Protein AF-0000000074539776 (afdb_homodimer)

Radius of gyration: 24.46 Å; Cα contacts (8 Å, |Δi|>4): 1359; chains: 2; bounding box: 48×70×54 Å

Foldseek 3Di:
DDLFDKAKEKFFAAAADQDLVVLVVRVVVSVVVCLVVVGQEYEEAWQSRHFPHPVSLVPAEADCVNCVVVLVVQQPGNHKYWYWHWHDDPQAIFTKIFIHHNSDTQDIDTAADFDDPDCRVVHHDHDDDWDWGQDPVFIETEHEAVCLVPLVRLLVSVVVPGQEYEYHYAHAPVVVVVVLVSQLVSLAQSLHWYWYHHYADGPHGGATFTFIAGSNSDTPDTDGRDGDMDIDMDRSSSSVVVCVVPVNSVPDDPVVD/DPLFDKAKEKFFAAAADQDQVVLVVRVVVSVVVCLVVVGQEYEEAWQSRHFPHPVSLVPAEADCVNCVVVLVVQQPGNHKYWYWHWHDDPQAIFTWIFIHHNSDTQDIDTAADFDDVDCRVVHHDHDDDWDWGQDPVFIETEHEAVCLVPLVRLLVSVVVPGQEYEYHYAHAPVCVVVVLVSQLVSLAQSLHWYWYHYYAHGPHGGATFTFIAGSNSDTPDTDGNDGDMDIDMDRSSSSVVVCVVPVNSVPDDPVVD

InterPro domains:
  IPR003010 Carbon-nitrogen hydrolase [PF00795] (8-244)
  IPR003010 Carbon-nitrogen hydrolase [PS50263] (7-236)
  IPR036526 Carbon-nitrogen hydrolase superfamily [G3DSA:3.60.110.10] (2-257)
  IPR036526 Carbon-nitrogen hydrolase superfamily [SSF56317] (3-253)

pLDDT: mean 97.29, std 4.69, range [54.62, 99.0]

Secondary structure (DSSP, 8-state):
--TT-EEEEEEEE-EE-S-HHHHHHHHHHHHHHHHHTT-SEEE--TTTTTTT-GGGGGG--BHHHHTHHHHHHHHTS--EEEEEEEEEETTEEEEEEEEEETTEEEEEEE-SS--TTSTHHHHEE------EEEETTEEEEE--GGGGG-HHHHHHHHHTT-SEEEEE---BGGGHHHHHHHHHHHHHHHTSEEEEE--EETTTTEE---EEE-TT--EEEE--SSSEEEEEEEETHHHHHHHHH--GGGG--GGG-/--TT-EEEEEEEE-B--S-HHHHHHHHHHHHHHHHHTT-SEEE--TTTTTTT-GGGGGGPPBHHHHTHHHHHHHHTS--EEEEEEEEEETTEEEEEEEEEETTEEEEEEE-SS--TTSTHHHHEE------EEEETTEEEEE--GGGGG-HHHHHHHHHTT-SEEEEE---BGGGHHHHHHHHHHHHHHHTSEEEEE--BSSSS-BB---EEE-TT--EEEE--SSSEEEEEEEETHHHHHHHHH--GGGG--GGG-

Sequence (514 aa):
MTTSEKIRIALAQQRILPDREVNIMKGMSLIKRAIQVRADMVILPEVFNTGFYKHNYETVEPLEEELSLLLKISEQKDIMIITGVAEREGDDLYNSAVIIHKGKIIGKYRKTHLFPLTNEKKYFKAGDKLEVFETHLGKIGLLICYEVRFPELSRKLVKMGAEIIVIPAEFPKERIDHWRVLLQARAIENQVFVAGVNCVEGDLDYGGHSMLIDPMGTVLIEASEYQEVMMSDIRLGDVYEVRKKFPFLNDLREELLMTTSEKIRIALAQQRILPDREVNIMKGMSLIKRAIQVRADMVILPEVFNTGFYKHNYETVEPLEEELSLLLKISEQKDIMIITGVAEREGDDLYNSAVIIHKGKIIGKYRKTHLFPLTNEKKYFKAGDKLEVFETHLGKIGLLICYEVRFPELSRKLVKMGAEIIVIPAEFPKERIDHWRVLLQARAIENQVFVAGVNCVEGDLDYGGHSMLIDPMGTVLIEASEYQEVMMSDIRLGDVYEVRKKFPFLNDLREELL

Solvent-accessible surface area (backbone atoms only — not comparable to full-atom values): 25701 Å² total; per-residue (Å²): 113,63,58,75,45,74,43,34,40,25,37,27,24,39,58,37,43,81,47,36,68,57,16,43,50,50,51,50,50,46,50,50,51,33,55,71,70,62,24,44,29,37,30,33,14,35,24,42,43,27,45,86,36,75,84,41,59,80,71,47,35,40,56,69,67,61,38,41,68,58,29,58,62,20,46,86,34,84,34,35,38,34,35,18,30,56,25,28,60,89,93,41,29,32,48,26,42,36,35,33,43,53,43,35,79,76,40,78,42,41,36,57,52,66,50,83,92,56,66,45,59,79,60,34,51,62,31,85,60,78,60,58,40,84,49,78,89,42,28,38,15,68,48,44,42,65,39,60,56,41,64,65,57,59,50,49,30,42,76,70,56,30,51,31,38,40,29,23,10,74,49,44,36,93,50,42,69,55,54,56,33,34,51,34,31,55,7,42,56,60,34,17,31,25,38,36,16,14,18,14,50,47,83,54,65,21,37,25,53,21,34,36,26,36,31,80,34,50,71,76,46,71,47,56,69,55,66,46,73,45,70,50,73,44,42,68,31,50,32,58,52,48,43,68,73,52,62,58,78,76,61,68,61,69,88,66,104,114,63,59,75,47,70,44,33,40,24,39,28,24,39,57,34,44,80,48,36,69,58,15,43,52,48,53,51,52,44,49,52,51,32,54,73,68,62,23,44,29,36,32,33,14,36,24,43,42,27,45,85,37,72,83,44,58,78,71,48,34,42,55,70,67,63,40,41,68,58,29,57,63,21,46,86,34,84,32,35,40,33,35,17,30,56,27,28,60,90,94,42,29,30,49,27,40,36,34,33,45,52,43,35,79,77,40,79,42,40,36,57,52,65,48,81,92,58,65,45,61,78,61,35,52,63,33,85,61,81,59,59,39,83,49,81,90,43,27,39,16,70,50,45,42,66,41,61,55,41,63,67,57,59,48,48,31,42,74,70,56,28,52,32,39,39,28,23,10,74,49,43,36,92,48,40,68,57,54,56,34,34,51,35,30,55,7,41,54,61,35,18,31,26,38,37,17,15,17,12,51,48,85,53,66,21,36,25,52,22,33,36,27,36,30,81,34,49,72,76,47,71,48,56,70,54,65,45,74,46,71,50,74,43,43,69,31,50,32,57,50,48,41,67,76,50,60,59,78,77,60,69,61,68,89,64,103

Nearest PDB structures (foldseek):
  5h8k-assembly1_H  TM=9.216E-01  e=1.512E-24  Medicago truncatula
  5ny2-assembly1_A  TM=8.679E-01  e=4.019E-22  Nesterenkonia sp. 10004
  4izt-assembly1_A-2  TM=8.682E-01  e=4.553E-21  Nesterenkonia sp. 10004
  5g3p-assembly1_D  TM=8.824E-01  e=5.159E-20  Bacillus cereus
  2e2k-assembly1_B  TM=8.493E-01  e=5.159E-20  Helicobacter pylori 26695

Structure (mmCIF, N/CA/C/O backbone):
data_AF-0000000074539776-model_v1
#
loop_
_entity.id
_entity.type
_entity.pdbx_description
1 polymer 'CN hydrolase domain-containing protein'
#
loop_
_atom_site.group_PDB
_atom_site.id
_atom_site.type_symbol
_atom_site.label_atom_id
_atom_site.label_alt_id
_atom_site.label_comp_id
_atom_site.label_asym_id
_atom_site.label_entity_id
_atom_site.label_seq_id
_atom_site.pdbx_PDB_ins_code
_atom_site.Cartn_x
_atom_site.Cartn_y
_atom_site.Cartn_z
_atom_site.occupancy
_atom_site.B_iso_or_equiv
_atom_site.auth_seq_id
_atom_site.auth_comp_id
_atom_site.auth_asym_id
_atom_site.auth_atom_id
_atom_site.pdbx_PDB_model_num
ATOM 1 N N . MET A 1 1 ? 17.5 19.562 0.028 1 54.94 1 MET A N 1
ATOM 2 C CA . MET A 1 1 ? 17.953 18.594 1.004 1 54.94 1 MET A CA 1
ATOM 3 C C . MET A 1 1 ? 18.828 17.531 0.335 1 54.94 1 MET A C 1
ATOM 5 O O . MET A 1 1 ? 18.484 17.031 -0.747 1 54.94 1 MET A O 1
ATOM 9 N N . THR A 1 2 ? 20.031 17.266 0.863 1 59.25 2 THR A N 1
ATOM 10 C CA . THR A 1 2 ? 20.891 16.219 0.305 1 59.25 2 THR A CA 1
ATOM 11 C C . THR A 1 2 ? 20.281 14.844 0.538 1 59.25 2 THR A C 1
ATOM 13 O O . THR A 1 2 ? 19.438 14.672 1.416 1 59.25 2 THR A O 1
ATOM 16 N N . THR A 1 3 ? 20.516 13.906 -0.258 1 66.06 3 THR A N 1
ATOM 17 C CA . THR A 1 3 ? 20.094 12.508 -0.221 1 66.06 3 THR A CA 1
ATOM 18 C C . THR A 1 3 ? 20.438 11.875 1.123 1 66.06 3 THR A C 1
ATOM 20 O O . THR A 1 3 ? 19.844 10.867 1.512 1 66.06 3 THR A O 1
ATOM 23 N N . SER A 1 4 ? 21.219 12.609 2.004 1 71.19 4 SER A N 1
ATOM 24 C CA . SER A 1 4 ? 21.719 11.953 3.207 1 71.19 4 SER A CA 1
ATOM 25 C C . SER A 1 4 ? 21.156 12.602 4.465 1 71.19 4 SER A C 1
ATOM 27 O O . SER A 1 4 ? 21.281 12.047 5.562 1 71.19 4 SER A O 1
ATOM 29 N N . GLU A 1 5 ? 20.5 13.609 4.309 1 86.56 5 GLU A N 1
ATOM 30 C CA . GLU A 1 5 ? 20.016 14.32 5.492 1 86.56 5 GLU A CA 1
ATOM 31 C C . GLU A 1 5 ? 18.781 13.641 6.066 1 86.56 5 GLU A C 1
ATOM 33 O O . GLU A 1 5 ? 17.906 13.188 5.316 1 86.56 5 GLU A O 1
ATOM 38 N N . LYS A 1 6 ? 18.812 13.648 7.344 1 95.31 6 LYS A N 1
ATOM 39 C CA . LYS A 1 6 ? 17.688 13.07 8.062 1 95.31 6 LYS A CA 1
ATOM 40 C C . LYS A 1 6 ? 16.594 14.109 8.305 1 95.31 6 LYS A C 1
ATOM 42 O O . LYS A 1 6 ? 16.891 15.281 8.547 1 95.31 6 LYS A O 1
ATOM 47 N N . ILE A 1 7 ? 15.43 13.68 8.125 1 97.69 7 ILE A N 1
ATOM 48 C CA . ILE A 1 7 ? 14.242 14.477 8.43 1 97.69 7 ILE A CA 1
ATOM 49 C C . ILE A 1 7 ? 13.461 13.82 9.57 1 97.69 7 ILE A C 1
ATOM 51 O O . ILE A 1 7 ? 13.086 12.656 9.477 1 97.69 7 ILE A O 1
ATOM 55 N N . ARG A 1 8 ? 13.383 14.617 10.68 1 98.56 8 ARG A N 1
ATOM 56 C CA . ARG A 1 8 ? 12.594 14.125 11.805 1 98.56 8 ARG A CA 1
ATOM 57 C C . ARG A 1 8 ? 11.125 14.477 11.641 1 98.56 8 ARG A C 1
ATOM 59 O O . ARG A 1 8 ? 10.75 15.648 11.672 1 98.56 8 ARG A O 1
ATOM 66 N N . ILE A 1 9 ? 10.227 13.414 11.461 1 98.81 9 ILE A N 1
ATOM 67 C CA . ILE A 1 9 ? 8.797 13.602 11.227 1 98.81 9 ILE A CA 1
ATOM 68 C C . ILE A 1 9 ? 8.016 13.211 12.484 1 98.81 9 ILE A C 1
ATOM 70 O O . ILE A 1 9 ? 8.195 12.117 13.016 1 98.81 9 ILE A O 1
ATOM 74 N N . ALA A 1 10 ? 7.223 14.086 13 1 98.88 10 ALA A N 1
ATOM 75 C CA . ALA A 1 10 ? 6.367 13.852 14.164 1 98.88 10 ALA A CA 1
ATOM 76 C C . ALA A 1 10 ? 4.926 13.594 13.734 1 98.88 10 ALA A C 1
ATOM 78 O O . ALA A 1 10 ? 4.344 14.383 12.984 1 98.88 10 ALA A O 1
ATOM 79 N N . LEU A 1 11 ? 4.453 12.547 14.109 1 98.94 11 LEU A N 1
ATOM 80 C CA . LEU A 1 11 ? 3.043 12.211 13.953 1 98.94 11 LEU A CA 1
ATOM 81 C C . LEU A 1 11 ? 2.244 12.625 15.188 1 98.94 11 LEU A C 1
ATOM 83 O O . LEU A 1 11 ? 2.365 12.008 16.25 1 98.94 11 LEU A O 1
ATOM 87 N N . ALA A 1 12 ? 1.457 13.648 15.086 1 98.94 12 ALA A N 1
ATOM 88 C CA . ALA A 1 12 ? 0.669 14.164 16.203 1 98.94 12 ALA A CA 1
ATOM 89 C C . ALA A 1 12 ? -0.741 13.586 16.188 1 98.94 12 ALA A C 1
ATOM 91 O O . ALA A 1 12 ? -1.672 14.203 15.664 1 98.94 12 ALA A O 1
ATOM 92 N N . GLN A 1 13 ? -0.859 12.5 16.766 1 98.88 13 GLN A N 1
ATOM 93 C CA . GLN A 1 13 ? -2.158 11.859 16.906 1 98.88 13 GLN A CA 1
ATOM 94 C C . GLN A 1 13 ? -3.006 12.555 17.969 1 98.88 13 GLN A C 1
ATOM 96 O O . GLN A 1 13 ? -2.721 12.453 19.156 1 98.88 13 GLN A O 1
ATOM 101 N N . GLN A 1 14 ? -4.082 13.18 17.547 1 98.81 14 GLN A N 1
ATOM 102 C CA . GLN A 1 14 ? -4.859 14.078 18.391 1 98.81 14 GLN A CA 1
ATOM 103 C C . GLN A 1 14 ? -6.176 13.43 18.812 1 98.81 14 GLN A C 1
ATOM 105 O O . GLN A 1 14 ? -6.82 12.742 18.016 1 98.81 14 GLN A O 1
ATOM 110 N N . ARG A 1 15 ? -6.516 13.641 20.031 1 98.5 15 ARG A N 1
ATOM 111 C CA . ARG A 1 15 ? -7.883 13.383 20.469 1 98.5 15 ARG A CA 1
ATOM 112 C C . ARG A 1 15 ? -8.836 14.461 19.984 1 98.5 15 ARG A C 1
ATOM 114 O O . ARG A 1 15 ? -8.609 15.656 20.219 1 98.5 15 ARG A O 1
ATOM 121 N N . ILE A 1 16 ? -9.852 14.07 19.328 1 98.5 16 ILE A N 1
ATOM 122 C CA . ILE A 1 16 ? -10.82 15.023 18.781 1 98.5 16 ILE A CA 1
ATOM 123 C C . ILE A 1 16 ? -12.086 15.008 19.625 1 98.5 16 ILE A C 1
ATOM 125 O O . ILE A 1 16 ? -12.625 13.945 19.953 1 98.5 16 ILE A O 1
ATOM 129 N N . LEU A 1 17 ? -12.477 16.203 20.016 1 98.06 17 LEU A N 1
ATOM 130 C CA . LEU A 1 17 ? -13.648 16.391 20.859 1 98.06 17 LEU A CA 1
ATOM 131 C C . LEU A 1 17 ? -14.695 17.25 20.172 1 98.06 17 LEU A C 1
ATOM 133 O O . LEU A 1 17 ? -14.406 17.875 19.141 1 98.06 17 LEU A O 1
ATOM 137 N N . PRO A 1 18 ? -15.945 17.266 20.656 1 98.25 18 PRO A N 1
ATOM 138 C CA . PRO A 1 18 ? -16.984 18.094 20.031 1 98.25 18 PRO A CA 1
ATOM 139 C C . PRO A 1 18 ? -16.703 19.578 20.141 1 98.25 18 PRO A C 1
ATOM 141 O O . PRO A 1 18 ? -17.234 20.375 19.375 1 98.25 18 PRO A O 1
ATOM 144 N N . ASP A 1 19 ? -15.852 19.969 21.047 1 98 19 ASP A N 1
ATOM 145 C CA . ASP A 1 19 ? -15.562 21.375 21.281 1 98 19 ASP A CA 1
ATOM 146 C C . ASP A 1 19 ? -14.406 21.859 20.406 1 98 19 ASP A C 1
ATOM 148 O O . ASP A 1 19 ? -13.258 21.453 20.594 1 98 19 ASP A O 1
ATOM 152 N N . ARG A 1 20 ? -14.703 22.766 19.531 1 97.31 20 ARG A N 1
ATOM 153 C CA . ARG A 1 20 ? -13.75 23.25 18.547 1 97.31 20 ARG A CA 1
ATOM 154 C C . ARG A 1 20 ? -12.555 23.922 19.219 1 97.31 20 ARG A C 1
ATOM 156 O O . ARG A 1 20 ? -11.414 23.719 18.812 1 97.31 20 ARG A O 1
ATOM 163 N N . GLU A 1 21 ? -12.805 24.75 20.156 1 96.94 21 GLU A N 1
ATOM 164 C CA . GLU A 1 21 ? -11.719 25.453 20.844 1 96.94 21 GLU A CA 1
ATOM 165 C C . GLU A 1 21 ? -10.773 24.469 21.531 1 96.94 21 GLU A C 1
ATOM 167 O O . GLU A 1 21 ? -9.555 24.656 21.484 1 96.94 21 GLU A O 1
ATOM 172 N N . VAL A 1 22 ? -11.297 23.484 22.094 1 98.06 22 VAL A N 1
ATOM 173 C CA . VAL A 1 22 ? -10.484 22.469 22.734 1 98.06 22 VAL A CA 1
ATOM 174 C C . VAL A 1 22 ? -9.633 21.734 21.688 1 98.06 22 VAL A C 1
ATOM 176 O O . VAL A 1 22 ? -8.453 21.469 21.922 1 98.06 22 VAL A O 1
ATOM 179 N N . ASN A 1 23 ? -10.219 21.406 20.594 1 98.38 23 ASN A N 1
ATOM 180 C CA . ASN A 1 23 ? -9.469 20.766 19.516 1 98.38 23 ASN A CA 1
ATOM 181 C C . ASN A 1 23 ? -8.297 21.625 19.062 1 98.38 23 ASN A C 1
ATOM 183 O O . ASN A 1 23 ? -7.176 21.141 18.922 1 98.38 23 ASN A O 1
ATOM 187 N N . ILE A 1 24 ? -8.516 22.906 18.844 1 97.94 24 ILE A N 1
ATOM 188 C CA . ILE A 1 24 ? -7.469 23.828 18.391 1 97.94 24 ILE A CA 1
ATOM 189 C C . ILE A 1 24 ? -6.348 23.891 19.422 1 97.94 24 ILE A C 1
ATOM 191 O O . ILE A 1 24 ? -5.168 23.797 19.078 1 97.94 24 ILE A O 1
ATOM 195 N N . MET A 1 25 ? -6.75 23.969 20.641 1 97.69 25 MET A N 1
ATOM 196 C CA . MET A 1 25 ? -5.754 24.062 21.703 1 97.69 25 MET A CA 1
ATOM 197 C C . MET A 1 25 ? -4.961 22.75 21.812 1 97.69 25 MET A C 1
ATOM 199 O O . MET A 1 25 ? -3.752 22.781 22.047 1 97.69 25 MET A O 1
ATOM 203 N N . LYS A 1 26 ? -5.602 21.688 21.688 1 98.19 26 LYS A N 1
ATOM 204 C CA . LYS A 1 26 ? -4.914 20.406 21.703 1 98.19 26 LYS A CA 1
ATOM 205 C C . LYS A 1 26 ? -3.939 20.281 20.531 1 98.19 26 LYS A C 1
ATOM 207 O O . LYS A 1 26 ? -2.807 19.828 20.703 1 98.19 26 LYS A O 1
ATOM 212 N N . GLY A 1 27 ? -4.391 20.641 19.359 1 98.25 27 GLY A N 1
ATOM 213 C CA . GLY A 1 27 ? -3.486 20.656 18.219 1 98.25 27 GLY A CA 1
ATOM 214 C C . GLY A 1 27 ? -2.252 21.516 18.453 1 98.25 27 GLY A C 1
ATOM 215 O O . GLY A 1 27 ? -1.132 21.078 18.172 1 98.25 27 GLY A O 1
ATOM 216 N N . MET A 1 28 ? -2.527 22.641 19.031 1 97.62 28 MET A N 1
ATOM 217 C CA . MET A 1 28 ? -1.422 23.531 19.344 1 97.62 28 MET A CA 1
ATOM 218 C C . MET A 1 28 ? -0.453 22.891 20.328 1 97.62 28 MET A C 1
ATOM 220 O O . MET A 1 28 ? 0.764 23 20.172 1 97.62 28 MET A O 1
ATOM 224 N N . SER A 1 29 ? -1.021 22.266 21.25 1 98.25 29 SER A N 1
ATOM 225 C CA . SER A 1 29 ? -0.188 21.609 22.25 1 98.25 29 SER A CA 1
ATOM 226 C C . SER A 1 29 ? 0.662 20.516 21.625 1 98.25 29 SER A C 1
ATOM 228 O O . SER A 1 29 ? 1.838 20.359 21.953 1 98.25 29 SER A O 1
ATOM 230 N N . LEU A 1 30 ? 0.166 19.766 20.766 1 98.62 30 LEU A N 1
ATOM 231 C CA . LEU A 1 30 ? 0.898 18.703 20.094 1 98.62 30 LEU A CA 1
ATOM 232 C C . LEU A 1 30 ? 1.994 19.281 19.203 1 98.62 30 LEU A C 1
ATOM 234 O O . LEU A 1 30 ? 3.092 18.719 19.125 1 98.62 30 LEU A O 1
ATOM 238 N N . ILE A 1 31 ? 1.7 20.359 18.531 1 98.44 31 ILE A N 1
ATOM 239 C CA . ILE A 1 31 ? 2.697 21.031 17.703 1 98.44 31 ILE A CA 1
ATOM 240 C C . ILE A 1 31 ? 3.85 21.531 18.562 1 98.44 31 ILE A C 1
ATOM 242 O O . ILE A 1 31 ? 5.02 21.359 18.219 1 98.44 31 ILE A O 1
ATOM 246 N N . LYS A 1 32 ? 3.469 22.078 19.672 1 97.75 32 LYS A N 1
ATOM 247 C CA . LYS A 1 32 ? 4.508 22.562 20.594 1 97.75 32 LYS A CA 1
ATOM 248 C C . LYS A 1 32 ? 5.383 21.406 21.078 1 97.75 32 LYS A C 1
ATOM 250 O O . LYS A 1 32 ? 6.598 21.562 21.219 1 97.75 32 LYS A O 1
ATOM 255 N N . ARG A 1 33 ? 4.801 20.359 21.297 1 97.88 33 ARG A N 1
ATOM 256 C CA . ARG A 1 33 ? 5.582 19.203 21.688 1 97.88 33 ARG A CA 1
ATOM 257 C C . ARG A 1 33 ? 6.52 18.766 20.578 1 97.88 33 ARG A C 1
ATOM 259 O O . ARG A 1 33 ? 7.672 18.406 20.828 1 97.88 33 ARG A O 1
ATOM 266 N N . ALA A 1 34 ? 5.992 18.828 19.375 1 98.19 34 ALA A N 1
ATOM 267 C CA . ALA A 1 34 ? 6.824 18.5 18.234 1 98.19 34 ALA A CA 1
ATOM 268 C C . ALA A 1 34 ? 8 19.469 18.109 1 98.19 34 ALA A C 1
ATOM 270 O O . ALA A 1 34 ? 9.117 19.047 17.766 1 98.19 34 ALA A O 1
ATOM 271 N N . ILE A 1 35 ? 7.754 20.703 18.312 1 96.75 35 ILE A N 1
ATOM 272 C CA . ILE A 1 35 ? 8.805 21.719 18.281 1 96.75 35 ILE A CA 1
ATOM 273 C C . ILE A 1 35 ? 9.844 21.406 19.359 1 96.75 35 ILE A C 1
ATOM 275 O O . ILE A 1 35 ? 11.047 21.516 19.125 1 96.75 35 ILE A O 1
ATOM 279 N N . GLN A 1 36 ? 9.352 20.984 20.453 1 95.62 36 GLN A N 1
ATOM 280 C CA . GLN A 1 36 ? 10.242 20.734 21.578 1 95.62 36 GLN A CA 1
ATOM 281 C C . GLN A 1 36 ? 11.203 19.578 21.281 1 95.62 36 GLN A C 1
ATOM 283 O O . GLN A 1 36 ? 12.344 19.578 21.75 1 95.62 36 GLN A O 1
ATOM 288 N N . VAL A 1 37 ? 10.773 18.703 20.516 1 92 37 VAL A N 1
ATOM 289 C CA . VAL A 1 37 ? 11.633 17.562 20.203 1 92 37 VAL A CA 1
ATOM 290 C C . VAL A 1 37 ? 12.344 17.797 18.875 1 92 37 VAL A C 1
ATOM 292 O O . VAL A 1 37 ? 12.883 16.859 18.281 1 92 37 VAL A O 1
ATOM 295 N N . ARG A 1 38 ? 12.273 19 18.359 1 96.38 38 ARG A N 1
ATOM 296 C CA . ARG A 1 38 ? 13.016 19.453 17.188 1 96.38 38 ARG A CA 1
ATOM 297 C C . ARG A 1 38 ? 12.617 18.672 15.938 1 96.38 38 ARG A C 1
ATOM 299 O O . ARG A 1 38 ? 13.477 18.25 15.172 1 96.38 38 ARG A O 1
ATOM 306 N N . ALA A 1 39 ? 11.352 18.391 15.875 1 98.12 39 ALA A N 1
ATOM 307 C CA . ALA A 1 39 ? 10.836 17.828 14.633 1 98.12 39 ALA A CA 1
ATOM 308 C C . ALA A 1 39 ? 11.008 18.812 13.477 1 98.12 39 ALA A C 1
ATOM 310 O O . ALA A 1 39 ? 10.938 20.031 13.672 1 98.12 39 ALA A O 1
ATOM 311 N N . ASP A 1 40 ? 11.312 18.25 12.289 1 98.31 40 ASP A N 1
ATOM 312 C CA . ASP A 1 40 ? 11.352 19.047 11.078 1 98.31 40 ASP A CA 1
ATOM 313 C C . ASP A 1 40 ? 9.953 19.219 10.484 1 98.31 40 ASP A C 1
ATOM 315 O O . ASP A 1 40 ? 9.68 20.219 9.797 1 98.31 40 ASP A O 1
ATOM 319 N N . MET A 1 41 ? 9.117 18.266 10.789 1 98.62 41 MET A N 1
ATOM 320 C CA . MET A 1 41 ? 7.746 18.234 10.281 1 98.62 41 MET A CA 1
ATOM 321 C C . MET A 1 41 ? 6.801 17.625 11.312 1 98.62 41 MET A C 1
ATOM 323 O O . MET A 1 41 ? 7.145 16.656 11.977 1 98.62 41 MET A O 1
ATOM 327 N N . VAL A 1 42 ? 5.664 18.219 11.5 1 98.94 42 VAL A N 1
ATOM 328 C CA . VAL A 1 42 ? 4.617 17.656 12.352 1 98.94 42 VAL A CA 1
ATOM 329 C C . VAL A 1 42 ? 3.303 17.594 11.578 1 98.94 42 VAL A C 1
ATOM 331 O O . VAL A 1 42 ? 2.969 18.516 10.828 1 98.94 42 VAL A O 1
ATOM 334 N N . ILE A 1 43 ? 2.584 16.578 11.734 1 98.94 43 ILE A N 1
ATOM 335 C CA . ILE A 1 43 ? 1.358 16.328 10.984 1 98.94 43 ILE A CA 1
ATOM 336 C C . ILE A 1 43 ? 0.194 16.125 11.945 1 98.94 43 ILE A C 1
ATOM 338 O O . ILE A 1 43 ? 0.303 15.352 12.906 1 98.94 43 ILE A O 1
ATOM 342 N N . LEU A 1 44 ? -0.859 16.828 11.812 1 98.94 44 LEU A N 1
ATOM 343 C CA . LEU A 1 44 ? -2.098 16.672 12.57 1 98.94 44 LEU A CA 1
ATOM 344 C C . LEU A 1 44 ? -3.15 15.945 11.75 1 98.94 44 LEU A C 1
ATOM 346 O O . LEU A 1 44 ? -3.021 15.828 10.523 1 98.94 44 LEU A O 1
ATOM 350 N N . PRO A 1 45 ? -4.199 15.43 12.367 1 98.88 45 PRO A N 1
ATOM 351 C CA . PRO A 1 45 ? -5.207 14.633 11.672 1 98.88 45 PRO A CA 1
ATOM 352 C C . PRO A 1 45 ? -6.16 15.484 10.828 1 98.88 45 PRO A C 1
ATOM 354 O O . PRO A 1 45 ? -6.02 16.703 10.781 1 98.88 45 PRO A O 1
ATOM 357 N N . GLU A 1 46 ? -7.09 14.789 10.117 1 98.88 46 GLU A N 1
ATOM 358 C CA . GLU A 1 46 ? -8.156 15.359 9.297 1 98.88 46 GLU A CA 1
ATOM 359 C C . GLU A 1 46 ? -9.094 16.219 10.141 1 98.88 46 GLU A C 1
ATOM 361 O O . GLU A 1 46 ? -9.492 15.828 11.234 1 98.88 46 GLU A O 1
ATOM 366 N N . VAL A 1 47 ? -9.406 17.438 9.594 1 98.75 47 VAL A N 1
ATOM 367 C CA . VAL A 1 47 ? -10.32 18.406 10.211 1 98.75 47 VAL A CA 1
ATOM 368 C C . VAL A 1 47 ? -10.031 18.5 11.703 1 98.75 47 VAL A C 1
ATOM 370 O O . VAL A 1 47 ? -10.953 18.422 12.523 1 98.75 47 VAL A O 1
ATOM 373 N N . PHE A 1 48 ? -8.781 18.734 12.023 1 98.69 48 PHE A N 1
ATOM 374 C CA . PHE A 1 48 ? -8.336 18.75 13.414 1 98.69 48 PHE A CA 1
ATOM 375 C C . PHE A 1 48 ? -9.102 19.812 14.211 1 98.69 48 PHE A C 1
ATOM 377 O O . PHE A 1 48 ? -9.258 19.688 15.422 1 98.69 48 PHE A O 1
ATOM 384 N N . ASN A 1 49 ? -9.602 20.859 13.555 1 98.38 49 ASN A N 1
ATOM 385 C CA . ASN A 1 49 ? -10.227 22 14.203 1 98.38 49 ASN A CA 1
ATOM 386 C C . ASN A 1 49 ? -11.68 21.719 14.578 1 98.38 49 ASN A C 1
ATOM 388 O O . ASN A 1 49 ? -12.172 22.219 15.586 1 98.38 49 ASN A O 1
ATOM 392 N N . THR A 1 50 ? -12.273 20.953 13.781 1 98.44 50 THR A N 1
ATOM 393 C CA . THR A 1 50 ? -13.711 20.844 13.992 1 98.44 50 THR A CA 1
ATOM 394 C C . THR A 1 50 ? -14.109 19.406 14.344 1 98.44 50 THR A C 1
ATOM 396 O O . THR A 1 50 ? -15.141 19.188 14.977 1 98.44 50 THR A O 1
ATOM 399 N N . GLY A 1 51 ? -13.219 18.453 13.977 1 98.12 51 GLY A N 1
ATOM 400 C CA . GLY A 1 51 ? -13.805 17.125 13.883 1 98.12 51 GLY A CA 1
ATOM 401 C C . GLY A 1 51 ? -15.031 17.078 12.992 1 98.12 51 GLY A C 1
ATOM 402 O O . GLY A 1 51 ? -15.398 18.094 12.375 1 98.12 51 GLY A O 1
ATOM 403 N N . PHE A 1 52 ? -15.688 15.898 12.898 1 98.06 52 PHE A N 1
ATOM 404 C CA . PHE A 1 52 ? -16.922 15.789 12.125 1 98.06 52 PHE A CA 1
ATOM 405 C C . PHE A 1 52 ? -18.141 16.031 13.008 1 98.06 52 PHE A C 1
ATOM 407 O O . PHE A 1 52 ? -19.047 15.195 13.055 1 98.06 52 PHE A O 1
ATOM 414 N N . TYR A 1 53 ? -18.125 17.234 13.68 1 97.88 53 TYR A N 1
ATOM 415 C CA . TYR A 1 53 ? -19.266 17.734 14.461 1 97.88 53 TYR A CA 1
ATOM 416 C C . TYR A 1 53 ? -19.969 18.875 13.734 1 97.88 53 TYR A C 1
ATOM 418 O O . TYR A 1 53 ? -19.422 19.969 13.602 1 97.88 53 TYR A O 1
ATOM 426 N N . LYS A 1 54 ? -21.203 18.672 13.344 1 96.75 54 LYS A N 1
ATOM 427 C CA . LYS A 1 54 ? -21.969 19.578 12.492 1 96.75 54 LYS A CA 1
ATOM 428 C C . LYS A 1 54 ? -22.047 20.969 13.102 1 96.75 54 LYS A C 1
ATOM 430 O O . LYS A 1 54 ? -21.969 21.969 12.391 1 96.75 54 LYS A O 1
ATOM 435 N N . HIS A 1 55 ? -22.219 21.016 14.391 1 97.5 55 HIS A N 1
ATOM 436 C CA . HIS A 1 55 ? -22.406 22.312 15.031 1 97.5 55 HIS A CA 1
ATOM 437 C C . HIS A 1 55 ? -21.141 23.156 14.945 1 97.5 55 HIS A C 1
ATOM 439 O O . HIS A 1 55 ? -21.188 24.375 15.148 1 97.5 55 HIS A O 1
ATOM 445 N N . ASN A 1 56 ? -19.969 22.5 14.688 1 98.06 56 ASN A N 1
ATOM 446 C CA . ASN A 1 56 ? -18.719 23.25 14.57 1 98.06 56 ASN A CA 1
ATOM 447 C C . ASN A 1 56 ? -18.609 23.922 13.211 1 98.06 56 ASN A C 1
ATOM 449 O O . ASN A 1 56 ? -17.797 24.844 13.039 1 98.06 56 ASN A O 1
ATOM 453 N N . TYR A 1 57 ? -19.375 23.594 12.211 1 97.62 57 TYR A N 1
ATOM 454 C CA . TYR A 1 57 ? -19.172 24.031 10.836 1 97.62 57 TYR A CA 1
ATOM 455 C C . TYR A 1 57 ? -19.609 25.484 10.664 1 97.62 57 TYR A C 1
ATOM 457 O O . TYR A 1 57 ? -19.094 26.203 9.805 1 97.62 57 TYR A O 1
ATOM 465 N N . GLU A 1 58 ? -20.562 25.859 11.484 1 96.25 58 GLU A N 1
ATOM 466 C CA . GLU A 1 58 ? -21.125 27.203 11.375 1 96.25 58 GLU A CA 1
ATOM 467 C C . GLU A 1 58 ? -20.078 28.266 11.68 1 96.25 58 GLU A C 1
ATOM 469 O O . GLU A 1 58 ? -20.156 29.391 11.164 1 96.25 58 GLU A O 1
ATOM 474 N N . THR A 1 59 ? -19.109 27.922 12.398 1 95.94 59 THR A N 1
ATOM 475 C CA . THR A 1 59 ? -18.188 28.938 12.875 1 95.94 59 THR A CA 1
ATOM 476 C C . THR A 1 59 ? -16.844 28.828 12.148 1 95.94 59 THR A C 1
ATOM 478 O O . THR A 1 59 ? -15.891 29.531 12.484 1 95.94 59 THR A O 1
ATOM 481 N N . VAL A 1 60 ? -16.781 27.953 11.242 1 98.19 60 VAL A N 1
ATOM 482 C CA . VAL A 1 60 ? -15.547 27.797 10.477 1 98.19 60 VAL A CA 1
ATOM 483 C C . VAL A 1 60 ? -15.281 29.062 9.672 1 98.19 60 VAL A C 1
ATOM 485 O O . VAL A 1 60 ? -16.188 29.625 9.055 1 98.19 60 VAL A O 1
ATOM 488 N N . GLU A 1 61 ? -14.133 29.516 9.68 1 97.94 61 GLU A N 1
ATOM 489 C CA . GLU A 1 61 ? -13.711 30.734 9 1 97.94 61 GLU A CA 1
ATOM 490 C C . GLU A 1 61 ? -12.875 30.422 7.758 1 97.94 61 GLU A C 1
ATOM 492 O O . GLU A 1 61 ? -12.539 29.266 7.508 1 97.94 61 GLU A O 1
ATOM 497 N N . PRO A 1 62 ? -12.578 31.469 7.023 1 98.12 62 PRO A N 1
ATOM 498 C CA . PRO A 1 62 ? -11.633 31.266 5.926 1 98.12 62 PRO A CA 1
ATOM 499 C C . PRO A 1 62 ? -10.281 30.734 6.398 1 98.12 62 PRO A C 1
ATOM 501 O O . PRO A 1 62 ? -9.922 30.906 7.566 1 98.12 62 PRO A O 1
ATOM 504 N N . LEU A 1 63 ? -9.594 30.203 5.48 1 98 63 LEU A N 1
ATOM 505 C CA . LEU A 1 63 ? -8.445 29.359 5.781 1 98 63 LEU A CA 1
ATOM 506 C C . LEU A 1 63 ? -7.438 30.109 6.652 1 98 63 LEU A C 1
ATOM 508 O O . LEU A 1 63 ? -7.051 29.609 7.715 1 98 63 LEU A O 1
ATOM 512 N N . GLU A 1 64 ? -6.953 31.281 6.312 1 97.19 64 GLU A N 1
ATOM 513 C CA . GLU A 1 64 ? -5.922 32 7.047 1 97.19 64 GLU A CA 1
ATOM 514 C C . GLU A 1 64 ? -6.387 32.344 8.461 1 97.19 64 GLU A C 1
ATOM 516 O O . GLU A 1 64 ? -5.59 32.312 9.406 1 97.19 64 GLU A O 1
ATOM 521 N N . GLU A 1 65 ? -7.648 32.625 8.602 1 96.75 65 GLU A N 1
ATOM 522 C CA . GLU A 1 65 ? -8.195 32.906 9.93 1 96.75 65 GLU A CA 1
ATOM 523 C C . GLU A 1 65 ? -8.305 31.641 10.766 1 96.75 65 GLU A C 1
ATOM 525 O O . GLU A 1 65 ? -7.992 31.641 11.953 1 96.75 65 GLU A O 1
ATOM 530 N N . GLU A 1 66 ? -8.719 30.609 10.086 1 96.12 66 GLU A N 1
ATOM 531 C CA . GLU A 1 66 ? -8.859 29.328 10.789 1 96.12 66 GLU A CA 1
ATOM 532 C C . GLU A 1 66 ? -7.52 28.844 11.328 1 96.12 66 GLU A C 1
ATOM 534 O O . GLU A 1 66 ? -7.457 28.203 12.383 1 96.12 66 GLU A O 1
ATOM 539 N N . LEU A 1 67 ? -6.449 29.188 10.641 1 98.06 67 LEU A N 1
ATOM 540 C CA . LEU A 1 67 ? -5.129 28.672 10.977 1 98.06 67 LEU A CA 1
ATOM 541 C C . LEU A 1 67 ? -4.254 29.75 11.586 1 98.06 67 LEU A C 1
ATOM 543 O O . LEU A 1 67 ? -3.029 29.625 11.625 1 98.06 67 LEU A O 1
ATOM 547 N N . SER A 1 68 ? -4.895 30.828 12.031 1 97.88 68 SER A N 1
ATOM 548 C CA . SER A 1 68 ? -4.141 31.984 12.492 1 97.88 68 SER A CA 1
ATOM 549 C C . SER A 1 68 ? -3.148 31.594 13.586 1 97.88 68 SER A C 1
ATOM 551 O O . SER A 1 68 ? -2.004 32.062 13.578 1 97.88 68 SER A O 1
ATOM 553 N N . LEU A 1 69 ? -3.492 30.75 14.508 1 96.62 69 LEU A N 1
ATOM 554 C CA . LEU A 1 69 ? -2.615 30.359 15.602 1 96.62 69 LEU A CA 1
ATOM 555 C C . LEU A 1 69 ? -1.456 29.516 15.086 1 96.62 69 LEU A C 1
ATOM 557 O O . LEU A 1 69 ? -0.318 29.672 15.531 1 96.62 69 LEU A O 1
ATOM 561 N N . LEU A 1 70 ? -1.736 28.656 14.18 1 97.56 70 LEU A N 1
ATOM 562 C CA . LEU A 1 70 ? -0.681 27.828 13.602 1 97.56 70 LEU A CA 1
ATOM 563 C C . LEU A 1 70 ? 0.297 28.672 12.797 1 97.56 70 LEU A C 1
ATOM 565 O O . LEU A 1 70 ? 1.505 28.438 12.82 1 97.56 70 LEU A O 1
ATOM 569 N N . LEU A 1 71 ? -0.255 29.609 12.008 1 98.12 71 LEU A N 1
ATOM 570 C CA . LEU A 1 71 ? 0.608 30.516 11.258 1 98.12 71 LEU A CA 1
ATOM 571 C C . LEU A 1 71 ? 1.525 31.297 12.188 1 98.12 71 LEU A C 1
ATOM 573 O O . LEU A 1 71 ? 2.73 31.406 11.945 1 98.12 71 LEU A O 1
ATOM 577 N N . LYS A 1 72 ? 0.993 31.703 13.266 1 97.25 72 LYS A N 1
ATOM 578 C CA . LYS A 1 72 ? 1.767 32.5 14.211 1 97.25 72 LYS A CA 1
ATOM 579 C C . LYS A 1 72 ? 2.865 31.672 14.859 1 97.25 72 LYS A C 1
ATOM 581 O O . LYS A 1 72 ? 4.023 32.094 14.922 1 97.25 72 LYS A O 1
ATOM 586 N N . ILE A 1 73 ? 2.533 30.531 15.219 1 95.25 73 ILE A N 1
ATOM 587 C CA . ILE A 1 73 ? 3.51 29.719 15.93 1 95.25 73 ILE A CA 1
ATOM 588 C C . ILE A 1 73 ? 4.617 29.281 14.977 1 95.25 73 ILE A C 1
ATOM 590 O O . ILE A 1 73 ? 5.766 29.094 15.383 1 95.25 73 ILE A O 1
ATOM 594 N N . SER A 1 74 ? 4.238 29.172 13.766 1 96.44 74 SER A N 1
ATOM 595 C CA . SER A 1 74 ? 5.203 28.672 12.789 1 96.44 74 SER A CA 1
ATOM 596 C C . SER A 1 74 ? 6.141 29.781 12.32 1 96.44 74 SER A C 1
ATOM 598 O O . SER A 1 74 ? 7.191 29.5 11.734 1 96.44 74 SER A O 1
ATOM 600 N N . GLU A 1 75 ? 5.863 30.984 12.469 1 96.25 75 GLU A N 1
ATOM 601 C CA . GLU A 1 75 ? 6.598 32.125 11.922 1 96.25 75 GLU A CA 1
ATOM 602 C C . GLU A 1 75 ? 8.07 32.062 12.312 1 96.25 75 GLU A C 1
ATOM 604 O O . GLU A 1 75 ? 8.945 32.281 11.469 1 96.25 75 GLU A O 1
ATOM 609 N N . GLN A 1 76 ? 8.359 31.703 13.531 1 92 76 GLN A N 1
ATOM 610 C CA . GLN A 1 76 ? 9.742 31.781 13.977 1 92 76 GLN A CA 1
ATOM 611 C C . GLN A 1 76 ? 10.297 30.391 14.312 1 92 76 GLN A C 1
ATOM 613 O O . GLN A 1 76 ? 11.289 30.281 15.031 1 92 76 GLN A O 1
ATOM 618 N N . LYS A 1 77 ? 9.594 29.438 13.844 1 92.5 77 LYS A N 1
ATOM 619 C CA . LYS A 1 77 ? 10.047 28.078 14.102 1 92.5 77 LYS A CA 1
ATOM 620 C C . LYS A 1 77 ? 10.406 27.375 12.797 1 92.5 77 LYS A C 1
ATOM 622 O O . LYS A 1 77 ? 9.75 27.578 11.773 1 92.5 77 LYS A O 1
ATOM 627 N N . ASP A 1 78 ? 11.438 26.641 12.945 1 92.81 78 ASP A N 1
ATOM 628 C CA . ASP A 1 78 ? 11.844 25.891 11.766 1 92.81 78 ASP A CA 1
ATOM 629 C C . ASP A 1 78 ? 11.164 24.531 11.727 1 92.81 78 ASP A C 1
ATOM 631 O O . ASP A 1 78 ? 11.82 23.5 11.859 1 92.81 78 ASP A O 1
ATOM 635 N N . ILE A 1 79 ? 9.953 24.547 11.477 1 97.62 79 ILE A N 1
ATOM 636 C CA . ILE A 1 79 ? 9.141 23.328 11.406 1 97.62 79 ILE A CA 1
ATOM 637 C C . ILE A 1 79 ? 8.062 23.484 10.336 1 97.62 79 ILE A C 1
ATOM 639 O O . ILE A 1 79 ? 7.465 24.562 10.203 1 97.62 79 ILE A O 1
ATOM 643 N N . MET A 1 80 ? 7.902 22.5 9.656 1 98.69 80 MET A N 1
ATOM 644 C CA . MET A 1 80 ? 6.773 22.422 8.734 1 98.69 80 MET A CA 1
ATOM 645 C C . MET A 1 80 ? 5.582 21.734 9.383 1 98.69 80 MET A C 1
ATOM 647 O O . MET A 1 80 ? 5.734 20.688 10 1 98.69 80 MET A O 1
ATOM 651 N N . ILE A 1 81 ? 4.473 22.391 9.281 1 98.81 81 ILE A N 1
ATOM 652 C CA . ILE A 1 81 ? 3.244 21.844 9.852 1 98.81 81 ILE A CA 1
ATOM 653 C C . ILE A 1 81 ? 2.303 21.422 8.734 1 98.81 81 ILE A C 1
ATOM 655 O O . ILE A 1 81 ? 2.016 22.203 7.82 1 98.81 81 ILE A O 1
ATOM 659 N N . ILE A 1 82 ? 1.932 20.203 8.766 1 98.94 82 ILE A N 1
ATOM 660 C CA . ILE A 1 82 ? 0.888 19.719 7.875 1 98.94 82 ILE A CA 1
ATOM 661 C C . ILE A 1 82 ? -0.347 19.328 8.688 1 98.94 82 ILE A C 1
ATOM 663 O O . ILE A 1 82 ? -0.258 18.531 9.625 1 98.94 82 ILE A O 1
ATOM 667 N N . THR A 1 83 ? -1.549 19.859 8.352 1 98.75 83 THR A N 1
ATOM 668 C CA . THR A 1 83 ? -2.74 19.641 9.156 1 98.75 83 THR A CA 1
ATOM 669 C C . THR A 1 83 ? -3.977 19.5 8.273 1 98.75 83 THR A C 1
ATOM 671 O O . THR A 1 83 ? -4.094 20.188 7.254 1 98.75 83 THR A O 1
ATOM 674 N N . GLY A 1 84 ? -4.797 18.641 8.602 1 98.81 84 GLY A N 1
ATOM 675 C CA . GLY A 1 84 ? -6.16 18.688 8.109 1 98.81 84 GLY A CA 1
ATOM 676 C C . GLY A 1 84 ? -6.984 19.797 8.75 1 98.81 84 GLY A C 1
ATOM 677 O O . GLY A 1 84 ? -6.855 20.062 9.945 1 98.81 84 GLY A O 1
ATOM 678 N N . VAL A 1 85 ? -7.898 20.484 7.953 1 98.88 85 VAL A N 1
ATOM 679 C CA . VAL A 1 85 ? -8.664 21.609 8.469 1 98.88 85 VAL A CA 1
ATOM 680 C C . VAL A 1 85 ? -9.969 21.75 7.688 1 98.88 85 VAL A C 1
ATOM 682 O O . VAL A 1 85 ? -9.992 21.594 6.465 1 98.88 85 VAL A O 1
ATOM 685 N N . ALA A 1 86 ? -11.023 21.953 8.367 1 98.81 86 ALA A N 1
ATOM 686 C CA . ALA A 1 86 ? -12.219 22.484 7.73 1 98.81 86 ALA A CA 1
ATOM 687 C C . ALA A 1 86 ? -12.078 23.984 7.473 1 98.81 86 ALA A C 1
ATOM 689 O O . ALA A 1 86 ? -11.75 24.75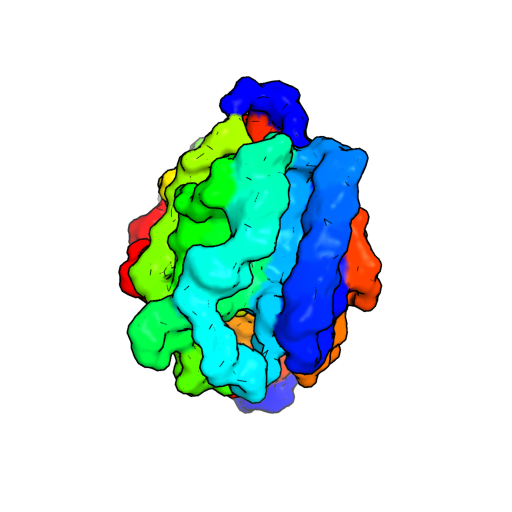 8.383 1 98.81 86 ALA A O 1
ATOM 690 N N . GLU A 1 87 ? -12.266 24.328 6.332 1 98.69 87 GLU A N 1
ATOM 691 C CA . GLU A 1 87 ? -12.164 25.75 5.961 1 98.69 87 GLU A CA 1
ATOM 692 C C . GLU A 1 87 ? -13.383 26.188 5.152 1 98.69 87 GLU A C 1
ATOM 694 O O . GLU A 1 87 ? -14.07 25.359 4.551 1 98.69 87 GLU A O 1
ATOM 699 N N . ARG A 1 88 ? -13.539 27.484 5.168 1 98.44 88 ARG A N 1
ATOM 700 C CA . ARG A 1 88 ? -14.656 28.094 4.441 1 98.44 88 ARG A CA 1
ATOM 701 C C . ARG A 1 88 ? -14.156 29 3.328 1 98.44 88 ARG A C 1
ATOM 703 O O . ARG A 1 88 ? -13.195 29.75 3.518 1 98.44 88 ARG A O 1
ATOM 710 N N . GLU A 1 89 ? -14.68 28.891 2.199 1 98 89 GLU A N 1
ATOM 711 C CA . GLU A 1 89 ? -14.531 29.812 1.086 1 98 89 GLU A CA 1
ATOM 712 C C . GLU A 1 89 ? -15.891 30.188 0.5 1 98 89 GLU A C 1
ATOM 714 O O . GLU A 1 89 ? -16.547 29.375 -0.134 1 98 89 GLU A O 1
ATOM 719 N N . GLY A 1 90 ? -16.203 31.453 0.724 1 96.56 90 GLY A N 1
ATOM 720 C CA . GLY A 1 90 ? -17.578 31.812 0.415 1 96.56 90 GLY A CA 1
ATOM 721 C C . GLY A 1 90 ? -18.594 31.047 1.235 1 96.56 90 GLY A C 1
ATOM 722 O O . GLY A 1 90 ? -18.531 31.016 2.465 1 96.56 90 GLY A O 1
ATOM 723 N N . ASP A 1 91 ? -19.547 30.406 0.564 1 95.62 91 ASP A N 1
ATOM 724 C CA . ASP A 1 91 ? -20.594 29.656 1.256 1 95.62 91 ASP A CA 1
ATOM 725 C C . ASP A 1 91 ? -20.219 28.188 1.379 1 95.62 91 ASP A C 1
ATOM 727 O O . ASP A 1 91 ? -20.938 27.406 2.004 1 95.62 91 ASP A O 1
ATOM 731 N N . ASP A 1 92 ? -19.078 27.891 0.869 1 98.19 92 ASP A N 1
ATOM 732 C CA . ASP A 1 92 ? -18.719 26.484 0.785 1 98.19 92 ASP A CA 1
ATOM 733 C C . ASP A 1 92 ? -17.719 26.109 1.876 1 98.19 92 ASP A C 1
ATOM 735 O O . ASP A 1 92 ? -16.844 26.906 2.236 1 98.19 92 ASP A O 1
ATOM 739 N N . LEU A 1 93 ? -17.891 24.969 2.373 1 98.62 93 LEU A N 1
ATOM 740 C CA . LEU A 1 93 ? -16.938 24.344 3.291 1 98.62 93 LEU A CA 1
ATOM 741 C C . LEU A 1 93 ? -16.094 23.297 2.574 1 98.62 93 LEU A C 1
ATOM 743 O O . LEU A 1 93 ? -16.609 22.562 1.734 1 98.62 93 LEU A O 1
ATOM 747 N N . TYR A 1 94 ? -14.836 23.25 2.889 1 98.88 94 TYR A N 1
ATOM 748 C CA . TYR A 1 94 ? -13.914 22.266 2.326 1 98.88 94 TYR A CA 1
ATOM 749 C C . TYR A 1 94 ? -13.164 21.531 3.43 1 98.88 94 TYR A C 1
ATOM 751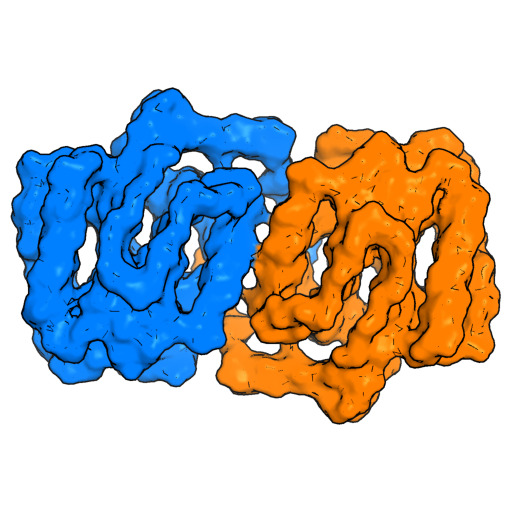 O O . TYR A 1 94 ? -12.844 22.109 4.469 1 98.88 94 TYR A O 1
ATOM 759 N N . ASN A 1 95 ? -13 20.219 3.273 1 98.81 95 ASN A N 1
ATOM 760 C CA . ASN A 1 95 ? -12.039 19.391 3.992 1 98.81 95 ASN A CA 1
ATOM 761 C C . ASN A 1 95 ? -10.672 19.406 3.314 1 98.81 95 ASN A C 1
ATOM 763 O O . ASN A 1 95 ? -10.492 18.797 2.26 1 98.81 95 ASN A O 1
ATOM 767 N N . SER A 1 96 ? -9.742 20.141 3.949 1 98.88 96 SER A N 1
ATOM 768 C CA . SER A 1 96 ? -8.469 20.422 3.277 1 98.88 96 SER A CA 1
ATOM 769 C C . SER A 1 96 ? -7.289 19.969 4.121 1 98.88 96 SER A C 1
ATOM 771 O O . SER A 1 96 ? -7.418 19.766 5.332 1 98.88 96 SER A O 1
ATOM 773 N N . ALA A 1 97 ? -6.199 19.609 3.533 1 98.88 97 ALA A N 1
ATOM 774 C CA . ALA A 1 97 ? -4.875 19.469 4.129 1 98.88 97 ALA A CA 1
ATOM 775 C C . ALA A 1 97 ? -3.955 20.609 3.691 1 98.88 97 ALA A C 1
ATOM 777 O O . ALA A 1 97 ? -3.891 20.953 2.506 1 98.88 97 ALA A O 1
ATOM 778 N N . VAL A 1 98 ? -3.264 21.203 4.656 1 98.88 98 VAL A N 1
ATOM 779 C CA . VAL A 1 98 ? -2.492 22.422 4.395 1 98.88 98 VAL A CA 1
ATOM 780 C C . VAL A 1 98 ? -1.06 22.234 4.895 1 98.88 98 VAL A C 1
ATOM 782 O O . VAL A 1 98 ? -0.831 21.594 5.918 1 98.88 98 VAL A O 1
ATOM 785 N N . ILE A 1 99 ? -0.128 22.766 4.117 1 98.88 99 ILE A N 1
ATOM 786 C CA . ILE A 1 99 ? 1.273 22.828 4.52 1 98.88 99 ILE A CA 1
ATOM 787 C C . ILE A 1 99 ? 1.629 24.266 4.93 1 98.88 99 ILE A C 1
ATOM 789 O O . ILE A 1 99 ? 1.447 25.203 4.152 1 98.88 99 ILE A O 1
ATOM 793 N N . ILE A 1 100 ? 2.129 24.391 6.211 1 98.81 100 ILE A N 1
ATOM 794 C CA . ILE A 1 100 ? 2.508 25.688 6.781 1 98.81 100 ILE A CA 1
ATOM 795 C C . ILE A 1 100 ? 4.004 25.688 7.082 1 98.81 100 ILE A C 1
ATOM 797 O O . ILE A 1 100 ? 4.543 24.719 7.617 1 98.81 100 ILE A O 1
ATOM 801 N N . HIS A 1 101 ? 4.582 26.75 6.68 1 98.44 101 HIS A N 1
ATOM 802 C CA . HIS A 1 101 ? 5.988 26.969 7.004 1 98.44 101 HIS A CA 1
ATOM 803 C C . HIS A 1 101 ? 6.293 28.453 7.164 1 98.44 101 HIS A C 1
ATOM 805 O O . HIS A 1 101 ? 5.91 29.266 6.316 1 98.44 101 HIS A O 1
ATOM 811 N N . LYS A 1 102 ? 6.969 28.719 8.297 1 98 102 LYS A N 1
ATOM 812 C CA . LYS A 1 102 ? 7.434 30.078 8.586 1 98 102 LYS A CA 1
ATOM 813 C C . LYS A 1 102 ? 6.305 31.094 8.43 1 98 102 LYS A C 1
ATOM 815 O O . LYS A 1 102 ? 6.477 32.125 7.777 1 98 102 LYS A O 1
ATOM 820 N N . GLY A 1 103 ? 5.133 30.734 8.891 1 98.06 103 GLY A N 1
ATOM 821 C CA . GLY A 1 103 ? 4.016 31.672 8.984 1 98.06 103 GLY A CA 1
ATOM 822 C C . GLY A 1 103 ? 3.225 31.781 7.691 1 98.06 103 GLY A C 1
ATOM 823 O O . GLY A 1 103 ? 2.391 32.688 7.543 1 98.06 103 GLY A O 1
ATOM 824 N N . LYS A 1 104 ? 3.523 30.844 6.828 1 97.94 104 LYS A N 1
ATOM 825 C CA . LYS A 1 104 ? 2.846 30.922 5.535 1 97.94 104 LYS A CA 1
ATOM 826 C C . LYS A 1 104 ? 2.26 29.562 5.145 1 97.94 104 LYS A C 1
ATOM 828 O O . LYS A 1 104 ? 2.844 28.516 5.445 1 97.94 104 LYS A O 1
ATOM 833 N N . ILE A 1 105 ? 1.151 29.688 4.406 1 98.38 105 ILE A N 1
ATOM 834 C CA . ILE A 1 105 ? 0.589 28.5 3.766 1 98.38 105 ILE A CA 1
ATOM 835 C C . ILE A 1 105 ? 1.271 28.266 2.42 1 98.38 105 ILE A C 1
ATOM 837 O O . ILE A 1 105 ? 1.122 29.078 1.495 1 98.38 105 ILE A O 1
ATOM 841 N N . ILE A 1 106 ? 2.021 27.188 2.41 1 98.31 106 ILE A N 1
ATOM 842 C CA . ILE A 1 106 ? 2.809 26.984 1.199 1 98.31 106 ILE A CA 1
ATOM 843 C C . ILE A 1 106 ? 2.197 25.859 0.369 1 98.31 106 ILE A C 1
ATOM 845 O O . ILE A 1 106 ? 2.688 25.547 -0.718 1 98.31 106 ILE A O 1
ATOM 849 N N . GLY A 1 107 ? 1.083 25.297 0.779 1 98.56 107 GLY A N 1
ATOM 850 C CA . GLY A 1 107 ? 0.348 24.266 0.073 1 98.56 107 GLY A CA 1
ATOM 851 C C . GLY A 1 107 ? -1.049 24.047 0.623 1 98.56 107 GLY A C 1
ATOM 852 O O . GLY A 1 107 ? -1.265 24.125 1.835 1 98.56 107 GLY A O 1
ATOM 853 N N . LYS A 1 108 ? -1.922 23.781 -0.174 1 98.75 108 LYS A N 1
ATOM 854 C CA . LYS A 1 108 ? -3.303 23.469 0.181 1 98.75 108 LYS A CA 1
ATOM 855 C C . LYS A 1 108 ? -3.889 22.422 -0.764 1 98.75 108 LYS A C 1
ATOM 857 O O . LYS A 1 108 ? -3.814 22.562 -1.985 1 98.75 108 LYS A O 1
ATOM 862 N N . TYR A 1 109 ? -4.461 21.516 -0.253 1 98.88 109 TYR A N 1
ATOM 863 C CA . TYR A 1 109 ? -5.145 20.438 -0.953 1 98.88 109 TYR A CA 1
ATOM 864 C C . TYR A 1 109 ? -6.543 20.219 -0.392 1 98.88 109 TYR A C 1
ATOM 866 O O . TYR A 1 109 ? -6.723 20.109 0.823 1 98.88 109 TYR A O 1
ATOM 874 N N . ARG A 1 110 ? -7.512 20.219 -1.283 1 98.94 110 ARG A N 1
ATOM 875 C CA . ARG A 1 110 ? -8.883 19.938 -0.884 1 98.94 110 ARG A CA 1
ATOM 876 C C . ARG A 1 110 ? -9.266 18.5 -1.199 1 98.94 110 ARG A C 1
ATOM 878 O O . ARG A 1 110 ? -9.031 18.016 -2.309 1 98.94 110 ARG A O 1
ATOM 885 N N . LYS A 1 111 ? -9.828 17.844 -0.255 1 98.88 111 LYS A N 1
ATOM 886 C CA . LYS A 1 111 ? -10.234 16.453 -0.376 1 98.88 111 LYS A CA 1
ATOM 887 C C . LYS A 1 111 ? -11.117 16.25 -1.604 1 98.88 111 LYS A C 1
ATOM 889 O O . LYS A 1 111 ? -12.094 16.969 -1.808 1 98.88 111 LYS A O 1
ATOM 894 N N . THR A 1 112 ? -10.734 15.281 -2.361 1 98.75 112 THR A N 1
ATOM 895 C CA . THR A 1 112 ? -11.461 15.086 -3.613 1 98.75 112 THR A CA 1
ATOM 896 C C . THR A 1 112 ? -12.516 14 -3.461 1 98.75 112 THR A C 1
ATOM 898 O O . THR A 1 112 ? -13.531 14.008 -4.164 1 98.75 112 THR A O 1
ATOM 901 N N . HIS A 1 113 ? -12.258 13.055 -2.639 1 98.69 113 HIS A N 1
ATOM 902 C CA . HIS A 1 113 ? -13.172 11.953 -2.381 1 98.69 113 HIS A CA 1
ATOM 903 C C . HIS A 1 113 ? -13.797 12.062 -0.991 1 98.69 113 HIS A C 1
ATOM 905 O O . HIS A 1 113 ? -13.156 11.719 0.006 1 98.69 113 HIS A O 1
ATOM 911 N N . LEU A 1 114 ? -15.078 12.539 -1 1 98.5 114 LEU A N 1
ATOM 912 C CA . LEU A 1 114 ? -15.789 12.688 0.263 1 98.5 114 LEU A CA 1
ATOM 913 C C . LEU A 1 114 ? -16.406 11.367 0.699 1 98.5 114 LEU A C 1
ATOM 915 O O . LEU A 1 114 ? -16.922 10.617 -0.131 1 98.5 114 LEU A O 1
ATOM 919 N N . PHE A 1 115 ? -16.281 11.031 1.975 1 97.94 115 PHE A N 1
ATOM 920 C CA . PHE A 1 115 ? -16.719 9.758 2.527 1 97.94 115 PHE A CA 1
ATOM 921 C C . PHE A 1 115 ? -18.234 9.609 2.41 1 97.94 115 PHE A C 1
ATOM 923 O O . PHE A 1 115 ? -18.984 10.492 2.826 1 97.94 115 PHE A O 1
ATOM 930 N N . PRO A 1 116 ? -18.688 8.453 1.867 1 95.94 116 PRO A N 1
ATOM 931 C CA . PRO A 1 116 ? -20.109 8.344 1.477 1 95.94 116 PRO A CA 1
ATOM 932 C C . PRO A 1 116 ? -21 7.887 2.625 1 95.94 116 PRO A C 1
ATOM 934 O O . PRO A 1 116 ? -22.219 7.949 2.518 1 95.94 116 PRO A O 1
ATOM 937 N N . LEU A 1 117 ? -20.422 7.383 3.758 1 94.5 117 LEU A N 1
ATOM 938 C CA . LEU A 1 117 ? -21.25 6.73 4.766 1 94.5 117 LEU A CA 1
ATOM 939 C C . LEU A 1 117 ? -21.625 7.703 5.875 1 94.5 117 LEU A C 1
ATOM 941 O O . LEU A 1 117 ? -22.344 7.34 6.812 1 94.5 117 LEU A O 1
ATOM 945 N N . THR A 1 118 ? -21.125 8.938 5.777 1 94.62 118 THR A N 1
ATOM 946 C CA . THR A 1 118 ? -21.469 10 6.715 1 94.62 118 THR A CA 1
ATOM 947 C C . THR A 1 118 ? -22.031 11.211 5.977 1 94.62 118 THR A C 1
ATOM 949 O O . THR A 1 118 ? -22.359 11.125 4.789 1 94.62 118 THR A O 1
ATOM 952 N N . ASN A 1 119 ? -22.188 12.32 6.695 1 95.19 119 ASN A N 1
ATOM 953 C CA . ASN A 1 119 ? -22.766 13.523 6.105 1 95.19 119 ASN A CA 1
ATOM 954 C C . ASN A 1 119 ? -21.688 14.414 5.496 1 95.19 119 ASN A C 1
ATOM 956 O O . ASN A 1 119 ? -21.906 15.609 5.297 1 95.19 119 ASN A O 1
ATOM 960 N N . GLU A 1 120 ? -20.531 13.773 5.242 1 97.25 120 GLU A N 1
ATOM 961 C CA . GLU A 1 120 ? -19.453 14.594 4.715 1 97.25 120 GLU A CA 1
ATOM 962 C C . GLU A 1 120 ? -19.844 15.242 3.391 1 97.25 120 GLU A C 1
ATOM 964 O O . GLU A 1 120 ? -19.578 16.422 3.17 1 97.25 120 GLU A O 1
ATOM 969 N N . LYS A 1 121 ? -20.578 14.586 2.553 1 96.19 121 LYS A N 1
ATOM 970 C CA . LYS A 1 121 ? -20.969 15.094 1.245 1 96.19 121 LYS A CA 1
ATOM 971 C C . LYS A 1 121 ? -22.016 16.188 1.379 1 96.19 121 LYS A C 1
ATOM 973 O O . LYS A 1 121 ? -22.188 17.016 0.476 1 96.19 121 LYS A O 1
ATOM 978 N N . LYS A 1 122 ? -22.719 16.156 2.381 1 97.5 122 LYS A N 1
ATOM 979 C CA . LYS A 1 122 ? -23.75 17.156 2.625 1 97.5 122 LYS A CA 1
ATOM 980 C C . LYS A 1 122 ? -23.125 18.5 2.98 1 97.5 122 LYS A C 1
ATOM 982 O O . LYS A 1 122 ? -23.672 19.547 2.625 1 97.5 122 LYS A O 1
ATOM 987 N N . TYR A 1 123 ? -21.984 18.438 3.639 1 98.12 123 TYR A N 1
ATOM 988 C CA . TYR A 1 123 ? -21.5 19.688 4.234 1 98.12 123 TYR A CA 1
ATOM 989 C C . TYR A 1 123 ? -20.25 20.188 3.508 1 98.12 123 TYR A C 1
ATOM 991 O O . TYR A 1 123 ? -19.984 21.391 3.5 1 98.12 123 TYR A O 1
ATOM 999 N N . PHE A 1 124 ? -19.484 19.297 2.951 1 98.75 124 PHE A N 1
ATOM 1000 C CA . PHE A 1 124 ? -18.203 19.688 2.352 1 98.75 124 PHE A CA 1
ATOM 1001 C C . PHE A 1 124 ? -18.266 19.547 0.835 1 98.75 124 PHE A C 1
ATOM 1003 O O . PHE A 1 124 ? -18.844 18.594 0.312 1 98.75 124 PHE A O 1
ATOM 1010 N N . LYS A 1 125 ? -17.641 20.5 0.19 1 98.69 125 LYS A N 1
ATOM 1011 C CA . LYS A 1 125 ? -17.438 20.422 -1.254 1 98.69 125 LYS A CA 1
ATOM 1012 C C . LYS A 1 125 ? -16.141 19.703 -1.585 1 98.69 125 LYS A C 1
ATOM 1014 O O . LYS A 1 125 ? -15.125 19.891 -0.904 1 98.69 125 LYS A O 1
ATOM 1019 N N . ALA A 1 126 ? -16.172 18.922 -2.699 1 98.56 126 ALA A N 1
ATOM 1020 C CA . ALA A 1 126 ? -15.008 18.141 -3.111 1 98.56 126 ALA A CA 1
ATOM 1021 C C . ALA A 1 126 ? -14.016 19.016 -3.875 1 98.56 126 ALA A C 1
ATOM 1023 O O . ALA A 1 126 ? -14.406 19.875 -4.668 1 98.56 126 ALA A O 1
ATOM 1024 N N . GLY A 1 127 ? -12.695 18.781 -3.561 1 98.56 127 GLY A N 1
ATOM 1025 C CA . GLY A 1 127 ? -11.672 19.328 -4.438 1 98.56 127 GLY A CA 1
ATOM 1026 C C . GLY A 1 127 ? -11.664 18.703 -5.816 1 98.56 127 GLY A C 1
ATOM 1027 O O . GLY A 1 127 ? -12.414 17.75 -6.078 1 98.56 127 GLY A O 1
ATOM 1028 N N . ASP A 1 128 ? -10.766 19.266 -6.719 1 97.94 128 ASP A N 1
ATOM 1029 C CA . ASP A 1 128 ? -10.859 18.797 -8.102 1 97.94 128 ASP A CA 1
ATOM 1030 C C . ASP A 1 128 ? -9.477 18.531 -8.688 1 97.94 128 ASP A C 1
ATOM 1032 O O . ASP A 1 128 ? -9.328 18.391 -9.898 1 97.94 128 ASP A O 1
ATOM 1036 N N . LYS A 1 129 ? -8.492 18.422 -7.828 1 97.88 129 LYS A N 1
ATOM 1037 C CA . LYS A 1 129 ? -7.176 18.125 -8.375 1 97.88 129 LYS A CA 1
ATOM 1038 C C . LYS A 1 129 ? -6.262 17.516 -7.312 1 97.88 129 LYS A C 1
ATOM 1040 O O . LYS A 1 129 ? -6.438 17.781 -6.121 1 97.88 129 LYS A O 1
ATOM 1045 N N . LEU A 1 130 ? -5.375 16.766 -7.734 1 98.38 130 LEU A N 1
ATOM 1046 C CA . LEU A 1 130 ? -4.25 16.281 -6.934 1 98.38 130 LEU A CA 1
ATOM 1047 C C . LEU A 1 130 ? -3.039 17.188 -7.105 1 98.38 130 LEU A C 1
ATOM 1049 O O . LEU A 1 130 ? -2.871 17.812 -8.156 1 98.38 130 LEU A O 1
ATOM 1053 N N . GLU A 1 131 ? -2.223 17.234 -6.137 1 97.12 131 GLU A N 1
ATOM 1054 C CA . GLU A 1 131 ? -1.075 18.141 -6.207 1 97.12 131 GLU A CA 1
ATOM 1055 C C . GLU A 1 131 ? 0.092 17.609 -5.379 1 97.12 131 GLU A C 1
ATOM 1057 O O . GLU A 1 131 ? -0.113 16.969 -4.348 1 97.12 131 GLU A O 1
ATOM 1062 N N . VAL A 1 132 ? 1.226 17.859 -5.906 1 98.75 132 VAL A N 1
ATOM 1063 C CA . VAL A 1 132 ? 2.477 17.656 -5.188 1 98.75 132 VAL A CA 1
ATOM 1064 C C . VAL A 1 132 ? 3.145 19 -4.902 1 98.75 132 VAL A C 1
ATOM 1066 O O . VAL A 1 132 ? 3.254 19.844 -5.789 1 98.75 132 VAL A O 1
ATOM 1069 N N . PHE A 1 133 ? 3.607 19.172 -3.697 1 98.88 133 PHE A N 1
ATOM 1070 C CA . PHE A 1 133 ? 4.199 20.438 -3.271 1 98.88 133 PHE A CA 1
ATOM 1071 C C . PHE A 1 133 ? 5.707 20.297 -3.088 1 98.88 133 PHE A C 1
ATOM 1073 O O . PHE A 1 133 ? 6.168 19.438 -2.328 1 98.88 133 PHE A O 1
ATOM 1080 N N . GLU A 1 134 ? 6.395 21.125 -3.777 1 98.25 134 GLU A N 1
ATOM 1081 C CA . GLU A 1 134 ? 7.84 21.188 -3.592 1 98.25 134 GLU A CA 1
ATOM 1082 C C . GLU A 1 134 ? 8.203 22.016 -2.355 1 98.25 134 GLU A C 1
ATOM 1084 O O . GLU A 1 134 ? 7.871 23.203 -2.268 1 98.25 134 GLU A O 1
ATOM 1089 N N . THR A 1 135 ? 8.93 21.312 -1.386 1 97.62 135 THR A N 1
ATOM 1090 C CA . THR A 1 135 ? 9.352 21.969 -0.153 1 97.62 135 THR A CA 1
ATOM 1091 C C . THR A 1 135 ? 10.828 21.703 0.124 1 97.62 135 THR A C 1
ATOM 1093 O O . THR A 1 135 ? 11.453 20.875 -0.558 1 97.62 135 THR A O 1
ATOM 1096 N N . HIS A 1 136 ? 11.344 22.422 1.089 1 95.44 136 HIS A N 1
ATOM 1097 C CA . HIS A 1 136 ? 12.742 22.219 1.437 1 95.44 136 HIS A CA 1
ATOM 1098 C C . HIS A 1 136 ? 12.953 20.844 2.088 1 95.44 136 HIS A C 1
ATOM 1100 O O . HIS A 1 136 ? 14.086 20.375 2.197 1 95.44 136 HIS A O 1
ATOM 1106 N N . LEU A 1 137 ? 11.836 20.188 2.449 1 97.56 137 LEU A N 1
ATOM 1107 C CA . LEU A 1 137 ? 11.953 18.875 3.066 1 97.56 137 LEU A CA 1
ATOM 1108 C C . LEU A 1 137 ? 11.656 17.766 2.053 1 97.56 137 LEU A C 1
ATOM 1110 O O . LEU A 1 137 ? 11.695 16.594 2.391 1 97.56 137 LEU A O 1
ATOM 1114 N N . GLY A 1 138 ? 11.398 18.203 0.804 1 97.12 138 GLY A N 1
ATOM 1115 C CA . GLY A 1 138 ? 11.094 17.234 -0.238 1 97.12 138 GLY A CA 1
ATOM 1116 C C . GLY A 1 138 ? 9.773 17.516 -0.938 1 97.12 138 GLY A C 1
ATOM 1117 O O . GLY A 1 138 ? 9.117 18.531 -0.668 1 97.12 138 GLY A O 1
ATOM 1118 N N . LYS A 1 139 ? 9.438 16.688 -1.849 1 98.62 139 LYS A N 1
ATOM 1119 C CA . LYS A 1 139 ? 8.18 16.797 -2.586 1 98.62 139 LYS A CA 1
ATOM 1120 C C . LYS A 1 139 ? 7.07 16 -1.892 1 98.62 139 LYS A C 1
ATOM 1122 O O . LYS A 1 139 ? 7.148 14.773 -1.784 1 98.62 139 LYS A O 1
ATOM 1127 N N . ILE A 1 140 ? 6.074 16.688 -1.469 1 98.81 140 ILE A N 1
ATOM 1128 C CA . ILE A 1 140 ? 5.055 16.125 -0.587 1 98.81 140 ILE A CA 1
ATOM 1129 C C . ILE A 1 140 ? 3.723 16.047 -1.328 1 98.81 140 ILE A C 1
ATOM 1131 O O . ILE A 1 140 ? 3.227 17.047 -1.848 1 98.81 140 ILE A O 1
ATOM 1135 N N . GLY A 1 141 ? 3.201 14.875 -1.507 1 98.94 141 GLY A N 1
ATOM 1136 C CA . GLY A 1 141 ? 1.82 14.672 -1.916 1 98.94 141 GLY A CA 1
ATOM 1137 C C . GLY A 1 141 ? 0.865 14.539 -0.745 1 98.94 141 GLY A C 1
ATOM 1138 O O . GLY A 1 141 ? 1.223 13.992 0.299 1 98.94 141 GLY A O 1
ATOM 1139 N N . LEU A 1 142 ? -0.346 15 -0.907 1 98.94 142 LEU A N 1
ATOM 1140 C CA . LEU A 1 142 ? -1.346 14.961 0.154 1 98.94 142 LEU A CA 1
ATOM 1141 C C . LEU A 1 142 ? -2.559 14.141 -0.273 1 98.94 142 LEU A C 1
ATOM 1143 O O . LEU A 1 142 ? -3.018 14.25 -1.413 1 98.94 142 LEU A O 1
ATOM 1147 N N . LEU A 1 143 ? -2.969 13.297 0.494 1 98.94 143 LEU A N 1
ATOM 1148 C CA . LEU A 1 143 ? -4.27 12.633 0.489 1 98.94 143 LEU A CA 1
ATOM 1149 C C . LEU A 1 143 ? -4.961 12.789 1.84 1 98.94 143 LEU A C 1
ATOM 1151 O O . LEU A 1 143 ? -4.316 13.117 2.838 1 98.94 143 LEU A O 1
ATOM 1155 N N . ILE A 1 144 ? -6.293 12.617 1.87 1 98.94 144 ILE A N 1
ATOM 1156 C CA . ILE A 1 144 ? -7.004 12.773 3.135 1 98.94 144 ILE A CA 1
ATOM 1157 C C . ILE A 1 144 ? -7.879 11.555 3.389 1 98.94 144 ILE A C 1
ATOM 1159 O O . ILE A 1 144 ? -8.836 11.297 2.65 1 98.94 144 ILE A O 1
ATOM 1163 N N . CYS A 1 145 ? -7.547 10.75 4.375 1 98.69 145 CYS A N 1
ATOM 1164 C CA . CYS A 1 145 ? -8.352 9.719 5.02 1 98.69 145 CYS A CA 1
ATOM 1165 C C . CYS A 1 145 ? -8.906 8.734 3.998 1 98.69 145 CYS A C 1
ATOM 1167 O O . CYS A 1 145 ? -8.18 7.859 3.521 1 98.69 145 CYS A O 1
ATOM 1169 N N . TYR A 1 146 ? -10.211 8.906 3.566 1 98.75 146 TYR A N 1
ATOM 1170 C CA . TYR A 1 146 ? -10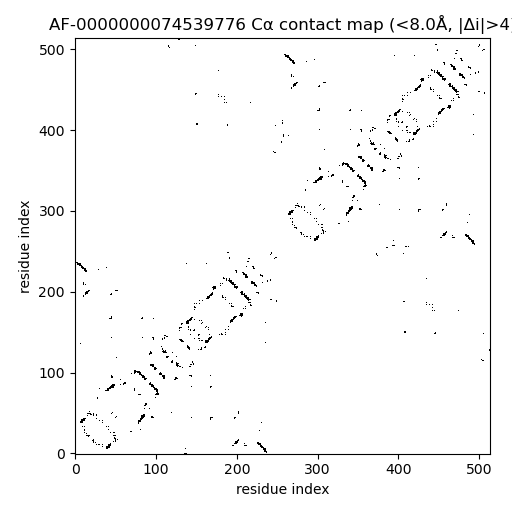.953 8.047 2.652 1 98.75 146 TYR A CA 1
ATOM 1171 C C . TYR A 1 146 ? -10.172 7.816 1.365 1 98.75 146 TYR A C 1
ATOM 1173 O O . TYR A 1 146 ? -10.242 6.738 0.771 1 98.75 146 TYR A O 1
ATOM 1181 N N . GLU A 1 147 ? -9.336 8.75 1.003 1 98.88 147 GLU A N 1
ATOM 1182 C CA . GLU A 1 147 ? -8.617 8.758 -0.269 1 98.88 147 GLU A CA 1
ATOM 1183 C C . GLU A 1 147 ? -7.543 7.668 -0.305 1 98.88 147 GLU A C 1
ATOM 1185 O O . GLU A 1 147 ? -7.082 7.281 -1.38 1 98.88 147 GLU A O 1
ATOM 1190 N N . VAL A 1 148 ? -7.184 7.121 0.92 1 98.88 148 VAL A N 1
ATOM 1191 C CA . VAL A 1 148 ? -6.172 6.074 0.984 1 98.88 148 VAL A CA 1
ATOM 1192 C C . VAL A 1 148 ? -6.699 4.801 0.329 1 98.88 148 VAL A C 1
ATOM 1194 O O . VAL A 1 148 ? -5.922 3.922 -0.052 1 98.88 148 VAL A O 1
ATOM 1197 N N . ARG A 1 149 ? -8.031 4.656 0.139 1 98.81 149 ARG A N 1
ATOM 1198 C CA . ARG A 1 149 ? -8.664 3.465 -0.418 1 98.81 149 ARG A CA 1
ATOM 1199 C C . ARG A 1 149 ? -8.477 3.402 -1.931 1 98.81 149 ARG A C 1
ATOM 1201 O O . ARG A 1 149 ? -8.75 2.373 -2.553 1 98.81 149 ARG A O 1
ATOM 1208 N N . PHE A 1 150 ? -8.039 4.5 -2.561 1 98.75 150 PHE A N 1
ATOM 1209 C CA . PHE A 1 150 ? -7.895 4.59 -4.008 1 98.75 150 PHE A CA 1
ATOM 1210 C C . PHE A 1 150 ? -6.426 4.625 -4.402 1 98.75 150 PHE A C 1
ATOM 1212 O O . PHE A 1 150 ? -5.801 5.691 -4.402 1 98.75 150 PHE A O 1
ATOM 1219 N N . PRO A 1 151 ? -5.871 3.465 -4.758 1 98.75 151 PRO A N 1
ATOM 1220 C CA . PRO A 1 151 ? -4.441 3.402 -5.062 1 98.75 151 PRO A CA 1
ATOM 1221 C C . PRO A 1 151 ? -4.055 4.285 -6.25 1 98.75 151 PRO A C 1
ATOM 1223 O O . PRO A 1 151 ? -2.898 4.707 -6.359 1 98.75 151 PRO A O 1
ATOM 1226 N N . GLU A 1 152 ? -5.023 4.625 -7.141 1 98.12 152 GLU A N 1
ATOM 1227 C CA . GLU A 1 152 ? -4.77 5.477 -8.297 1 98.12 152 GLU A CA 1
ATOM 1228 C C . GLU A 1 152 ? -4.27 6.852 -7.871 1 98.12 152 GLU A C 1
ATOM 1230 O O . GLU A 1 152 ? -3.439 7.457 -8.555 1 98.12 152 GLU A O 1
ATOM 1235 N N . LEU A 1 153 ? -4.77 7.32 -6.75 1 98.81 153 LEU A N 1
ATOM 1236 C CA . LEU A 1 153 ? -4.422 8.664 -6.305 1 98.81 153 LEU A CA 1
ATOM 1237 C C . LEU A 1 153 ? -2.959 8.734 -5.875 1 98.81 153 LEU A C 1
ATOM 1239 O O . LEU A 1 153 ? -2.23 9.641 -6.281 1 98.81 153 LEU A O 1
ATOM 1243 N N . SER A 1 154 ? -2.504 7.746 -5.035 1 98.81 154 SER A N 1
ATOM 1244 C CA . SER A 1 154 ? -1.105 7.734 -4.617 1 98.81 154 SER A CA 1
ATOM 1245 C C . SER A 1 154 ? -0.177 7.52 -5.809 1 98.81 154 SER A C 1
ATOM 1247 O O . SER A 1 154 ? 0.903 8.109 -5.875 1 98.81 154 SER A O 1
ATOM 1249 N N . ARG A 1 155 ? -0.569 6.629 -6.77 1 98.56 155 ARG A N 1
ATOM 1250 C CA . ARG A 1 155 ? 0.239 6.422 -7.969 1 98.56 155 ARG A CA 1
ATOM 1251 C C . ARG A 1 155 ? 0.407 7.727 -8.742 1 98.56 155 ARG A C 1
ATOM 1253 O O . ARG A 1 155 ? 1.511 8.055 -9.18 1 98.56 155 ARG A O 1
ATOM 1260 N N . LYS A 1 156 ? -0.706 8.477 -8.883 1 98.44 156 LYS A N 1
ATOM 1261 C CA . LYS A 1 156 ? -0.655 9.75 -9.602 1 98.44 156 LYS A CA 1
ATOM 1262 C C . LYS A 1 156 ? 0.291 10.727 -8.906 1 98.44 156 LYS A C 1
ATOM 1264 O O . LYS A 1 156 ? 1.087 11.398 -9.57 1 98.44 156 LYS A O 1
ATOM 1269 N N . LEU A 1 157 ? 0.225 10.789 -7.609 1 98.88 157 LEU A N 1
ATOM 1270 C CA . LEU A 1 157 ? 1.099 11.688 -6.863 1 98.88 157 LEU A CA 1
ATOM 1271 C C . LEU A 1 157 ? 2.564 11.32 -7.074 1 98.88 157 LEU A C 1
ATOM 1273 O O . LEU A 1 157 ? 3.41 12.203 -7.246 1 98.88 157 LEU A O 1
ATOM 1277 N N . VAL A 1 158 ? 2.865 10.07 -7.082 1 98.62 158 VAL A N 1
ATOM 1278 C CA . VAL A 1 158 ? 4.246 9.625 -7.242 1 98.62 158 VAL A CA 1
ATOM 1279 C C . VAL A 1 158 ? 4.711 9.891 -8.672 1 98.62 158 VAL A C 1
ATOM 1281 O O . VAL A 1 158 ? 5.852 10.297 -8.898 1 98.62 158 VAL A O 1
ATOM 1284 N N . LYS A 1 159 ? 3.822 9.664 -9.68 1 97.5 159 LYS A N 1
ATOM 1285 C CA . LYS A 1 159 ? 4.148 10.008 -11.055 1 97.5 159 LYS A CA 1
ATOM 1286 C C . LYS A 1 159 ? 4.434 11.508 -11.195 1 97.5 159 LYS A C 1
ATOM 1288 O O . LYS A 1 159 ? 5.234 11.914 -12.039 1 97.5 159 LYS A O 1
ATOM 1293 N N . MET A 1 160 ? 3.787 12.312 -10.297 1 98.44 160 MET A N 1
ATOM 1294 C CA . MET A 1 160 ? 4 13.758 -10.305 1 98.44 160 MET A CA 1
ATOM 1295 C C . MET A 1 160 ? 5.262 14.125 -9.531 1 98.44 160 MET A C 1
ATOM 1297 O O . MET A 1 160 ? 5.641 15.297 -9.477 1 98.44 160 MET A O 1
ATOM 1301 N N . GLY A 1 161 ? 5.898 13.094 -8.852 1 98.25 161 GLY A N 1
ATOM 1302 C CA . GLY A 1 161 ? 7.215 13.328 -8.281 1 98.25 161 GLY A CA 1
ATOM 1303 C C . GLY A 1 161 ? 7.227 13.273 -6.766 1 98.25 161 GLY A C 1
ATOM 1304 O O . GLY A 1 161 ? 8.25 13.539 -6.137 1 98.25 161 GLY A O 1
ATOM 1305 N N . ALA A 1 162 ? 6.172 12.859 -6.109 1 98.75 162 ALA A N 1
ATOM 1306 C CA . ALA A 1 162 ? 6.113 12.844 -4.652 1 98.75 162 ALA A CA 1
ATOM 1307 C C . ALA A 1 162 ? 7.172 11.906 -4.07 1 98.75 162 ALA A C 1
ATOM 1309 O O . ALA A 1 162 ? 7.406 10.82 -4.602 1 98.75 162 ALA A O 1
ATOM 1310 N N . GLU A 1 163 ? 7.742 12.344 -3.002 1 98.69 163 GLU A N 1
ATOM 1311 C CA . GLU A 1 163 ? 8.719 11.562 -2.24 1 98.69 163 GLU A CA 1
ATOM 1312 C C . GLU A 1 163 ? 8.156 11.156 -0.88 1 98.69 163 GLU A C 1
ATOM 1314 O O . GLU A 1 163 ? 8.672 10.234 -0.242 1 98.69 163 GLU A O 1
ATOM 1319 N N . ILE A 1 164 ? 7.191 11.859 -0.413 1 98.88 164 ILE A N 1
ATOM 1320 C CA . ILE A 1 164 ? 6.426 11.586 0.797 1 98.88 164 ILE A CA 1
ATOM 1321 C C . ILE A 1 164 ? 4.938 11.789 0.521 1 98.88 164 ILE A C 1
ATOM 1323 O O . ILE A 1 164 ? 4.543 12.773 -0.113 1 98.88 164 ILE A O 1
ATOM 1327 N N . ILE A 1 165 ? 4.168 10.875 0.85 1 99 165 ILE A N 1
ATOM 1328 C CA . ILE A 1 165 ? 2.719 11.055 0.848 1 99 165 ILE A CA 1
ATOM 1329 C C . ILE A 1 165 ? 2.213 11.164 2.283 1 99 165 ILE A C 1
ATOM 1331 O O . ILE A 1 165 ? 2.459 10.281 3.107 1 99 165 ILE A O 1
ATOM 1335 N N . VAL A 1 166 ? 1.584 12.234 2.645 1 99 166 VAL A N 1
ATOM 1336 C CA . VAL A 1 166 ? 1.025 12.508 3.965 1 99 166 VAL A CA 1
ATOM 1337 C C . VAL A 1 166 ? -0.494 12.367 3.922 1 99 166 VAL A C 1
ATOM 1339 O O . VAL A 1 166 ? -1.148 12.891 3.02 1 99 166 VAL A O 1
ATOM 1342 N N . ILE A 1 167 ? -1.024 11.617 4.891 1 99 167 ILE A N 1
ATOM 1343 C CA . ILE A 1 167 ? -2.447 11.289 4.887 1 99 167 ILE A CA 1
ATOM 1344 C C . ILE A 1 167 ? -3.049 11.586 6.258 1 99 167 ILE A C 1
ATOM 1346 O O . ILE A 1 167 ? -3.119 10.695 7.113 1 99 167 ILE A O 1
ATOM 1350 N N . PRO A 1 168 ? -3.535 12.906 6.543 1 98.94 168 PRO A N 1
ATOM 1351 C CA . PRO A 1 168 ? -4.359 13.156 7.727 1 98.94 168 PRO A CA 1
ATOM 1352 C C . PRO A 1 168 ? -5.707 12.445 7.672 1 98.94 168 PRO A C 1
ATOM 1354 O O . PRO A 1 168 ? -6.32 12.352 6.605 1 98.94 168 PRO A O 1
ATOM 1357 N N . ALA A 1 169 ? -6.125 11.898 8.852 1 98.88 169 ALA A N 1
ATOM 1358 C CA . ALA A 1 169 ? -7.332 11.086 8.758 1 98.88 169 ALA A CA 1
ATOM 1359 C C . ALA A 1 169 ? -8.133 11.133 10.055 1 98.88 169 ALA A C 1
ATOM 1361 O O . ALA A 1 169 ? -7.594 11.469 11.109 1 98.88 169 ALA A O 1
ATOM 1362 N N . GLU A 1 170 ? -9.422 10.945 10.016 1 98.38 170 GLU A N 1
ATOM 1363 C CA . GLU A 1 170 ? -10.328 10.422 11.031 1 98.38 170 GLU A CA 1
ATOM 1364 C C . GLU A 1 170 ? -10.898 9.062 10.609 1 98.38 170 GLU A C 1
ATOM 1366 O O . GLU A 1 170 ? -12.055 8.977 10.203 1 98.38 170 GLU A O 1
ATOM 1371 N N . PHE A 1 171 ? -10.086 8.117 10.664 1 98.44 171 PHE A N 1
ATOM 1372 C CA . PHE A 1 171 ? -10.367 6.762 10.203 1 98.44 171 PHE A CA 1
ATOM 1373 C C . PHE A 1 171 ? -10.906 5.898 11.336 1 98.44 171 PHE A C 1
ATOM 1375 O O . PHE A 1 171 ? -10.242 5.738 12.367 1 98.44 171 PHE A O 1
ATOM 1382 N N . PRO A 1 172 ? -12.023 5.285 11.219 1 97.38 172 PRO A N 1
ATOM 1383 C CA . PRO A 1 172 ? -12.703 4.625 12.336 1 97.38 172 PRO A CA 1
ATOM 1384 C C . PRO A 1 172 ? -11.992 3.355 12.797 1 97.38 172 PRO A C 1
ATOM 1386 O O . PRO A 1 172 ? -11.43 2.625 11.969 1 97.38 172 PRO A O 1
ATOM 1389 N N . LYS A 1 173 ? -12.117 3.143 14.078 1 97.88 173 LYS A N 1
ATOM 1390 C CA . LYS A 1 173 ? -11.523 1.978 14.727 1 97.88 173 LYS A CA 1
ATOM 1391 C C . LYS A 1 173 ? -12.039 0.681 14.102 1 97.88 173 LYS A C 1
ATOM 1393 O O . LYS A 1 173 ? -11.297 -0.298 14 1 97.88 173 LYS A O 1
ATOM 1398 N N . GLU A 1 174 ? -13.305 0.669 13.719 1 95.94 174 GLU A N 1
ATOM 1399 C CA . GLU A 1 174 ? -13.953 -0.523 13.172 1 95.94 174 GLU A CA 1
ATOM 1400 C C . GLU A 1 174 ? -13.203 -1.047 11.953 1 95.94 174 GLU A C 1
ATOM 1402 O O . GLU A 1 174 ? -13.297 -2.232 11.625 1 95.94 174 GLU A O 1
ATOM 1407 N N . ARG A 1 175 ? -12.453 -0.193 11.219 1 97.5 175 ARG A N 1
ATOM 1408 C CA . ARG A 1 175 ? -11.734 -0.593 10.016 1 97.5 175 ARG A CA 1
ATOM 1409 C C . ARG A 1 175 ? -10.266 -0.211 10.109 1 97.5 175 ARG A C 1
ATOM 1411 O O . ARG A 1 175 ? -9.641 0.119 9.094 1 97.5 175 ARG A O 1
ATOM 1418 N N . ILE A 1 176 ? -9.742 -0.276 11.398 1 98.5 176 ILE A N 1
ATOM 1419 C CA . ILE A 1 176 ? -8.383 0.185 11.641 1 98.5 176 ILE A CA 1
ATOM 1420 C C . ILE A 1 176 ? -7.391 -0.736 10.938 1 98.5 176 ILE A C 1
ATOM 1422 O O . ILE A 1 176 ? -6.316 -0.298 10.516 1 98.5 176 ILE A O 1
ATOM 1426 N N . ASP A 1 177 ? -7.758 -2.039 10.703 1 98.31 177 ASP A N 1
ATOM 1427 C CA . ASP A 1 177 ? -6.902 -2.959 9.961 1 98.31 177 ASP A CA 1
ATOM 1428 C C . ASP A 1 177 ? -6.785 -2.539 8.5 1 98.31 177 ASP A C 1
ATOM 1430 O O . ASP A 1 177 ? -5.73 -2.703 7.883 1 98.31 177 ASP A O 1
ATOM 1434 N N . HIS A 1 178 ? -7.82 -1.981 7.887 1 98.81 178 HIS A N 1
ATOM 1435 C CA . HIS A 1 178 ? -7.727 -1.435 6.539 1 98.81 178 HIS A CA 1
ATOM 1436 C C . HIS A 1 178 ? -6.727 -0.285 6.477 1 98.81 178 HIS A C 1
ATOM 1438 O O . HIS A 1 178 ? -5.902 -0.223 5.562 1 98.81 178 HIS A O 1
ATOM 1444 N N . TRP A 1 179 ? -6.848 0.572 7.5 1 98.81 179 TRP A N 1
ATOM 1445 C CA . TRP A 1 179 ? -5.949 1.714 7.613 1 98.81 179 TRP A CA 1
ATOM 1446 C C . TRP A 1 179 ? -4.492 1.264 7.582 1 98.81 179 TRP A C 1
ATOM 1448 O O . TRP A 1 179 ? -3.705 1.738 6.758 1 98.81 179 TRP A O 1
ATOM 1458 N N . ARG A 1 180 ? -4.145 0.294 8.344 1 98.81 180 ARG A N 1
ATOM 1459 C CA . ARG A 1 180 ? -2.773 -0.197 8.453 1 98.81 180 ARG A CA 1
ATOM 1460 C C . ARG A 1 180 ? -2.307 -0.825 7.145 1 98.81 180 ARG A C 1
ATOM 1462 O O . ARG A 1 180 ? -1.237 -0.488 6.637 1 98.81 180 ARG A O 1
ATOM 1469 N N . VAL A 1 181 ? -3.127 -1.629 6.59 1 98.94 181 VAL A N 1
ATOM 1470 C CA . VAL A 1 181 ? -2.77 -2.363 5.383 1 98.94 181 VAL A CA 1
ATOM 1471 C C . VAL A 1 181 ? -2.641 -1.396 4.207 1 98.94 181 VAL A C 1
ATOM 1473 O O . VAL A 1 181 ? -1.671 -1.46 3.447 1 98.94 181 VAL A O 1
ATOM 1476 N N . LEU A 1 182 ? -3.539 -0.544 4.023 1 98.94 182 LEU A N 1
ATOM 1477 C CA . LEU A 1 182 ? -3.561 0.338 2.861 1 98.94 182 LEU A CA 1
ATOM 1478 C C . LEU A 1 182 ? -2.412 1.339 2.918 1 98.94 182 LEU A C 1
ATOM 1480 O O . LEU A 1 182 ? -1.814 1.662 1.888 1 98.94 182 LEU A O 1
ATOM 1484 N N . LEU A 1 183 ? -2.082 1.874 4.137 1 98.94 183 LEU A N 1
ATOM 1485 C CA . LEU A 1 183 ? -0.931 2.764 4.242 1 98.94 183 LEU A CA 1
ATOM 1486 C C . LEU A 1 183 ? 0.348 2.053 3.812 1 98.94 183 LEU A C 1
ATOM 1488 O O . LEU A 1 183 ? 1.14 2.604 3.043 1 98.94 183 LEU A O 1
ATOM 1492 N N . GLN A 1 184 ? 0.546 0.852 4.281 1 98.94 184 GLN A N 1
ATOM 1493 C CA . GLN A 1 184 ? 1.74 0.098 3.914 1 98.94 184 GLN A CA 1
ATOM 1494 C C . GLN A 1 184 ? 1.763 -0.204 2.418 1 98.94 184 GLN A C 1
ATOM 1496 O O . GLN A 1 184 ? 2.811 -0.109 1.775 1 98.94 184 GLN A O 1
ATOM 1501 N N . ALA A 1 185 ? 0.626 -0.565 1.924 1 98.94 185 ALA A N 1
ATOM 1502 C CA . ALA A 1 185 ? 0.552 -0.88 0.5 1 98.94 185 ALA A CA 1
ATOM 1503 C C . ALA A 1 185 ? 0.927 0.331 -0.35 1 98.94 185 ALA A C 1
ATOM 1505 O O . ALA A 1 185 ? 1.631 0.198 -1.354 1 98.94 185 ALA A O 1
ATOM 1506 N N . ARG A 1 186 ? 0.426 1.522 0.026 1 98.94 186 ARG A N 1
ATOM 1507 C CA . ARG A 1 186 ? 0.77 2.729 -0.718 1 98.94 186 ARG A CA 1
ATOM 1508 C C . ARG A 1 186 ? 2.275 2.963 -0.715 1 98.94 186 ARG A C 1
ATOM 1510 O O . ARG A 1 186 ? 2.846 3.393 -1.722 1 98.94 186 ARG A O 1
ATOM 1517 N N . ALA A 1 187 ? 2.896 2.689 0.419 1 98.94 187 ALA A N 1
ATOM 1518 C CA . ALA A 1 187 ? 4.348 2.859 0.486 1 98.94 187 ALA A CA 1
ATOM 1519 C C . ALA A 1 187 ? 5.059 1.835 -0.394 1 98.94 187 ALA A C 1
ATOM 1521 O O . ALA A 1 187 ? 5.941 2.189 -1.177 1 98.94 187 ALA A O 1
ATOM 1522 N N . ILE A 1 188 ? 4.691 0.607 -0.335 1 98.94 188 ILE A N 1
ATOM 1523 C CA . ILE A 1 188 ? 5.344 -0.499 -1.025 1 98.94 188 ILE A CA 1
ATOM 1524 C C . ILE A 1 188 ? 5.219 -0.312 -2.535 1 98.94 188 ILE A C 1
ATOM 1526 O O . ILE A 1 188 ? 6.223 -0.285 -3.25 1 98.94 188 ILE A O 1
ATOM 1530 N N . GLU A 1 189 ? 4.023 -0.082 -3.035 1 98.81 189 GLU A N 1
ATOM 1531 C CA . GLU A 1 189 ? 3.768 -0.139 -4.473 1 98.81 189 GLU A CA 1
ATOM 1532 C C . GLU A 1 189 ? 4.223 1.141 -5.164 1 98.81 189 GLU A C 1
ATOM 1534 O O . GLU A 1 189 ? 4.352 1.178 -6.391 1 98.81 189 GLU A O 1
ATOM 1539 N N . ASN A 1 190 ? 4.453 2.189 -4.379 1 98.88 190 ASN A N 1
ATOM 1540 C CA . ASN A 1 190 ? 4.922 3.449 -4.945 1 98.88 190 ASN A CA 1
ATOM 1541 C C . ASN A 1 190 ? 6.367 3.74 -4.555 1 98.88 190 ASN A C 1
ATOM 1543 O O . ASN A 1 190 ? 6.957 4.715 -5.027 1 98.88 190 ASN A O 1
ATOM 1547 N N . GLN A 1 191 ? 6.91 2.873 -3.65 1 98.81 191 GLN A N 1
ATOM 1548 C CA . GLN A 1 191 ? 8.273 3.057 -3.162 1 98.81 191 GLN A CA 1
ATOM 1549 C C . GLN A 1 191 ? 8.508 4.492 -2.707 1 98.81 191 GLN A C 1
ATOM 1551 O O . GLN A 1 191 ? 9.469 5.137 -3.137 1 98.81 191 GLN A O 1
ATOM 1556 N N . VAL A 1 192 ? 7.707 4.906 -1.743 1 98.88 192 VAL A N 1
ATOM 1557 C CA . VAL A 1 192 ? 7.688 6.262 -1.203 1 98.88 192 VAL A CA 1
ATOM 1558 C C . VAL A 1 192 ? 7.453 6.215 0.305 1 98.88 192 VAL A C 1
ATOM 1560 O O . VAL A 1 192 ? 6.949 5.223 0.831 1 98.88 192 VAL A O 1
ATOM 1563 N N . PHE A 1 193 ? 7.855 7.266 1.04 1 98.94 193 PHE A N 1
ATOM 1564 C CA . PHE A 1 193 ? 7.461 7.395 2.438 1 98.94 193 PHE A CA 1
ATOM 1565 C C . PHE A 1 193 ? 5.973 7.707 2.553 1 98.94 193 PHE A C 1
ATOM 1567 O O . PHE A 1 193 ? 5.434 8.5 1.774 1 98.94 193 PHE A O 1
ATOM 1574 N N . VAL A 1 194 ? 5.328 7.066 3.455 1 99 194 VAL A N 1
ATOM 1575 C CA . VAL A 1 194 ? 3.928 7.352 3.748 1 99 194 VAL A CA 1
ATOM 1576 C C . VAL A 1 194 ? 3.768 7.684 5.23 1 99 194 VAL A C 1
ATOM 1578 O O . VAL A 1 194 ? 4.23 6.938 6.094 1 99 194 VAL A O 1
ATOM 1581 N N . ALA A 1 195 ? 3.244 8.852 5.539 1 98.94 195 ALA A N 1
ATOM 1582 C CA . ALA A 1 195 ? 2.889 9.266 6.895 1 98.94 195 ALA A CA 1
ATOM 1583 C C . ALA A 1 195 ? 1.375 9.391 7.047 1 98.94 195 ALA A C 1
ATOM 1585 O O . ALA A 1 195 ? 0.77 10.336 6.527 1 98.94 195 ALA A O 1
ATOM 1586 N N . GLY A 1 196 ? 0.767 8.43 7.676 1 98.94 196 GLY A N 1
ATOM 1587 C CA . GLY A 1 196 ? -0.643 8.5 8.023 1 98.94 196 GLY A CA 1
ATOM 1588 C C . GLY A 1 196 ? -0.881 8.945 9.453 1 98.94 196 GLY A C 1
ATOM 1589 O O . GLY A 1 196 ? -0.395 8.312 10.398 1 98.94 196 GLY A O 1
ATOM 1590 N N . VAL A 1 197 ? -1.597 10.031 9.656 1 98.94 197 VAL A N 1
ATOM 1591 C CA . VAL A 1 197 ? -1.87 10.539 10.992 1 98.94 197 VAL A CA 1
ATOM 1592 C C . VAL A 1 197 ? -3.375 10.547 11.25 1 98.94 197 VAL A C 1
ATOM 1594 O O . VAL A 1 197 ? -4.109 11.344 10.656 1 98.94 197 VAL A O 1
ATOM 1597 N N . ASN A 1 198 ? -3.805 9.656 12.094 1 98.94 198 ASN A N 1
ATOM 1598 C CA . ASN A 1 198 ? -5.199 9.484 12.484 1 98.94 198 ASN A CA 1
ATOM 1599 C C . ASN A 1 198 ? -5.477 10.094 13.852 1 98.94 198 ASN A C 1
ATOM 1601 O O . ASN A 1 198 ? -4.551 10.523 14.547 1 98.94 198 ASN A O 1
ATOM 1605 N N . CYS A 1 199 ? -6.738 10.258 14.18 1 98.75 199 CYS A N 1
ATOM 1606 C CA . CYS A 1 199 ? -7.109 10.773 15.5 1 98.75 199 CYS A CA 1
ATOM 1607 C C . CYS A 1 199 ? -7.66 9.664 16.375 1 98.75 199 CYS A C 1
ATOM 1609 O O . CYS A 1 199 ? -7.738 8.508 15.961 1 98.75 199 CYS A O 1
ATOM 1611 N N . VAL A 1 200 ? -7.852 10.016 17.578 1 98.31 200 VAL A N 1
ATOM 1612 C CA . VAL A 1 200 ? -8.562 9.133 18.5 1 98.31 200 VAL A CA 1
ATOM 1613 C C . VAL A 1 200 ? -9.805 9.836 19.047 1 98.31 200 VAL A C 1
ATOM 1615 O O . VAL A 1 200 ? -9.867 11.07 19.047 1 98.31 200 VAL A O 1
ATOM 1618 N N . GLU A 1 201 ? -10.773 9.062 19.375 1 96.88 201 GLU A N 1
ATOM 1619 C CA . GLU A 1 201 ? -12.078 9.57 19.781 1 96.88 201 GLU A CA 1
ATOM 1620 C C . GLU A 1 201 ? -12.734 10.375 18.656 1 96.88 201 GLU A C 1
ATOM 1622 O O . GLU A 1 201 ? -12.477 10.125 17.484 1 96.88 201 GLU A O 1
ATOM 1627 N N . GLY A 1 202 ? -13.633 11.273 18.922 1 94.12 202 GLY A N 1
ATOM 1628 C CA . GLY A 1 202 ? -14.398 11.984 17.906 1 94.12 202 GLY A CA 1
ATOM 1629 C C . GLY A 1 202 ? -15.852 11.578 17.875 1 94.12 202 GLY A C 1
ATOM 1630 O O . GLY A 1 202 ? -16.375 11 18.828 1 94.12 202 GLY A O 1
ATOM 1631 N N . ASP A 1 203 ? -16.438 11.953 16.797 1 92.75 203 ASP A N 1
ATOM 1632 C CA . ASP A 1 203 ? -17.875 11.68 16.672 1 92.75 203 ASP A CA 1
ATOM 1633 C C . ASP A 1 203 ? -18.125 10.188 16.469 1 92.75 203 ASP A C 1
ATOM 1635 O O . ASP A 1 203 ? -19.203 9.688 16.812 1 92.75 203 ASP A O 1
ATOM 1639 N N . LEU A 1 204 ? -17.141 9.57 15.883 1 92.06 204 LEU A N 1
ATOM 1640 C CA . LEU A 1 204 ? -17.094 8.117 15.852 1 92.06 204 LEU A CA 1
ATOM 1641 C C . LEU A 1 204 ? -15.914 7.598 16.672 1 92.06 204 LEU A C 1
ATOM 1643 O O . LEU A 1 204 ? -15.117 8.391 17.203 1 92.06 204 LEU A O 1
ATOM 1647 N N . ASP A 1 205 ? -15.898 6.316 17.016 1 93.94 205 ASP A N 1
ATOM 1648 C CA . ASP A 1 205 ? -14.75 5.703 17.672 1 93.94 205 ASP A CA 1
ATOM 1649 C C . ASP A 1 205 ? -13.594 5.508 16.688 1 93.94 205 ASP A C 1
ATOM 1651 O O . ASP A 1 205 ? -13.547 4.512 15.969 1 93.94 205 ASP A O 1
ATOM 1655 N N . TYR A 1 206 ? -12.656 6.535 16.641 1 96.69 206 TYR A N 1
ATOM 1656 C CA . TYR A 1 206 ? -11.508 6.488 15.75 1 96.69 206 TYR A CA 1
ATOM 1657 C C . TYR A 1 206 ? -10.32 5.82 16.422 1 96.69 206 TYR A C 1
ATOM 1659 O O . TYR A 1 206 ? -10.133 5.949 17.641 1 96.69 206 TYR A O 1
ATOM 1667 N N . GLY A 1 207 ? -9.5 5.156 15.734 1 95 207 GLY A N 1
ATOM 1668 C CA . GLY A 1 207 ? -8.695 4.09 16.312 1 95 207 GLY A CA 1
ATOM 1669 C C . GLY A 1 207 ? -7.246 4.484 16.531 1 95 207 GLY A C 1
ATOM 1670 O O . GLY A 1 207 ? -6.484 3.744 17.156 1 95 207 GLY A O 1
ATOM 1671 N N . GLY A 1 208 ? -6.832 5.766 16.109 1 98.56 208 GLY A N 1
ATOM 1672 C CA . GLY A 1 208 ? -5.418 6.086 16.172 1 98.56 208 GLY A CA 1
ATOM 1673 C C . GLY A 1 208 ? -4.582 5.324 15.156 1 98.56 208 GLY A C 1
ATOM 1674 O O . GLY A 1 208 ? -4.891 5.332 13.961 1 98.56 208 GLY A O 1
ATOM 1675 N N . HIS A 1 209 ? -3.5 4.777 15.672 1 98.81 209 HIS A N 1
ATOM 1676 C CA . HIS A 1 209 ? -2.613 3.992 14.82 1 98.81 209 HIS A CA 1
ATOM 1677 C C . HIS A 1 209 ? -2.059 4.832 13.672 1 98.81 209 HIS A C 1
ATOM 1679 O O . HIS A 1 209 ? -2.051 4.395 12.523 1 98.81 209 HIS A O 1
ATOM 1685 N N . SER A 1 210 ? -1.664 6.059 13.93 1 98.94 210 SER A N 1
ATOM 1686 C CA . SER A 1 210 ? -0.823 6.816 13.008 1 98.94 210 SER A CA 1
ATOM 1687 C C . SER A 1 210 ? 0.467 6.062 12.695 1 98.94 210 SER A C 1
ATOM 1689 O O . SER A 1 210 ? 1.028 5.395 13.562 1 98.94 210 SER A O 1
ATOM 1691 N N . MET A 1 211 ? 0.876 6.23 11.484 1 98.88 211 MET A N 1
ATOM 1692 C CA . MET A 1 211 ? 2.025 5.43 11.07 1 98.88 211 MET A CA 1
ATOM 1693 C C . MET A 1 211 ? 2.93 6.215 10.133 1 98.88 211 MET A C 1
ATOM 1695 O O . MET A 1 211 ? 2.451 7.023 9.336 1 98.88 211 MET A O 1
ATOM 1699 N N . LEU A 1 212 ? 4.273 5.945 10.258 1 98.94 212 LEU A N 1
ATOM 1700 C CA . LEU A 1 212 ? 5.285 6.324 9.273 1 98.94 212 LEU A CA 1
ATOM 1701 C C . LEU A 1 212 ? 5.922 5.086 8.648 1 98.94 212 LEU A C 1
ATOM 1703 O O . LEU A 1 212 ? 6.383 4.191 9.359 1 98.94 212 LEU A O 1
ATOM 1707 N N . ILE A 1 213 ? 5.871 5.027 7.391 1 98.94 213 ILE A N 1
ATOM 1708 C CA . ILE A 1 213 ? 6.289 3.834 6.66 1 98.94 213 ILE A CA 1
ATOM 1709 C C . ILE A 1 213 ? 7.34 4.211 5.617 1 98.94 213 ILE A C 1
ATOM 1711 O O . ILE A 1 213 ? 7.203 5.219 4.922 1 98.94 213 ILE A O 1
ATOM 1715 N N . ASP A 1 214 ? 8.406 3.41 5.441 1 98.88 214 ASP A N 1
ATOM 1716 C CA . ASP A 1 214 ? 9.477 3.727 4.5 1 98.88 214 ASP A CA 1
ATOM 1717 C C . ASP A 1 214 ? 9.18 3.15 3.117 1 98.88 214 ASP A C 1
ATOM 1719 O O . ASP A 1 214 ? 8.172 2.469 2.926 1 98.88 214 ASP A O 1
ATOM 1723 N N . PRO A 1 215 ? 10.016 3.49 2.145 1 98.81 215 PRO A N 1
ATOM 1724 C CA . PRO A 1 215 ? 9.727 3.113 0.757 1 98.81 215 PRO A CA 1
ATOM 1725 C C . PRO A 1 215 ? 9.719 1.602 0.546 1 98.81 215 PRO A C 1
ATOM 1727 O O . PRO A 1 215 ? 9.258 1.124 -0.494 1 98.81 215 PRO A O 1
ATOM 1730 N N . MET A 1 216 ? 10.203 0.842 1.518 1 98.69 216 MET A N 1
ATOM 1731 C CA . MET A 1 216 ? 10.18 -0.615 1.433 1 98.69 216 MET A CA 1
ATOM 1732 C C . MET A 1 216 ? 8.977 -1.184 2.17 1 98.69 216 MET A C 1
ATOM 1734 O O . MET A 1 216 ? 8.797 -2.4 2.24 1 98.69 216 MET A O 1
ATOM 1738 N N . GLY A 1 217 ? 8.18 -0.357 2.734 1 98.75 217 GLY A N 1
ATOM 1739 C CA . GLY A 1 217 ? 6.973 -0.811 3.408 1 98.75 217 GLY A CA 1
ATOM 1740 C C . GLY A 1 217 ? 7.191 -1.129 4.875 1 98.75 217 GLY A C 1
ATOM 1741 O O . GLY A 1 217 ? 6.285 -1.616 5.555 1 98.75 217 GLY A O 1
ATOM 1742 N N . THR A 1 218 ? 8.375 -0.848 5.395 1 98.75 218 THR A N 1
ATOM 1743 C CA . THR A 1 218 ? 8.648 -1.057 6.812 1 98.75 218 THR A CA 1
ATOM 1744 C C . THR A 1 218 ? 7.984 0.03 7.656 1 98.75 218 THR A C 1
ATOM 1746 O O . THR A 1 218 ? 8.141 1.221 7.375 1 98.75 218 THR A O 1
ATOM 1749 N N . VAL A 1 219 ? 7.238 -0.406 8.672 1 98.88 219 VAL A N 1
ATOM 1750 C CA . VAL A 1 219 ? 6.66 0.536 9.625 1 98.88 219 VAL A CA 1
ATOM 1751 C C . VAL A 1 219 ? 7.738 1.036 10.578 1 98.88 219 VAL A C 1
ATOM 1753 O O . VAL A 1 219 ? 8.211 0.286 11.438 1 98.88 219 VAL A O 1
ATOM 1756 N N . LEU A 1 220 ? 8.086 2.23 10.359 1 98.88 220 LEU A N 1
ATOM 1757 C CA . LEU A 1 220 ? 9.125 2.814 11.203 1 98.88 220 LEU A CA 1
ATOM 1758 C C . LEU A 1 220 ? 8.602 3.086 12.609 1 98.88 220 LEU A C 1
ATOM 1760 O O . LEU A 1 220 ? 9.312 2.895 13.594 1 98.88 220 LEU A O 1
ATOM 1764 N N . ILE A 1 221 ? 7.375 3.576 12.695 1 98.75 221 ILE A N 1
ATOM 1765 C CA . ILE A 1 221 ? 6.707 3.834 13.969 1 98.75 221 ILE A CA 1
ATOM 1766 C C . ILE A 1 221 ? 5.195 3.723 13.797 1 98.75 221 ILE A C 1
ATOM 1768 O O . ILE A 1 221 ? 4.664 4.043 12.727 1 98.75 221 ILE A O 1
ATOM 1772 N N . GLU A 1 222 ? 4.531 3.283 14.75 1 98.81 222 GLU A N 1
ATOM 1773 C CA . GLU A 1 222 ? 3.076 3.217 14.836 1 98.81 222 GLU A CA 1
ATOM 1774 C C . GLU A 1 222 ? 2.586 3.686 16.203 1 98.81 222 GLU A C 1
ATOM 1776 O O . GLU A 1 222 ? 3.076 3.223 17.234 1 98.81 222 GLU A O 1
ATOM 1781 N N . ALA A 1 223 ? 1.627 4.621 16.219 1 98.69 223 ALA A N 1
ATOM 1782 C CA . ALA A 1 223 ? 1.086 5.168 17.453 1 98.69 223 ALA A CA 1
ATOM 1783 C C . ALA A 1 223 ? 0.052 4.227 18.062 1 98.69 223 ALA A C 1
ATOM 1785 O O . ALA A 1 223 ? -0.395 3.279 17.406 1 98.69 223 ALA A O 1
ATOM 1786 N N . SER A 1 224 ? -0.292 4.48 19.297 1 98.25 224 SER A N 1
ATOM 1787 C CA . SER A 1 224 ? -1.255 3.705 20.078 1 98.25 224 SER A CA 1
ATOM 1788 C C . SER A 1 224 ? -2.684 4.16 19.797 1 98.25 224 SER A C 1
ATOM 1790 O O . SER A 1 224 ? -2.973 4.695 18.719 1 98.25 224 SER A O 1
ATOM 1792 N N . GLU A 1 225 ? -3.59 3.883 20.688 1 98 225 GLU A N 1
ATOM 1793 C CA . GLU A 1 225 ? -4.988 4.289 20.594 1 98 225 GLU A CA 1
ATOM 1794 C C . GLU A 1 225 ? -5.285 5.477 21.5 1 98 225 GLU A C 1
ATOM 1796 O O . GLU A 1 225 ? -6.434 5.707 21.875 1 98 225 GLU A O 1
ATOM 1801 N N . TYR A 1 226 ? -4.207 6.246 21.859 1 98 226 TYR A N 1
ATOM 1802 C CA . TYR A 1 226 ? -4.336 7.441 22.688 1 98 226 TYR A CA 1
ATOM 1803 C C . TYR A 1 226 ? -3.707 8.648 22 1 98 226 TYR A C 1
ATOM 1805 O O . TYR A 1 226 ? -2.99 8.5 21.016 1 98 226 TYR A O 1
ATOM 1813 N N . GLN A 1 227 ? -4.066 9.797 22.5 1 98.38 227 GLN A N 1
ATOM 1814 C CA . GLN A 1 227 ? -3.385 11 22.031 1 98.38 227 GLN A CA 1
ATOM 1815 C C . GLN A 1 227 ? -1.89 10.938 22.344 1 98.38 227 GLN A C 1
ATOM 1817 O O . GLN A 1 227 ? -1.489 10.633 23.469 1 98.38 227 GLN A O 1
ATOM 1822 N N . GLU A 1 228 ? -1.098 11.219 21.328 1 98.12 228 GLU A N 1
ATOM 1823 C CA . GLU A 1 228 ? 0.351 11.211 21.516 1 98.12 228 GLU A CA 1
ATOM 1824 C C . GLU A 1 228 ? 1.062 11.797 20.297 1 98.12 228 GLU A C 1
ATOM 1826 O O . GLU A 1 228 ? 0.444 12.008 19.25 1 98.12 228 GLU A O 1
ATOM 1831 N N . VAL A 1 229 ? 2.318 12.102 20.469 1 98.5 229 VAL A N 1
ATOM 1832 C CA . VAL A 1 229 ? 3.227 12.469 19.391 1 98.5 229 VAL A CA 1
ATOM 1833 C C . VAL A 1 229 ? 4.32 11.406 19.25 1 98.5 229 VAL A C 1
ATOM 1835 O O . VAL A 1 229 ? 5.055 11.141 20.203 1 98.5 229 VAL A O 1
ATOM 1838 N N . MET A 1 230 ? 4.316 10.82 18.125 1 97.94 230 MET A N 1
ATOM 1839 C CA . MET A 1 230 ? 5.391 9.883 17.797 1 97.94 230 MET A CA 1
ATOM 1840 C C . MET A 1 230 ? 6.266 10.43 16.672 1 97.94 230 MET A C 1
ATOM 1842 O O . MET A 1 230 ? 5.785 11.164 15.805 1 97.94 230 MET A O 1
ATOM 1846 N N . MET A 1 231 ? 7.648 10.125 16.75 1 97.5 231 MET A N 1
ATOM 1847 C CA . MET A 1 231 ? 8.531 10.688 15.734 1 97.5 231 MET A CA 1
ATOM 1848 C C . MET A 1 231 ? 9.531 9.641 15.242 1 97.5 231 MET A C 1
ATOM 1850 O O . MET A 1 231 ? 9.82 8.672 15.953 1 97.5 231 MET A O 1
ATOM 1854 N N . SER A 1 232 ? 9.906 9.75 14.117 1 98.25 232 SER A N 1
ATOM 1855 C CA . SER A 1 232 ? 10.969 8.961 13.508 1 98.25 232 SER A CA 1
ATOM 1856 C C . SER A 1 232 ? 11.727 9.758 12.453 1 98.25 232 SER A C 1
ATOM 1858 O O . SER A 1 232 ? 11.18 10.695 11.875 1 98.25 232 SER A O 1
ATOM 1860 N N . ASP A 1 233 ? 13 9.383 12.312 1 98.12 233 ASP A N 1
ATOM 1861 C CA . ASP A 1 233 ? 13.836 10.016 11.289 1 98.12 233 ASP A CA 1
ATOM 1862 C C . ASP A 1 233 ? 13.773 9.25 9.977 1 98.12 233 ASP A C 1
ATOM 1864 O O . ASP A 1 233 ? 13.766 8.016 9.969 1 98.12 233 ASP A O 1
ATOM 1868 N N . ILE A 1 234 ? 13.719 10.031 8.891 1 98.25 234 ILE A N 1
ATOM 1869 C CA . ILE A 1 234 ? 13.781 9.398 7.578 1 98.25 234 ILE A CA 1
ATOM 1870 C C . ILE A 1 234 ? 14.883 10.047 6.746 1 98.25 234 ILE A C 1
ATOM 1872 O O . ILE A 1 234 ? 15.367 11.133 7.074 1 98.25 234 ILE A O 1
ATOM 1876 N N . ARG A 1 235 ? 15.336 9.344 5.688 1 97.75 235 ARG A N 1
ATOM 1877 C CA . ARG A 1 235 ? 16.25 9.836 4.664 1 97.75 235 ARG A CA 1
ATOM 1878 C C . ARG A 1 235 ? 15.609 9.766 3.279 1 97.75 235 ARG A C 1
ATOM 1880 O O . ARG A 1 235 ? 15.375 8.672 2.752 1 97.75 235 ARG A O 1
ATOM 1887 N N . LEU A 1 236 ? 15.43 10.891 2.732 1 96.94 236 LEU A N 1
ATOM 1888 C CA . LEU A 1 236 ? 14.734 10.938 1.449 1 96.94 236 LEU A CA 1
ATOM 1889 C C . LEU A 1 236 ? 15.484 10.133 0.396 1 96.94 236 LEU A C 1
ATOM 1891 O O . LEU A 1 236 ? 14.867 9.586 -0.527 1 96.94 236 LEU A O 1
ATOM 1895 N N . GLY A 1 237 ? 16.781 10.133 0.581 1 97.19 237 GLY A N 1
ATOM 1896 C CA . GLY A 1 237 ? 17.609 9.359 -0.339 1 97.19 237 GLY A CA 1
ATOM 1897 C C . GLY A 1 237 ? 17.172 7.906 -0.449 1 97.19 237 GLY A C 1
ATOM 1898 O O . GLY A 1 237 ? 17.438 7.246 -1.451 1 97.19 237 GLY A O 1
ATOM 1899 N N . ASP A 1 238 ? 16.469 7.391 0.555 1 98 238 ASP A N 1
ATOM 1900 C CA . ASP A 1 238 ? 16.016 6.004 0.554 1 98 238 ASP A CA 1
ATOM 1901 C C . ASP A 1 238 ? 15.016 5.758 -0.574 1 98 238 ASP A C 1
ATOM 1903 O O . ASP A 1 238 ? 14.938 4.648 -1.109 1 98 238 ASP A O 1
ATOM 1907 N N . VAL A 1 239 ? 14.25 6.84 -0.956 1 98.31 239 VAL A N 1
ATOM 1908 C CA . VAL A 1 239 ? 13.32 6.711 -2.072 1 98.31 239 VAL A CA 1
ATOM 1909 C C . VAL A 1 239 ? 14.094 6.371 -3.348 1 98.31 239 VAL A C 1
ATOM 1911 O O . VAL A 1 239 ? 13.766 5.402 -4.035 1 98.31 239 VAL A O 1
ATOM 1914 N N . TYR A 1 240 ? 15.133 7.09 -3.643 1 96.25 240 TYR A N 1
ATOM 1915 C CA . TYR A 1 240 ? 15.938 6.902 -4.848 1 96.25 240 TYR A CA 1
ATOM 1916 C C . TYR A 1 240 ? 16.672 5.57 -4.816 1 96.25 240 TYR A C 1
ATOM 1918 O O . TYR A 1 240 ? 16.719 4.852 -5.816 1 96.25 240 TYR A O 1
ATOM 1926 N N . GLU A 1 241 ? 17.141 5.289 -3.648 1 97.62 241 GLU A N 1
ATOM 1927 C CA . GLU A 1 241 ? 17.906 4.051 -3.506 1 97.62 241 GLU A CA 1
ATOM 1928 C C . GLU A 1 241 ? 17.016 2.83 -3.736 1 97.62 241 GLU A C 1
ATOM 1930 O O . GLU A 1 241 ? 17.406 1.896 -4.441 1 97.62 241 GLU A O 1
ATOM 1935 N N . VAL A 1 242 ? 15.883 2.859 -3.18 1 98.06 242 VAL A N 1
ATOM 1936 C CA . VAL A 1 242 ? 14.945 1.749 -3.32 1 98.06 242 VAL A CA 1
ATOM 1937 C C . VAL A 1 242 ? 14.492 1.636 -4.773 1 98.06 242 VAL A C 1
ATOM 1939 O O . VAL A 1 242 ? 14.469 0.539 -5.34 1 98.06 242 VAL A O 1
ATOM 1942 N N . ARG A 1 243 ? 14.133 2.779 -5.41 1 97.81 243 ARG A N 1
ATOM 1943 C CA . ARG A 1 243 ? 13.648 2.771 -6.789 1 97.81 243 ARG A CA 1
ATOM 1944 C C . ARG A 1 243 ? 14.742 2.318 -7.75 1 97.81 243 ARG A C 1
ATOM 1946 O O . ARG A 1 243 ? 14.461 1.7 -8.773 1 97.81 243 ARG A O 1
ATOM 1953 N N . LYS A 1 244 ? 16.031 2.6 -7.383 1 97.06 244 LYS A N 1
ATOM 1954 C CA . LYS A 1 244 ? 17.156 2.145 -8.188 1 97.06 244 LYS A CA 1
ATOM 1955 C C . LYS A 1 244 ? 17.344 0.636 -8.07 1 97.06 244 LYS A C 1
ATOM 1957 O O . LYS A 1 244 ? 17.547 -0.05 -9.07 1 97.06 244 LYS A O 1
ATOM 1962 N N . LYS A 1 245 ? 17.203 0.231 -6.914 1 97.12 245 LYS A N 1
ATOM 1963 C CA . LYS A 1 245 ? 17.391 -1.193 -6.652 1 97.12 245 LYS A CA 1
ATOM 1964 C C . LYS A 1 245 ? 16.219 -2.01 -7.203 1 97.12 245 LYS A C 1
ATOM 1966 O O . LYS A 1 245 ? 16.406 -3.121 -7.699 1 97.12 245 LYS A O 1
ATOM 1971 N N . PHE A 1 246 ? 15.031 -1.542 -7.094 1 97.62 246 PHE A N 1
ATOM 1972 C CA . PHE A 1 246 ? 13.789 -2.191 -7.504 1 97.62 246 PHE A CA 1
ATOM 1973 C C . PHE A 1 246 ? 13 -1.298 -8.453 1 97.62 246 PHE A C 1
ATOM 1975 O O . PHE A 1 246 ? 12.023 -0.667 -8.047 1 97.62 246 PHE A O 1
ATOM 1982 N N . PRO A 1 247 ? 13.367 -1.273 -9.758 1 96.88 247 PRO A N 1
ATOM 1983 C CA . PRO A 1 247 ? 12.758 -0.324 -10.688 1 96.88 247 PRO A CA 1
ATOM 1984 C C . PRO A 1 247 ? 11.352 -0.74 -11.117 1 96.88 247 PRO A C 1
ATOM 1986 O O . PRO A 1 247 ? 11.031 -0.701 -12.312 1 96.88 247 PRO A O 1
ATOM 1989 N N . PHE A 1 248 ? 10.453 -1.001 -10.203 1 97.31 248 PHE A N 1
ATOM 1990 C CA . PHE A 1 248 ? 9.133 -1.583 -10.414 1 97.31 248 PHE A CA 1
ATOM 1991 C C . PHE A 1 248 ? 8.18 -0.556 -11.008 1 97.31 248 PHE A C 1
ATOM 1993 O O . PHE A 1 248 ? 7.336 -0.895 -11.844 1 97.31 248 PHE A O 1
ATOM 2000 N N . LEU A 1 249 ? 8.328 0.678 -10.664 1 96.44 249 LEU A N 1
ATOM 2001 C CA . LEU A 1 249 ? 7.422 1.732 -11.109 1 96.44 249 LEU A CA 1
ATOM 2002 C C . LEU A 1 249 ? 7.484 1.896 -12.625 1 96.44 249 LEU A C 1
ATOM 2004 O O . LEU A 1 249 ? 6.488 2.26 -13.258 1 96.44 249 LEU A O 1
ATOM 2008 N N . ASN A 1 250 ? 8.594 1.604 -13.156 1 95.06 250 ASN A N 1
ATOM 2009 C CA . ASN A 1 250 ? 8.805 1.783 -14.594 1 95.06 250 ASN A CA 1
ATOM 2010 C C . ASN A 1 250 ? 8.148 0.667 -15.398 1 95.06 250 ASN A C 1
ATOM 2012 O O . ASN A 1 250 ? 8.031 0.771 -16.625 1 95.06 250 ASN A O 1
ATOM 2016 N N . ASP A 1 251 ? 7.648 -0.361 -14.766 1 97 251 ASP A N 1
ATOM 2017 C CA . ASP A 1 251 ? 7.172 -1.549 -15.461 1 97 251 ASP A CA 1
ATOM 2018 C C . ASP A 1 251 ? 5.672 -1.471 -15.719 1 97 251 ASP A C 1
ATOM 2020 O O . ASP A 1 251 ? 5.109 -2.318 -16.406 1 97 251 ASP A O 1
ATOM 2024 N N . LEU A 1 252 ? 4.984 -0.413 -15.109 1 95.56 252 LEU A N 1
ATOM 2025 C CA . LEU A 1 252 ? 3.549 -0.316 -15.336 1 95.56 252 LEU A CA 1
ATOM 2026 C C . LEU A 1 252 ? 3.248 -0.128 -16.812 1 95.56 252 LEU A C 1
ATOM 2028 O O . LEU A 1 252 ? 3.824 0.748 -17.469 1 95.56 252 LEU A O 1
ATOM 2032 N N . ARG A 1 253 ? 2.418 -0.967 -17.391 1 96.94 253 ARG A N 1
ATOM 2033 C CA . ARG A 1 253 ? 1.973 -0.917 -18.781 1 96.94 253 ARG A CA 1
ATOM 2034 C C . ARG A 1 253 ? 0.593 -0.276 -18.891 1 96.94 253 ARG A C 1
ATOM 2036 O O . ARG A 1 253 ? -0.424 -0.972 -18.859 1 96.94 253 ARG A O 1
ATOM 2043 N N . GLU A 1 254 ? 0.572 1.006 -19.078 1 94.44 254 GLU A N 1
ATOM 2044 C CA . GLU A 1 254 ? -0.658 1.791 -19.047 1 94.44 254 GLU A CA 1
ATOM 2045 C C . GLU A 1 254 ? -1.589 1.411 -20.188 1 94.44 254 GLU A C 1
ATOM 2047 O O . GLU A 1 254 ? -2.807 1.562 -20.094 1 94.44 254 GLU A O 1
ATOM 2052 N N . GLU A 1 255 ? -1.041 0.875 -21.25 1 95.5 255 GLU A N 1
ATOM 2053 C CA . GLU A 1 255 ? -1.844 0.521 -22.422 1 95.5 255 GLU A CA 1
ATOM 2054 C C . GLU A 1 255 ? -2.762 -0.66 -22.125 1 95.5 255 GLU A C 1
ATOM 2056 O O . GLU A 1 255 ? -3.719 -0.913 -22.859 1 95.5 255 GLU A O 1
ATOM 2061 N N . LEU A 1 256 ? -2.48 -1.387 -21.016 1 96.12 256 LEU A N 1
ATOM 2062 C CA . LEU A 1 256 ? -3.293 -2.543 -20.656 1 96.12 256 LEU A CA 1
ATOM 2063 C C . LEU A 1 256 ? -4.508 -2.121 -19.828 1 96.12 256 LEU A C 1
ATOM 2065 O O . LEU A 1 256 ? -5.398 -2.932 -19.578 1 96.12 256 LEU A O 1
ATOM 2069 N N . LEU A 1 257 ? -4.613 -0.856 -19.422 1 93.75 257 LEU A N 1
ATOM 2070 C CA . LEU A 1 257 ? -5.582 -0.407 -18.438 1 93.75 257 LEU A CA 1
ATOM 2071 C C . LEU A 1 257 ? -6.762 0.294 -19.094 1 93.75 257 LEU A C 1
ATOM 2073 O O . LEU A 1 257 ? -6.613 0.89 -20.172 1 93.75 257 LEU A O 1
ATOM 2077 N N . MET B 1 1 ? -24.172 -19.766 -9.414 1 54.62 1 MET B N 1
ATOM 2078 C CA . MET B 1 1 ? -24.047 -19.969 -7.973 1 54.62 1 MET B CA 1
ATOM 2079 C C . MET B 1 1 ? -24.875 -18.938 -7.203 1 54.62 1 MET B C 1
ATOM 2081 O O . MET B 1 1 ? -24.859 -17.75 -7.531 1 54.62 1 MET B O 1
ATOM 2085 N N . THR B 1 2 ? -25.75 -19.469 -6.32 1 56.91 2 THR B N 1
ATOM 2086 C CA . THR B 1 2 ? -26.531 -18.531 -5.512 1 56.91 2 THR B CA 1
ATOM 2087 C C . THR B 1 2 ? -25.625 -17.734 -4.57 1 56.91 2 THR B C 1
ATOM 2089 O O . THR B 1 2 ? -24.5 -18.156 -4.281 1 56.91 2 THR B O 1
ATOM 2092 N N . THR B 1 3 ? -25.969 -16.594 -4.219 1 66.69 3 THR B N 1
ATOM 2093 C CA . THR B 1 3 ? -25.312 -15.68 -3.287 1 66.69 3 THR B CA 1
ATOM 2094 C C . THR B 1 3 ? -25.016 -16.375 -1.964 1 66.69 3 THR B C 1
ATOM 2096 O O . THR B 1 3 ? -24.156 -15.93 -1.199 1 66.69 3 THR B O 1
ATOM 2099 N N . SER B 1 4 ? -25.547 -17.625 -1.716 1 71.44 4 SER B N 1
ATOM 2100 C CA . SER B 1 4 ? -25.422 -18.234 -0.389 1 71.44 4 SER B CA 1
ATOM 2101 C C . SER B 1 4 ? -24.578 -19.484 -0.421 1 71.44 4 SER B C 1
ATOM 2103 O O . SER B 1 4 ? -24.156 -20 0.626 1 71.44 4 SER B O 1
ATOM 2105 N N . GLU B 1 5 ? -24.219 -19.922 -1.587 1 86.75 5 GLU B N 1
ATOM 2106 C CA . GLU B 1 5 ? -23.484 -21.172 -1.663 1 86.75 5 GLU B CA 1
ATOM 2107 C C . GLU B 1 5 ? -22.016 -20.969 -1.292 1 86.75 5 GLU B C 1
ATOM 2109 O O . GLU B 1 5 ? -21.406 -19.953 -1.664 1 86.75 5 GLU B O 1
ATOM 2114 N N . LYS B 1 6 ? -21.562 -21.938 -0.54 1 94.44 6 LYS B N 1
ATOM 2115 C CA . LYS B 1 6 ? -20.156 -21.906 -0.129 1 94.44 6 LYS B CA 1
ATOM 2116 C C . LYS B 1 6 ? -19.266 -22.562 -1.181 1 94.44 6 LYS B C 1
ATOM 2118 O O . LYS B 1 6 ? -19.656 -23.531 -1.82 1 94.44 6 LYS B O 1
ATOM 2123 N N . ILE B 1 7 ? -18.156 -21.984 -1.426 1 98.06 7 ILE B N 1
ATOM 2124 C CA . ILE B 1 7 ? -17.094 -22.5 -2.289 1 98.06 7 ILE B CA 1
ATOM 2125 C C . ILE B 1 7 ? -15.859 -22.812 -1.458 1 98.06 7 ILE B C 1
ATOM 2127 O O . ILE B 1 7 ? -15.328 -21.953 -0.763 1 98.06 7 ILE B O 1
ATOM 2131 N N . ARG B 1 8 ? -15.57 -24.109 -1.465 1 98.56 8 ARG B N 1
ATOM 2132 C CA . ARG B 1 8 ? -14.352 -24.516 -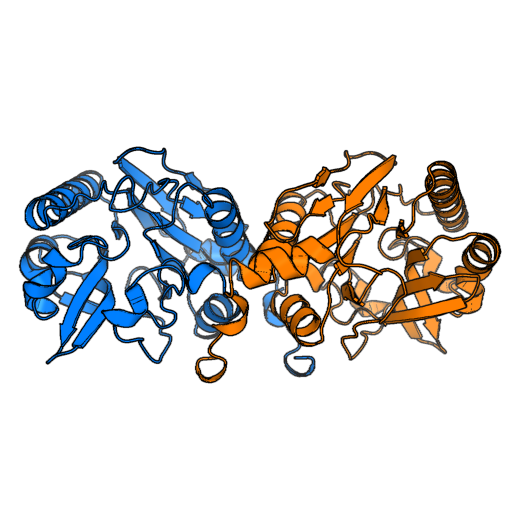0.769 1 98.56 8 ARG B CA 1
ATOM 2133 C C . ARG B 1 8 ? -13.133 -24.344 -1.662 1 98.56 8 ARG B C 1
ATOM 2135 O O . ARG B 1 8 ? -12.992 -25.031 -2.674 1 98.56 8 ARG B O 1
ATOM 2142 N N . ILE B 1 9 ? -12.125 -23.406 -1.269 1 98.88 9 ILE B N 1
ATOM 2143 C CA . ILE B 1 9 ? -10.93 -23.109 -2.055 1 98.88 9 ILE B CA 1
ATOM 2144 C C . ILE B 1 9 ? -9.695 -23.672 -1.364 1 98.88 9 ILE B C 1
ATOM 2146 O O . ILE B 1 9 ? -9.461 -23.422 -0.182 1 98.88 9 ILE B O 1
ATOM 2150 N N . ALA B 1 10 ? -8.969 -24.5 -2.094 1 98.94 10 ALA B N 1
ATOM 2151 C CA . ALA B 1 10 ? -7.723 -25.078 -1.602 1 98.94 10 ALA B CA 1
ATOM 2152 C C . ALA B 1 10 ? -6.516 -24.328 -2.16 1 98.94 10 ALA B C 1
ATOM 2154 O O . ALA B 1 10 ? -6.398 -24.156 -3.375 1 98.94 10 ALA B O 1
ATOM 2155 N N . LEU B 1 11 ? -5.688 -23.828 -1.272 1 98.88 11 LEU B N 1
ATOM 2156 C CA . LEU B 1 11 ? -4.395 -23.266 -1.629 1 98.88 11 LEU B CA 1
ATOM 2157 C C . LEU B 1 11 ? -3.295 -24.312 -1.562 1 98.88 11 LEU B C 1
ATOM 2159 O O . LEU B 1 11 ? -2.906 -24.75 -0.474 1 98.88 11 LEU B O 1
ATOM 2163 N N . ALA B 1 12 ? -2.842 -24.766 -2.754 1 98.94 12 ALA B N 1
ATOM 2164 C CA . ALA B 1 12 ? -1.811 -25.797 -2.826 1 98.94 12 ALA B CA 1
ATOM 2165 C C . ALA B 1 12 ? -0.419 -25.188 -2.9 1 98.94 12 ALA B C 1
ATOM 2167 O O . ALA B 1 12 ? 0.135 -25.016 -3.99 1 98.94 12 ALA B O 1
ATOM 2168 N N . GLN B 1 13 ? 0.131 -24.875 -1.725 1 98.88 13 GLN B N 1
ATOM 2169 C CA . GLN B 1 13 ? 1.489 -24.344 -1.637 1 98.88 13 GLN B CA 1
ATOM 2170 C C . GLN B 1 13 ? 2.521 -25.438 -1.906 1 98.88 13 GLN B C 1
ATOM 2172 O O . GLN B 1 13 ? 2.723 -26.328 -1.077 1 98.88 13 GLN B O 1
ATOM 2177 N N . GLN B 1 14 ? 3.217 -25.344 -3.092 1 98.81 14 GLN B N 1
ATOM 2178 C CA . GLN B 1 14 ? 4.074 -26.422 -3.586 1 98.81 14 GLN B CA 1
ATOM 2179 C C . GLN B 1 14 ? 5.547 -26.109 -3.342 1 98.81 14 GLN B C 1
ATOM 2181 O O . GLN B 1 14 ? 5.973 -24.953 -3.494 1 98.81 14 GLN B O 1
ATOM 2186 N N . ARG B 1 15 ? 6.246 -27.078 -2.945 1 98.56 15 ARG B N 1
ATOM 2187 C CA . ARG B 1 15 ? 7.703 -27.016 -3.008 1 98.56 15 ARG B CA 1
ATOM 2188 C C . ARG B 1 15 ? 8.195 -27.156 -4.445 1 98.56 15 ARG B C 1
ATOM 2190 O O . ARG B 1 15 ? 7.855 -28.125 -5.129 1 98.56 15 ARG B O 1
ATOM 2197 N N . ILE B 1 16 ? 8.992 -26.219 -4.895 1 98.56 16 ILE B N 1
ATOM 2198 C CA . ILE B 1 16 ? 9.508 -26.234 -6.258 1 98.56 16 ILE B CA 1
ATOM 2199 C C . ILE B 1 16 ? 10.977 -26.656 -6.25 1 98.56 16 ILE B C 1
ATOM 2201 O O . ILE B 1 16 ? 11.773 -26.141 -5.465 1 98.56 16 ILE B O 1
ATOM 2205 N N . LEU B 1 17 ? 11.234 -27.641 -7.078 1 98 17 LEU B N 1
ATOM 2206 C CA . LEU B 1 17 ? 12.578 -28.203 -7.188 1 98 17 LEU B CA 1
ATOM 2207 C C . LEU B 1 17 ? 13.117 -28.031 -8.602 1 98 17 LEU B C 1
ATOM 2209 O O . LEU B 1 17 ? 12.375 -27.688 -9.523 1 98 17 LEU B O 1
ATOM 2213 N N . PRO B 1 18 ? 14.445 -28.203 -8.805 1 98.25 18 PRO B N 1
ATOM 2214 C CA . PRO B 1 18 ? 15.023 -28.078 -10.148 1 98.25 18 PRO B CA 1
ATOM 2215 C C . PRO B 1 18 ? 14.516 -29.141 -11.117 1 98.25 18 PRO B C 1
ATOM 2217 O O . PRO B 1 18 ? 14.562 -28.953 -12.336 1 98.25 18 PRO B O 1
ATOM 2220 N N . ASP B 1 19 ? 14.023 -30.203 -10.625 1 98.06 19 ASP B N 1
ATOM 2221 C CA . ASP B 1 19 ? 13.578 -31.312 -11.469 1 98.06 19 ASP B CA 1
ATOM 2222 C C . ASP B 1 19 ? 12.117 -31.141 -11.883 1 98.06 19 ASP B C 1
ATOM 2224 O O . ASP B 1 19 ? 11.219 -31.219 -11.039 1 98.06 19 ASP B O 1
ATOM 2228 N N . ARG B 1 20 ? 11.898 -31.016 -13.094 1 97.31 20 ARG B N 1
ATOM 2229 C CA . ARG B 1 20 ? 10.578 -30.734 -13.648 1 97.31 20 ARG B CA 1
ATOM 2230 C C . ARG B 1 20 ? 9.602 -31.859 -13.359 1 97.31 20 ARG B C 1
ATOM 2232 O O . ARG B 1 20 ? 8.453 -31.625 -13 1 97.31 20 ARG B O 1
ATOM 2239 N N . GLU B 1 21 ? 10.008 -33.062 -13.547 1 96.75 21 GLU B N 1
ATOM 2240 C CA . GLU B 1 21 ? 9.141 -34.188 -13.305 1 96.75 21 GLU B CA 1
ATOM 2241 C C . GLU B 1 21 ? 8.695 -34.25 -11.844 1 96.75 21 GLU B C 1
ATOM 2243 O O . GLU B 1 21 ? 7.535 -34.562 -11.555 1 96.75 21 GLU B O 1
ATOM 2248 N N . VAL B 1 22 ? 9.57 -33.969 -11.016 1 98 22 VAL B N 1
ATOM 2249 C CA . VAL B 1 22 ? 9.25 -33.969 -9.594 1 98 22 VAL B CA 1
ATOM 2250 C C . VAL B 1 22 ? 8.234 -32.875 -9.297 1 98 22 VAL B C 1
ATOM 2252 O O . VAL B 1 22 ? 7.289 -33.094 -8.531 1 98 22 VAL B O 1
ATOM 2255 N N . ASN B 1 23 ? 8.414 -31.734 -9.852 1 98.44 23 ASN B N 1
ATOM 2256 C CA . ASN B 1 23 ? 7.457 -30.641 -9.672 1 98.44 23 ASN B CA 1
ATOM 2257 C C . ASN B 1 23 ? 6.062 -31.047 -10.141 1 98.44 23 ASN B C 1
ATOM 2259 O O . ASN B 1 23 ? 5.078 -30.812 -9.438 1 98.44 23 ASN B O 1
ATOM 2263 N N . ILE B 1 24 ? 5.961 -31.625 -11.297 1 97.94 24 ILE B N 1
ATOM 2264 C CA . ILE B 1 24 ? 4.676 -32.031 -11.859 1 97.94 24 ILE B CA 1
ATOM 2265 C C . ILE B 1 24 ? 4.012 -33.062 -10.93 1 97.94 24 ILE B C 1
ATOM 2267 O O . ILE B 1 24 ? 2.824 -32.938 -10.617 1 97.94 24 ILE B O 1
ATOM 2271 N N . MET B 1 25 ? 4.777 -34 -10.477 1 97.56 25 MET B N 1
ATOM 2272 C CA . MET B 1 25 ? 4.238 -35.031 -9.594 1 97.56 25 MET B CA 1
ATOM 2273 C C . MET B 1 25 ? 3.789 -34.438 -8.266 1 97.56 25 MET B C 1
ATOM 2275 O O . MET B 1 25 ? 2.768 -34.844 -7.711 1 97.56 25 MET B O 1
ATOM 2279 N N . LYS B 1 26 ? 4.531 -33.562 -7.801 1 98.25 26 LYS B N 1
ATOM 2280 C CA . LYS B 1 26 ? 4.148 -32.875 -6.559 1 98.25 26 LYS B CA 1
ATOM 2281 C C . LYS B 1 26 ? 2.857 -32.094 -6.738 1 98.25 26 LYS B C 1
ATOM 2283 O O . LYS B 1 26 ? 1.969 -32.125 -5.887 1 98.25 26 LYS B O 1
ATOM 2288 N N . GLY B 1 27 ? 2.791 -31.328 -7.773 1 98.19 27 GLY B N 1
ATOM 2289 C CA . GLY B 1 27 ? 1.548 -30.641 -8.078 1 98.19 27 GLY B CA 1
ATOM 2290 C C . GLY B 1 27 ? 0.348 -31.562 -8.133 1 98.19 27 GLY B C 1
ATOM 2291 O O . GLY B 1 27 ? -0.7 -31.266 -7.559 1 98.19 27 GLY B O 1
ATOM 2292 N N . MET B 1 28 ? 0.579 -32.688 -8.805 1 97.81 28 MET B N 1
ATOM 2293 C CA . MET B 1 28 ? -0.481 -33.688 -8.914 1 97.81 28 MET B CA 1
ATOM 2294 C C . MET B 1 28 ? -0.888 -34.188 -7.531 1 97.81 28 MET B C 1
ATOM 2296 O O . MET B 1 28 ? -2.076 -34.344 -7.254 1 97.81 28 MET B O 1
ATOM 2300 N N . SER B 1 29 ? 0.053 -34.406 -6.773 1 98.31 29 SER B N 1
ATOM 2301 C CA . SER B 1 29 ? -0.22 -34.906 -5.43 1 98.31 29 SER B CA 1
ATOM 2302 C C . SER B 1 29 ? -1.019 -33.875 -4.621 1 98.31 29 SER B C 1
ATOM 2304 O O . SER B 1 29 ? -1.94 -34.25 -3.889 1 98.31 29 SER B O 1
ATOM 2306 N N . LEU B 1 30 ? -0.716 -32.688 -4.727 1 98.69 30 LEU B N 1
ATOM 2307 C CA . LEU B 1 30 ? -1.432 -31.625 -4.012 1 98.69 30 LEU B CA 1
ATOM 2308 C C . LEU B 1 30 ? -2.861 -31.5 -4.523 1 98.69 30 LEU B C 1
ATOM 2310 O O . LEU B 1 30 ? -3.789 -31.281 -3.74 1 98.69 30 LEU B O 1
ATOM 2314 N N . ILE B 1 31 ? -3.039 -31.578 -5.773 1 98.38 31 ILE B N 1
ATOM 2315 C CA . ILE B 1 31 ? -4.375 -31.547 -6.363 1 98.38 31 ILE B CA 1
ATOM 2316 C C . ILE B 1 31 ? -5.203 -32.719 -5.84 1 98.38 31 ILE B C 1
ATOM 2318 O O . ILE B 1 31 ? -6.371 -32.531 -5.484 1 98.38 31 ILE B O 1
ATOM 2322 N N . LYS B 1 32 ? -4.566 -33.875 -5.809 1 97.81 32 LYS B N 1
ATOM 2323 C CA . LYS B 1 32 ? -5.27 -35.062 -5.297 1 97.81 32 LYS B CA 1
ATOM 2324 C C . LYS B 1 32 ? -5.688 -34.844 -3.842 1 97.81 32 LYS B C 1
ATOM 2326 O O . LYS B 1 32 ? -6.773 -35.281 -3.441 1 97.81 32 LYS B O 1
ATOM 2331 N N . ARG B 1 33 ? -4.879 -34.25 -3.139 1 97.88 33 ARG B N 1
ATOM 2332 C CA . ARG B 1 33 ? -5.23 -33.938 -1.754 1 97.88 33 ARG B CA 1
ATOM 2333 C C . ARG B 1 33 ? -6.418 -33 -1.688 1 97.88 33 ARG B C 1
ATOM 2335 O O . ARG B 1 33 ? -7.312 -33.156 -0.853 1 97.88 33 ARG B O 1
ATOM 2342 N N . ALA B 1 34 ? -6.379 -32 -2.537 1 98.19 34 ALA B N 1
ATOM 2343 C CA . ALA B 1 34 ? -7.496 -31.078 -2.602 1 98.19 34 ALA B CA 1
ATOM 2344 C C . ALA B 1 34 ? -8.797 -31.781 -2.961 1 98.19 34 ALA B C 1
ATOM 2346 O O . ALA B 1 34 ? -9.859 -31.469 -2.428 1 98.19 34 ALA B O 1
ATOM 2347 N N . ILE B 1 35 ? -8.727 -32.688 -3.9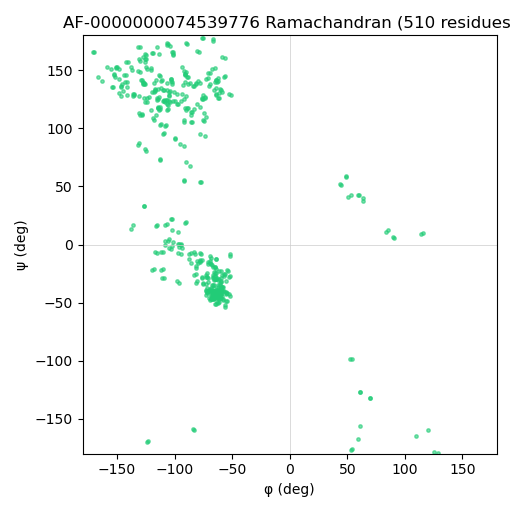28 1 96.88 35 ILE B N 1
ATOM 2348 C CA . ILE B 1 35 ? -9.883 -33.5 -4.328 1 96.88 35 ILE B CA 1
ATOM 2349 C C . ILE B 1 35 ? -10.391 -34.312 -3.137 1 96.88 35 ILE B C 1
ATOM 2351 O O . ILE B 1 35 ? -11.602 -34.406 -2.912 1 96.88 35 ILE B O 1
ATOM 2355 N N . GLN B 1 36 ? -9.5 -34.812 -2.381 1 95.56 36 GLN B N 1
ATOM 2356 C CA . GLN B 1 36 ? -9.852 -35.656 -1.247 1 95.56 36 GLN B CA 1
ATOM 2357 C C . GLN B 1 36 ? -10.625 -34.875 -0.192 1 95.56 36 GLN B C 1
ATOM 2359 O O . GLN B 1 36 ? -11.5 -35.406 0.483 1 95.56 36 GLN B O 1
ATOM 2364 N N . VAL B 1 37 ? -10.383 -33.656 -0.18 1 93.25 37 VAL B N 1
ATOM 2365 C CA . VAL B 1 37 ? -11.062 -32.875 0.835 1 93.25 37 VAL B CA 1
ATOM 2366 C C . VAL B 1 37 ? -12.234 -32.125 0.206 1 93.25 37 VAL B C 1
ATOM 2368 O O . VAL B 1 37 ? -12.773 -31.188 0.798 1 93.25 37 VAL B O 1
ATOM 2371 N N . ARG B 1 38 ? -12.586 -32.438 -0.941 1 96.12 38 ARG B N 1
ATOM 2372 C CA . ARG B 1 38 ? -13.766 -31.984 -1.662 1 96.12 38 ARG B CA 1
ATOM 2373 C C . ARG B 1 38 ? -13.711 -30.484 -1.9 1 96.12 38 ARG B C 1
ATOM 2375 O O . ARG B 1 38 ? -14.695 -29.766 -1.678 1 96.12 38 ARG B O 1
ATOM 2382 N N . ALA B 1 39 ? -12.5 -30.031 -2.229 1 98.25 39 ALA B N 1
ATOM 2383 C CA . ALA B 1 39 ? -12.367 -28.656 -2.672 1 98.25 39 ALA B CA 1
ATOM 2384 C C . ALA B 1 39 ? -13.125 -28.422 -3.979 1 98.25 39 ALA B C 1
ATOM 2386 O O . ALA B 1 39 ? -13.211 -29.312 -4.816 1 98.25 39 ALA B O 1
ATOM 2387 N N . ASP B 1 40 ? -13.742 -27.234 -4.062 1 98.31 40 ASP B N 1
ATOM 2388 C CA . ASP B 1 40 ? -14.367 -26.828 -5.32 1 98.31 40 ASP B CA 1
ATOM 2389 C C . ASP B 1 40 ? -13.336 -26.25 -6.285 1 98.31 40 ASP B C 1
ATOM 2391 O O . ASP B 1 40 ? -13.516 -26.312 -7.504 1 98.31 40 ASP B O 1
ATOM 2395 N N . MET B 1 41 ? -12.25 -25.734 -5.727 1 98.62 41 MET B N 1
ATOM 2396 C CA . MET B 1 41 ? -11.172 -25.078 -6.469 1 98.62 41 MET B CA 1
ATOM 2397 C C . MET B 1 41 ? -9.828 -25.328 -5.801 1 98.62 41 MET B C 1
ATOM 2399 O O . MET B 1 41 ? -9.719 -25.281 -4.574 1 98.62 41 MET B O 1
ATOM 2403 N N . VAL B 1 42 ? -8.82 -25.656 -6.562 1 98.94 42 VAL B N 1
ATOM 2404 C CA . VAL B 1 42 ? -7.449 -25.766 -6.07 1 98.94 42 VAL B CA 1
ATOM 2405 C C . VAL B 1 42 ? -6.523 -24.906 -6.914 1 98.94 42 VAL B C 1
ATOM 2407 O O . VAL B 1 42 ? -6.656 -24.844 -8.141 1 98.94 42 VAL B O 1
ATOM 2410 N N . ILE B 1 43 ? -5.617 -24.234 -6.301 1 98.94 43 ILE B N 1
ATOM 2411 C CA . ILE B 1 43 ? -4.723 -23.297 -6.965 1 98.94 43 ILE B CA 1
ATOM 2412 C C . ILE B 1 43 ? -3.271 -23.703 -6.715 1 98.94 43 ILE B C 1
ATOM 2414 O O . ILE B 1 43 ? -2.883 -23.969 -5.578 1 98.94 43 ILE B O 1
ATOM 2418 N N . LEU B 1 44 ? -2.479 -23.859 -7.762 1 98.94 44 LEU B N 1
ATOM 2419 C CA . LEU B 1 44 ? -1.045 -24.125 -7.691 1 98.94 44 LEU B CA 1
ATOM 2420 C C . LEU B 1 44 ? -0.249 -22.859 -7.965 1 98.94 44 LEU B C 1
ATOM 2422 O O . LEU B 1 44 ? -0.787 -21.875 -8.5 1 98.94 44 LEU B O 1
ATOM 2426 N N . PRO B 1 45 ? 1.037 -22.828 -7.602 1 98.88 45 PRO B N 1
ATOM 2427 C CA . PRO B 1 45 ? 1.849 -21.609 -7.746 1 98.88 45 PRO B CA 1
ATOM 2428 C C . PRO B 1 45 ? 2.25 -21.344 -9.195 1 98.88 45 PRO B C 1
ATOM 2430 O O . PRO B 1 45 ? 1.884 -22.109 -10.094 1 98.88 45 PRO B O 1
ATOM 2433 N N . GLU B 1 46 ? 2.975 -20.203 -9.43 1 98.88 46 GLU B N 1
ATOM 2434 C CA . GLU B 1 46 ? 3.559 -19.75 -10.695 1 98.88 46 GLU B CA 1
ATOM 2435 C C . GLU B 1 46 ? 4.559 -20.781 -11.227 1 98.88 46 GLU B C 1
ATOM 2437 O O . GLU B 1 46 ? 5.387 -21.297 -10.477 1 98.88 46 GLU B O 1
ATOM 2442 N N . VAL B 1 47 ? 4.398 -21.062 -12.539 1 98.75 47 VAL B N 1
ATOM 2443 C CA . VAL B 1 47 ? 5.285 -21.969 -13.266 1 98.75 47 VAL B CA 1
ATOM 2444 C C . VAL B 1 47 ? 5.547 -23.219 -12.422 1 98.75 47 VAL B C 1
ATOM 2446 O O . VAL B 1 47 ? 6.699 -23.641 -12.258 1 98.75 47 VAL B O 1
ATOM 2449 N N . PHE B 1 48 ? 4.5 -23.828 -11.953 1 98.69 48 PHE B N 1
ATOM 2450 C CA . PHE B 1 48 ? 4.59 -24.984 -11.062 1 98.69 48 PHE B CA 1
ATOM 2451 C C . PHE B 1 48 ? 5.387 -26.109 -11.711 1 98.69 48 PHE B C 1
ATOM 2453 O O . PHE B 1 48 ? 5.988 -26.922 -11.016 1 98.69 48 PHE B O 1
ATOM 2460 N N . ASN B 1 49 ? 5.395 -26.172 -13.07 1 98.44 49 ASN B N 1
ATOM 2461 C CA . ASN B 1 49 ? 5.996 -27.281 -13.812 1 98.44 49 ASN B CA 1
ATOM 2462 C C . ASN B 1 49 ? 7.512 -27.125 -13.914 1 98.44 49 ASN B C 1
ATOM 2464 O O . ASN B 1 49 ? 8.242 -28.125 -13.891 1 98.44 49 ASN B O 1
ATOM 2468 N N . THR B 1 50 ? 7.914 -25.938 -13.953 1 98.38 50 THR B N 1
ATOM 2469 C CA . THR B 1 50 ? 9.328 -25.781 -14.289 1 98.38 50 THR B CA 1
ATOM 2470 C C . THR B 1 50 ? 10.078 -25.078 -13.164 1 98.38 50 THR B C 1
ATOM 2472 O O . THR B 1 50 ? 11.289 -25.234 -13.023 1 98.38 50 THR B O 1
ATOM 2475 N N . GLY B 1 51 ? 9.312 -24.328 -12.328 1 98.12 51 GLY B N 1
ATOM 2476 C CA . GLY B 1 51 ? 10.062 -23.312 -11.602 1 98.12 51 GLY B CA 1
ATOM 2477 C C . GLY B 1 51 ? 10.867 -22.406 -12.5 1 98.12 51 GLY B C 1
ATOM 2478 O O . GLY B 1 51 ? 10.773 -22.484 -13.727 1 98.12 51 GLY B O 1
ATOM 2479 N N . PHE B 1 52 ? 11.648 -21.5 -11.914 1 98.12 52 PHE B N 1
ATOM 2480 C CA . PHE B 1 52 ? 12.508 -20.625 -12.703 1 98.12 52 PHE B CA 1
ATOM 2481 C C . PHE B 1 52 ? 13.898 -21.234 -12.867 1 98.12 52 PHE B C 1
ATOM 2483 O O . PHE B 1 52 ? 14.906 -20.594 -12.586 1 98.12 52 PHE B O 1
ATOM 2490 N N . TYR B 1 53 ? 13.914 -22.484 -13.375 1 97.88 53 TYR B N 1
ATOM 2491 C CA . TYR B 1 53 ? 15.141 -23.188 -13.742 1 97.88 53 TYR B CA 1
ATOM 2492 C C . TYR B 1 53 ? 15.312 -23.234 -15.258 1 97.88 53 TYR B C 1
ATOM 2494 O O . TYR B 1 53 ? 14.562 -23.922 -15.953 1 97.88 53 TYR B O 1
ATOM 2502 N N . LYS B 1 54 ? 16.328 -22.641 -15.758 1 96.5 54 LYS B N 1
ATOM 2503 C CA . LYS B 1 54 ? 16.547 -22.422 -17.188 1 96.5 54 LYS B CA 1
ATOM 2504 C C . LYS B 1 54 ? 16.594 -23.75 -17.938 1 96.5 54 LYS B C 1
ATOM 2506 O O . LYS B 1 54 ? 16.094 -23.859 -19.062 1 96.5 54 LYS B O 1
ATOM 2511 N N . HIS B 1 55 ? 17.219 -24.688 -17.344 1 97.56 55 HIS B N 1
ATOM 2512 C CA . HIS B 1 55 ? 17.391 -25.953 -18.031 1 97.56 55 HIS B CA 1
ATOM 2513 C C . HIS B 1 55 ? 16.047 -26.656 -18.266 1 97.56 55 HIS B C 1
ATOM 2515 O O . HIS B 1 55 ? 15.953 -27.562 -19.078 1 97.56 55 HIS B O 1
ATOM 2521 N N . ASN B 1 56 ? 14.984 -26.266 -17.484 1 98.19 56 ASN B N 1
ATOM 2522 C CA . ASN B 1 56 ? 13.664 -26.859 -17.656 1 98.19 56 ASN B CA 1
ATOM 2523 C C . ASN B 1 56 ? 12.938 -26.281 -18.859 1 98.19 56 ASN B C 1
ATOM 2525 O O . ASN B 1 56 ? 11.969 -26.859 -19.359 1 98.19 56 ASN B O 1
ATOM 2529 N N . TYR B 1 57 ? 13.383 -25.156 -19.438 1 97.44 57 TYR B N 1
ATOM 2530 C CA . TYR B 1 57 ? 12.625 -24.438 -20.453 1 97.44 57 TYR B CA 1
ATOM 2531 C C . TYR B 1 57 ? 12.688 -25.141 -21.797 1 97.44 57 TYR B C 1
ATOM 2533 O O . TYR B 1 57 ? 11.766 -25.031 -22.609 1 97.44 57 TYR B O 1
ATOM 2541 N N . GLU B 1 58 ? 13.734 -25.828 -22 1 96.25 58 GLU B N 1
ATOM 2542 C CA . GLU B 1 58 ? 13.953 -26.5 -23.281 1 96.25 58 GLU B CA 1
ATOM 2543 C C . GLU B 1 58 ? 12.914 -27.578 -23.531 1 96.25 58 GLU B C 1
ATOM 2545 O O . GLU B 1 58 ? 12.586 -27.875 -24.688 1 96.25 58 GLU B O 1
ATOM 2550 N N . THR B 1 59 ? 12.406 -28.109 -22.531 1 96.25 59 THR B N 1
ATOM 2551 C CA . THR B 1 59 ? 11.539 -29.266 -22.688 1 96.25 59 THR B CA 1
ATOM 2552 C C . THR B 1 59 ? 10.07 -28.875 -22.5 1 96.25 59 THR B C 1
ATOM 2554 O O . THR B 1 59 ? 9.188 -29.734 -22.5 1 96.25 59 THR B O 1
ATOM 2557 N N . VAL B 1 60 ? 9.852 -27.578 -22.328 1 98.06 60 VAL B N 1
ATOM 2558 C CA . VAL B 1 60 ? 8.477 -27.125 -22.172 1 98.06 60 VAL B CA 1
ATOM 2559 C C . VAL B 1 60 ? 7.703 -27.359 -23.469 1 98.06 60 VAL B C 1
ATOM 2561 O O . VAL B 1 60 ? 8.211 -27.078 -24.562 1 98.06 60 VAL B O 1
ATOM 2564 N N . GLU B 1 61 ? 6.555 -27.906 -23.359 1 97.88 61 GLU B N 1
ATOM 2565 C CA . GLU B 1 61 ? 5.695 -28.25 -24.5 1 97.88 61 GLU B CA 1
ATOM 2566 C C . GLU B 1 61 ? 4.551 -27.25 -24.641 1 97.88 61 GLU B C 1
ATOM 2568 O O . GLU B 1 61 ? 4.359 -26.391 -23.766 1 97.88 61 GLU B O 1
ATOM 2573 N N . PRO B 1 62 ? 3.854 -27.344 -25.703 1 98 62 PRO B N 1
ATOM 2574 C CA . PRO B 1 62 ? 2.625 -26.547 -25.812 1 98 62 PRO B CA 1
ATOM 2575 C C . PRO B 1 62 ? 1.656 -26.812 -24.656 1 98 62 PRO B C 1
ATOM 2577 O O . PRO B 1 62 ? 1.72 -27.875 -24.031 1 98 62 PRO B O 1
ATOM 2580 N N . LEU B 1 63 ? 0.774 -25.922 -24.453 1 98.06 63 LEU B N 1
ATOM 2581 C CA . LEU B 1 63 ? -0.015 -25.812 -23.234 1 98.06 63 LEU B CA 1
ATOM 2582 C C . LEU B 1 63 ? -0.755 -27.125 -22.953 1 98.06 63 LEU B C 1
ATOM 2584 O O . LEU B 1 63 ? -0.632 -27.688 -21.875 1 98.06 63 LEU B O 1
ATOM 2588 N N . GLU B 1 64 ? -1.518 -27.719 -23.891 1 97.06 64 GLU B N 1
ATOM 2589 C CA . GLU B 1 64 ? -2.318 -28.922 -23.672 1 97.06 64 GLU B CA 1
ATOM 2590 C C . GLU B 1 64 ? -1.437 -30.109 -23.312 1 97.06 64 GLU B C 1
ATOM 2592 O O . GLU B 1 64 ? -1.816 -30.953 -22.5 1 97.06 64 GLU B O 1
ATOM 2597 N N . GLU B 1 65 ? -0.329 -30.141 -23.906 1 96.88 65 GLU B N 1
ATOM 2598 C CA . GLU B 1 65 ? 0.6 -31.219 -23.609 1 96.88 65 GLU B CA 1
ATOM 2599 C C . GLU B 1 65 ? 1.237 -31.047 -22.234 1 96.88 65 GLU B C 1
ATOM 2601 O O . GLU B 1 65 ? 1.38 -32 -21.469 1 96.88 65 GLU B O 1
ATOM 2606 N N . GLU B 1 66 ? 1.607 -29.859 -21.984 1 96.19 66 GLU B N 1
ATOM 2607 C CA . GLU B 1 66 ? 2.227 -29.562 -20.688 1 96.19 66 GLU B CA 1
ATOM 2608 C C . GLU B 1 66 ? 1.284 -29.891 -19.531 1 96.19 66 GLU B C 1
ATOM 2610 O O . GLU B 1 66 ? 1.729 -30.297 -18.469 1 96.19 66 GLU B O 1
ATOM 2615 N N . LEU B 1 67 ? -0.039 -29.734 -19.75 1 98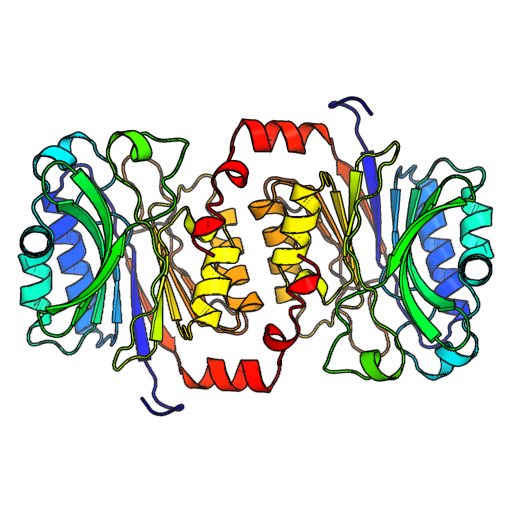.06 67 LEU B N 1
ATOM 2616 C CA . LEU B 1 67 ? -1.028 -29.891 -18.688 1 98.06 67 LEU B CA 1
ATOM 2617 C C . LEU B 1 67 ? -1.81 -31.188 -18.859 1 98.06 67 LEU B C 1
ATOM 2619 O O . LEU B 1 67 ? -2.889 -31.344 -18.281 1 98.06 67 LEU B O 1
ATOM 2623 N N . SER B 1 68 ? -1.294 -32.125 -19.656 1 97.81 68 SER B N 1
ATOM 2624 C CA . SER B 1 68 ? -2.027 -33.344 -20 1 97.81 68 SER B CA 1
ATOM 2625 C C . SER B 1 68 ? -2.469 -34.094 -18.75 1 97.81 68 SER B C 1
ATOM 2627 O O . SER B 1 68 ? -3.602 -34.562 -18.672 1 97.81 68 SER B O 1
ATOM 2629 N N . LEU B 1 69 ? -1.631 -34.188 -17.75 1 96.56 69 LEU B N 1
ATOM 2630 C CA . LEU B 1 69 ? -1.961 -34.938 -16.531 1 96.56 69 LEU B CA 1
ATOM 2631 C C . LEU B 1 69 ? -3.047 -34.219 -15.734 1 96.56 69 LEU B C 1
ATOM 2633 O O . LEU B 1 69 ? -3.955 -34.844 -15.195 1 96.56 69 LEU B O 1
ATOM 2637 N N . LEU B 1 70 ? -2.984 -32.938 -15.703 1 97.56 70 LEU B N 1
ATOM 2638 C CA . LEU B 1 70 ? -3.996 -32.156 -15 1 97.56 70 LEU B CA 1
ATOM 2639 C C . LEU B 1 70 ? -5.34 -32.25 -15.711 1 97.56 70 LEU B C 1
ATOM 2641 O O . LEU B 1 70 ? -6.391 -32.312 -15.07 1 97.56 70 LEU B O 1
ATOM 2645 N N . LEU B 1 71 ? -5.293 -32.156 -17.016 1 98 71 LEU B N 1
ATOM 2646 C CA . LEU B 1 71 ? -6.523 -32.281 -17.781 1 98 71 LEU B CA 1
ATOM 2647 C C . LEU B 1 71 ? -7.172 -33.656 -17.531 1 98 71 LEU B C 1
ATOM 2649 O O . LEU B 1 71 ? -8.383 -33.719 -17.297 1 98 71 LEU B O 1
ATOM 2653 N N . LYS B 1 72 ? -6.379 -34.625 -17.5 1 97.25 72 LYS B N 1
ATOM 2654 C CA . LYS B 1 72 ? -6.887 -35.969 -17.297 1 97.25 72 LYS B CA 1
ATOM 2655 C C . LYS B 1 72 ? -7.504 -36.125 -15.914 1 97.25 72 LYS B C 1
ATOM 2657 O O . LYS B 1 72 ? -8.617 -36.625 -15.773 1 97.25 72 LYS B O 1
ATOM 2662 N N . ILE B 1 73 ? -6.844 -35.688 -14.945 1 95.25 73 ILE B N 1
ATOM 2663 C CA . ILE B 1 73 ? -7.324 -35.875 -13.578 1 95.25 73 ILE B CA 1
ATOM 2664 C C . ILE B 1 73 ? -8.602 -35.062 -13.359 1 95.25 73 ILE B C 1
ATOM 2666 O O . ILE B 1 73 ? -9.469 -35.469 -12.586 1 95.25 73 ILE B O 1
ATOM 2670 N N . SER B 1 74 ? -8.727 -34 -14.047 1 96.44 74 SER B N 1
ATOM 2671 C CA . SER B 1 74 ? -9.867 -33.094 -13.844 1 96.44 74 SER B CA 1
ATOM 2672 C C . SER B 1 74 ? -11.102 -33.594 -14.578 1 96.44 74 SER B C 1
ATOM 2674 O O . SER B 1 74 ? -12.219 -33.188 -14.297 1 96.44 74 SER B O 1
ATOM 2676 N N . GLU B 1 75 ? -10.992 -34.438 -15.555 1 96.31 75 GLU B N 1
ATOM 2677 C CA . GLU B 1 75 ? -12.07 -34.875 -16.453 1 96.31 75 GLU B CA 1
ATOM 2678 C C . GLU B 1 75 ? -13.273 -35.375 -15.656 1 96.31 75 GLU B C 1
ATOM 2680 O O . GLU B 1 75 ? -14.414 -35 -15.953 1 96.31 75 GLU B O 1
ATOM 2685 N N . GLN B 1 76 ? -13.039 -36.125 -14.633 1 91.94 76 GLN B N 1
ATOM 2686 C CA . GLN B 1 76 ? -14.164 -36.75 -13.945 1 91.94 76 GLN B CA 1
ATOM 2687 C C . GLN B 1 76 ? -14.289 -36.219 -12.516 1 91.94 76 GLN B C 1
ATOM 2689 O O . GLN B 1 76 ? -14.93 -36.875 -11.672 1 91.94 76 GLN B O 1
ATOM 2694 N N . LYS B 1 77 ? -13.672 -35.156 -12.281 1 92.81 77 LYS B N 1
ATOM 2695 C CA . LYS B 1 77 ? -13.742 -34.594 -10.945 1 92.81 77 LYS B CA 1
ATOM 2696 C C . LYS B 1 77 ? -14.406 -33.219 -10.992 1 92.81 77 LYS B C 1
ATOM 2698 O O . LYS B 1 77 ? -14.219 -32.438 -11.945 1 92.81 77 LYS B O 1
ATOM 2703 N N . ASP B 1 78 ? -15.188 -33.062 -10.031 1 92.69 78 ASP B N 1
ATOM 2704 C CA . ASP B 1 78 ? -15.844 -31.75 -9.953 1 92.69 78 ASP B CA 1
ATOM 2705 C C . ASP B 1 78 ? -14.977 -30.734 -9.195 1 92.69 78 ASP B C 1
ATOM 2707 O O . ASP B 1 78 ? -15.336 -30.312 -8.094 1 92.69 78 ASP B O 1
ATOM 2711 N N . ILE B 1 79 ? -13.898 -30.375 -9.758 1 97.94 79 ILE B N 1
ATOM 2712 C CA . ILE B 1 79 ? -12.961 -29.422 -9.18 1 97.94 79 ILE B CA 1
ATOM 2713 C C . ILE B 1 79 ? -12.391 -28.516 -10.273 1 97.94 79 ILE B C 1
ATOM 2715 O O . ILE B 1 79 ? -12.086 -28.984 -11.375 1 97.94 79 ILE B O 1
ATOM 2719 N N . MET B 1 80 ? -12.352 -27.312 -9.984 1 98.62 80 MET B N 1
ATOM 2720 C CA . MET B 1 80 ? -11.633 -26.359 -10.836 1 98.62 80 MET B CA 1
ATOM 2721 C C . MET B 1 80 ? -10.18 -26.219 -10.398 1 98.62 80 MET B C 1
ATOM 2723 O O . MET B 1 80 ? -9.898 -26.062 -9.211 1 98.62 80 MET B O 1
ATOM 2727 N N . ILE B 1 81 ? -9.289 -26.391 -11.344 1 98.88 81 ILE B N 1
ATOM 2728 C CA . ILE B 1 81 ? -7.863 -26.266 -11.086 1 98.88 81 ILE B CA 1
ATOM 2729 C C . ILE B 1 81 ? -7.336 -24.969 -11.711 1 98.88 81 ILE B C 1
ATOM 2731 O O . ILE B 1 81 ? -7.551 -24.719 -12.891 1 98.88 81 ILE B O 1
ATOM 2735 N N . ILE B 1 82 ? -6.742 -24.172 -10.922 1 98.94 82 ILE B N 1
ATOM 2736 C CA . ILE B 1 82 ? -6.023 -23.016 -11.422 1 98.94 82 ILE B CA 1
ATOM 2737 C C . ILE B 1 82 ? -4.527 -23.172 -11.141 1 98.94 82 ILE B C 1
ATOM 2739 O O . ILE B 1 82 ? -4.121 -23.406 -10 1 98.94 82 ILE B O 1
ATOM 2743 N N . THR B 1 83 ? -3.691 -23.062 -12.188 1 98.75 83 THR B N 1
ATOM 2744 C CA . THR B 1 83 ? -2.268 -23.312 -12.008 1 98.75 83 THR B CA 1
ATOM 2745 C C . THR B 1 83 ? -1.432 -22.344 -12.828 1 98.75 83 THR B C 1
ATOM 2747 O O . THR B 1 83 ? -1.807 -21.984 -13.953 1 98.75 83 THR B O 1
ATOM 2750 N N . GLY B 1 84 ? -0.345 -21.844 -12.297 1 98.81 84 GLY B N 1
ATOM 2751 C CA . GLY B 1 84 ? 0.711 -21.266 -13.117 1 98.81 84 GLY B CA 1
ATOM 2752 C C . GLY B 1 84 ? 1.485 -22.312 -13.906 1 98.81 84 GLY B C 1
ATOM 2753 O O . GLY B 1 84 ? 1.746 -23.406 -13.414 1 98.81 84 GLY B O 1
ATOM 2754 N N . VAL B 1 85 ? 1.893 -21.984 -15.172 1 98.88 85 VAL B N 1
ATOM 2755 C CA . VAL B 1 85 ? 2.578 -22.953 -16.016 1 98.88 85 VAL B CA 1
ATOM 2756 C C . VAL B 1 85 ? 3.463 -22.234 -17.031 1 98.88 85 VAL B C 1
ATOM 2758 O O . VAL B 1 85 ? 3.068 -21.203 -17.578 1 98.88 85 VAL B O 1
ATOM 2761 N N . ALA B 1 86 ? 4.633 -22.703 -17.188 1 98.88 86 ALA B N 1
ATOM 2762 C CA . ALA B 1 86 ? 5.395 -22.344 -18.375 1 98.88 86 ALA B CA 1
ATOM 2763 C C . ALA B 1 86 ? 4.898 -23.109 -19.609 1 98.88 86 ALA B C 1
ATOM 2765 O O . ALA B 1 86 ? 4.793 -24.328 -19.578 1 98.88 86 ALA B O 1
ATOM 2766 N N . GLU B 1 87 ? 4.57 -22.406 -20.594 1 98.69 87 GLU B N 1
ATOM 2767 C CA . GLU B 1 87 ? 4.09 -23.031 -21.828 1 98.69 87 GLU B CA 1
ATOM 2768 C C . GLU B 1 87 ? 4.82 -22.484 -23.047 1 98.69 87 GLU B C 1
ATOM 2770 O O . GLU B 1 87 ? 5.383 -21.391 -23 1 98.69 87 GLU B O 1
ATOM 2775 N N . ARG B 1 88 ? 4.766 -23.312 -24.047 1 98.5 88 ARG B N 1
ATOM 2776 C CA . ARG B 1 88 ? 5.418 -22.938 -25.297 1 98.5 88 ARG B CA 1
ATOM 2777 C C . ARG B 1 88 ? 4.391 -22.75 -26.406 1 98.5 88 ARG B C 1
ATOM 2779 O O . ARG B 1 88 ? 3.451 -23.547 -26.531 1 98.5 88 ARG B O 1
ATOM 2786 N N . GLU B 1 89 ? 4.492 -21.703 -27.156 1 97.94 89 GLU B N 1
ATOM 2787 C CA . GLU B 1 89 ? 3.787 -21.484 -28.422 1 97.94 89 GLU B CA 1
ATOM 2788 C C . GLU B 1 89 ? 4.75 -21.031 -29.516 1 97.94 89 GLU B C 1
ATOM 2790 O O . GLU B 1 89 ? 5.281 -19.922 -29.469 1 97.94 89 GLU B O 1
ATOM 2795 N N . GLY B 1 90 ? 4.895 -21.922 -30.469 1 96.69 90 GLY B N 1
ATOM 2796 C CA . GLY B 1 90 ? 5.973 -21.672 -31.422 1 96.69 90 GLY B CA 1
ATOM 2797 C C . GLY B 1 90 ? 7.34 -21.641 -30.766 1 96.69 90 GLY B C 1
ATOM 2798 O O . GLY B 1 90 ? 7.723 -22.562 -30.047 1 96.69 90 GLY B O 1
ATOM 2799 N N . ASP B 1 91 ? 8.094 -20.578 -30.984 1 95.94 91 ASP B N 1
ATOM 2800 C CA . ASP B 1 91 ? 9.43 -20.438 -30.422 1 95.94 91 ASP B CA 1
ATOM 2801 C C . ASP B 1 91 ? 9.406 -19.672 -29.109 1 95.94 91 ASP B C 1
ATOM 2803 O O . ASP B 1 91 ? 10.438 -19.531 -28.438 1 95.94 91 ASP B O 1
ATOM 2807 N N . ASP B 1 92 ? 8.219 -19.297 -28.75 1 98 92 ASP B N 1
ATOM 2808 C CA . ASP B 1 92 ? 8.125 -18.406 -27.594 1 98 92 ASP B CA 1
ATOM 2809 C C . ASP B 1 92 ? 7.672 -19.172 -26.344 1 98 92 ASP B C 1
ATOM 2811 O O . ASP B 1 92 ? 6.859 -20.094 -26.438 1 98 92 ASP B O 1
ATOM 2815 N N . LEU B 1 93 ? 8.203 -18.812 -25.281 1 98.56 93 LEU B N 1
ATOM 2816 C CA . LEU B 1 93 ? 7.777 -19.297 -23.969 1 98.56 93 LEU B CA 1
ATOM 2817 C C . LEU B 1 93 ? 6.93 -18.234 -23.25 1 98.56 93 LEU B C 1
ATOM 2819 O O . LEU B 1 93 ? 7.219 -17.047 -23.344 1 98.56 93 LEU B O 1
ATOM 2823 N N . TYR B 1 94 ? 5.902 -18.656 -22.578 1 98.81 94 TYR B N 1
ATOM 2824 C CA . TYR B 1 94 ? 5.035 -17.781 -21.797 1 98.81 94 TYR B CA 1
ATOM 2825 C C . TYR B 1 94 ? 4.891 -18.281 -20.375 1 98.81 94 TYR B C 1
ATOM 2827 O O . TYR B 1 94 ? 4.867 -19.484 -20.125 1 98.81 94 TYR B O 1
ATOM 2835 N N . ASN B 1 95 ? 4.926 -17.391 -19.422 1 98.81 95 ASN B N 1
ATOM 2836 C CA . ASN B 1 95 ? 4.461 -17.578 -18.047 1 98.81 95 ASN B CA 1
ATOM 2837 C C . ASN B 1 95 ? 2.963 -17.312 -17.922 1 98.81 95 ASN B C 1
ATOM 2839 O O . ASN B 1 95 ? 2.525 -16.156 -17.969 1 98.81 95 ASN B O 1
ATOM 2843 N N . SER B 1 96 ? 2.195 -18.422 -17.781 1 98.88 96 SER B N 1
ATOM 2844 C CA . SER B 1 96 ? 0.744 -18.312 -17.891 1 98.88 96 SER B CA 1
ATOM 2845 C C . SER B 1 96 ? 0.056 -18.875 -16.641 1 98.88 96 SER B C 1
ATOM 2847 O O . SER B 1 96 ? 0.653 -19.641 -15.891 1 98.88 96 SER B O 1
ATOM 2849 N N . ALA B 1 97 ? -1.078 -18.422 -16.312 1 98.88 97 ALA B N 1
ATOM 2850 C CA . ALA B 1 97 ? -2.047 -19.016 -15.391 1 98.88 97 ALA B CA 1
ATOM 2851 C C . ALA B 1 97 ? -3.256 -19.547 -16.156 1 98.88 97 ALA B C 1
ATOM 2853 O O . ALA B 1 97 ? -3.805 -18.875 -17.016 1 98.88 97 ALA B O 1
ATOM 2854 N N . VAL B 1 98 ? -3.672 -20.781 -15.828 1 98.88 98 VAL B N 1
ATOM 2855 C CA . VAL B 1 98 ? -4.695 -21.484 -16.594 1 98.88 98 VAL B CA 1
ATOM 2856 C C . VAL B 1 98 ? -5.789 -22 -15.656 1 98.88 98 VAL B C 1
ATOM 2858 O O . VAL B 1 98 ? -5.508 -22.391 -14.523 1 98.88 98 VAL B O 1
ATOM 2861 N N . ILE B 1 99 ? -7.023 -21.922 -16.109 1 98.88 99 ILE B N 1
ATOM 2862 C CA . ILE B 1 99 ? -8.172 -22.5 -15.43 1 98.88 99 ILE B CA 1
ATOM 2863 C C . ILE B 1 99 ? -8.602 -23.781 -16.141 1 98.88 99 ILE B C 1
ATOM 2865 O O . ILE B 1 99 ? -8.891 -23.766 -17.344 1 98.88 99 ILE B O 1
ATOM 2869 N N . ILE B 1 100 ? -8.625 -24.875 -15.422 1 98.81 100 ILE B N 1
ATOM 2870 C CA . ILE B 1 100 ? -8.992 -26.172 -15.938 1 98.81 100 ILE B CA 1
ATOM 2871 C C . ILE B 1 100 ? -10.258 -26.672 -15.234 1 98.81 100 ILE B C 1
ATOM 2873 O O . ILE B 1 100 ? -10.375 -26.578 -14.016 1 98.81 100 ILE B O 1
ATOM 2877 N N . HIS B 1 101 ? -11.164 -27.125 -15.977 1 98.56 101 HIS B N 1
ATOM 2878 C CA . HIS B 1 101 ? -12.375 -27.75 -15.453 1 98.56 101 HIS B CA 1
ATOM 2879 C C . HIS B 1 101 ? -12.867 -28.859 -16.375 1 98.56 101 HIS B C 1
ATOM 2881 O O . HIS B 1 101 ? -12.977 -28.656 -17.594 1 98.56 101 HIS B O 1
ATOM 2887 N N . LYS B 1 102 ? -13.086 -30.031 -15.789 1 98 102 LYS B N 1
ATOM 2888 C CA . LYS B 1 102 ? -13.656 -31.188 -16.484 1 98 102 LYS B CA 1
ATOM 2889 C C . LYS B 1 102 ? -12.859 -31.5 -17.75 1 98 102 LYS B C 1
ATOM 2891 O O . LYS B 1 102 ? -13.438 -31.688 -18.812 1 98 102 LYS B O 1
ATOM 2896 N N . GLY B 1 103 ? -11.57 -31.422 -17.594 1 98 103 GLY B N 1
ATOM 2897 C CA . GLY B 1 103 ? -10.68 -31.875 -18.641 1 98 103 GLY B CA 1
ATOM 2898 C C . GLY B 1 103 ? -10.438 -30.828 -19.719 1 98 103 GLY B C 1
ATOM 2899 O O . GLY B 1 103 ? -9.883 -31.125 -20.766 1 98 103 GLY B O 1
ATOM 2900 N N . LYS B 1 104 ? -10.867 -29.656 -19.422 1 97.88 104 LYS B N 1
ATOM 2901 C CA . LYS B 1 104 ? -10.727 -28.609 -20.438 1 97.88 104 LYS B CA 1
ATOM 2902 C C . LYS B 1 104 ? -10.086 -27.359 -19.828 1 97.88 104 LYS B C 1
ATOM 2904 O O . LYS B 1 104 ? -10.312 -27.031 -18.672 1 97.88 104 LYS B O 1
ATOM 2909 N N . ILE B 1 105 ? -9.359 -26.703 -20.703 1 98.38 105 ILE B N 1
ATOM 2910 C CA . ILE B 1 105 ? -8.859 -25.375 -20.359 1 98.38 105 ILE B CA 1
ATOM 2911 C C . ILE B 1 105 ? -9.93 -24.344 -20.672 1 98.38 105 ILE B C 1
ATOM 2913 O O . ILE B 1 105 ? -10.281 -24.109 -21.844 1 98.38 105 ILE B O 1
ATOM 2917 N N . ILE B 1 106 ? -10.43 -23.734 -19.656 1 98.31 106 ILE B N 1
ATOM 2918 C CA . ILE B 1 106 ? -11.555 -22.844 -19.875 1 98.31 106 ILE B CA 1
ATOM 2919 C C . ILE B 1 106 ? -11.094 -21.391 -19.703 1 98.31 106 ILE B C 1
ATOM 2921 O O . ILE B 1 106 ? -11.875 -20.453 -19.875 1 98.31 106 ILE B O 1
ATOM 2925 N N . GLY B 1 107 ? -9.812 -21.188 -19.391 1 98.62 107 GLY B N 1
ATOM 2926 C CA . GLY B 1 107 ? -9.203 -19.859 -19.266 1 98.62 107 GLY B CA 1
ATOM 2927 C C . GLY B 1 107 ? -7.688 -19.891 -19.312 1 98.62 107 GLY B C 1
ATOM 2928 O O . GLY B 1 107 ? -7.062 -20.828 -18.797 1 98.62 107 GLY B O 1
ATOM 2929 N N . LYS B 1 108 ? -7.117 -18.953 -19.953 1 98.75 108 LYS B N 1
ATOM 2930 C CA . LYS B 1 108 ? -5.668 -18.781 -20.031 1 98.75 108 LYS B CA 1
ATOM 2931 C C . LYS B 1 108 ? -5.289 -17.297 -19.969 1 98.75 108 LYS B C 1
ATOM 2933 O O . LYS B 1 108 ? -5.832 -16.469 -20.703 1 98.75 108 LYS B O 1
ATOM 2938 N N . TYR B 1 109 ? -4.414 -17.047 -19.109 1 98.88 109 TYR B N 1
ATOM 2939 C CA . TYR B 1 109 ? -3.85 -15.711 -18.922 1 98.88 109 TYR B CA 1
ATOM 2940 C C . TYR B 1 109 ? -2.328 -15.75 -18.984 1 98.88 109 TYR B C 1
ATOM 2942 O O . TYR B 1 109 ? -1.699 -16.578 -18.312 1 98.88 109 TYR B O 1
ATOM 2950 N N . ARG B 1 110 ? -1.75 -14.898 -19.891 1 98.94 110 ARG B N 1
ATOM 2951 C CA . ARG B 1 110 ? -0.298 -14.781 -19.969 1 98.94 110 ARG B CA 1
ATOM 2952 C C . ARG B 1 110 ? 0.198 -13.57 -19.188 1 98.94 110 ARG B C 1
ATOM 2954 O O . ARG B 1 110 ? -0.33 -12.469 -19.344 1 98.94 110 ARG B O 1
ATOM 2961 N N . LYS B 1 111 ? 1.163 -13.789 -18.359 1 98.81 111 LYS B N 1
ATOM 2962 C CA . LYS B 1 111 ? 1.752 -12.742 -17.516 1 98.81 111 LYS B CA 1
ATOM 2963 C C . LYS B 1 111 ? 2.146 -11.531 -18.359 1 98.81 111 LYS B C 1
ATOM 2965 O O . LYS B 1 111 ? 2.826 -11.664 -19.375 1 98.81 111 LYS B O 1
ATOM 2970 N N . THR B 1 112 ? 1.682 -10.43 -17.906 1 98.81 112 THR B N 1
ATOM 2971 C CA . THR B 1 112 ? 1.925 -9.227 -18.703 1 98.81 112 THR B CA 1
ATOM 2972 C C . THR B 1 112 ? 3.15 -8.477 -18.188 1 98.81 112 THR B C 1
ATOM 2974 O O . THR B 1 112 ? 3.82 -7.773 -18.938 1 98.81 112 THR B O 1
ATOM 2977 N N . HIS B 1 113 ? 3.389 -8.508 -16.922 1 98.69 113 HIS B N 1
ATOM 2978 C CA . HIS B 1 113 ? 4.523 -7.848 -16.297 1 98.69 113 HIS B CA 1
ATOM 2979 C C . HIS B 1 113 ? 5.574 -8.859 -15.852 1 98.69 113 HIS B C 1
ATOM 2981 O O . HIS B 1 113 ? 5.414 -9.523 -14.82 1 98.69 113 HIS B O 1
ATOM 2987 N N . LEU B 1 114 ? 6.648 -8.938 -16.641 1 98.62 114 LEU B N 1
ATOM 2988 C CA . LEU B 1 114 ? 7.734 -9.867 -16.328 1 98.62 114 LEU B CA 1
ATOM 2989 C C . LEU B 1 114 ? 8.703 -9.258 -15.328 1 98.62 114 LEU B C 1
ATOM 2991 O O . LEU B 1 114 ? 9.008 -8.062 -15.398 1 98.62 114 LEU B O 1
ATOM 2995 N N . PHE B 1 115 ? 9.109 -10.031 -14.359 1 97.81 115 PHE B N 1
ATOM 2996 C CA . PHE B 1 115 ? 9.938 -9.57 -13.25 1 97.81 115 PHE B CA 1
ATOM 2997 C C . PHE B 1 115 ? 11.305 -9.117 -13.75 1 97.81 115 PHE B C 1
ATOM 2999 O O . PHE B 1 115 ? 11.992 -9.852 -14.453 1 97.81 115 PHE B O 1
ATOM 3006 N N . PRO B 1 116 ? 11.727 -7.906 -13.367 1 96.12 116 PRO B N 1
ATOM 3007 C CA . PRO B 1 116 ? 12.898 -7.289 -14 1 96.12 116 PRO B CA 1
ATOM 3008 C C . PRO B 1 116 ? 14.211 -7.727 -13.359 1 96.12 116 PRO B C 1
ATOM 3010 O O . PRO B 1 116 ? 15.289 -7.465 -13.914 1 96.12 116 PRO B O 1
ATOM 3013 N N . LEU B 1 117 ? 14.203 -8.328 -12.148 1 94.31 117 LEU B N 1
ATOM 3014 C CA . LEU B 1 117 ? 15.445 -8.539 -11.406 1 94.31 117 LEU B CA 1
ATOM 3015 C C . LEU B 1 117 ? 16.016 -9.922 -11.688 1 94.31 117 LEU B C 1
ATOM 3017 O O . LEU B 1 117 ? 17.078 -10.281 -11.172 1 94.31 117 LEU B O 1
ATOM 3021 N N . THR B 1 118 ? 15.297 -10.766 -12.508 1 94.69 118 THR B N 1
ATOM 3022 C CA . THR B 1 118 ? 15.766 -12.078 -12.93 1 94.69 118 THR B CA 1
ATOM 3023 C C . THR B 1 118 ? 15.797 -12.18 -14.453 1 94.69 118 THR B C 1
ATOM 3025 O O . THR B 1 118 ? 15.672 -11.172 -15.148 1 94.69 118 THR B O 1
ATOM 3028 N N . ASN B 1 119 ? 15.984 -13.352 -14.945 1 95.12 119 ASN B N 1
ATOM 3029 C CA . ASN B 1 119 ? 16.078 -13.555 -16.391 1 95.12 119 ASN B CA 1
ATOM 3030 C C . ASN B 1 119 ? 14.711 -13.852 -17 1 95.12 119 ASN B C 1
ATOM 3032 O O . ASN B 1 119 ? 14.625 -14.414 -18.094 1 95.12 119 ASN B O 1
ATOM 3036 N N . GLU B 1 120 ? 13.68 -13.5 -16.234 1 97.19 120 GLU B N 1
ATOM 3037 C CA . GLU B 1 120 ? 12.352 -13.805 -16.75 1 97.19 120 GLU B CA 1
ATOM 3038 C C . GLU B 1 120 ? 12.109 -13.141 -18.094 1 97.19 120 GLU B C 1
ATOM 3040 O O . GLU B 1 120 ? 11.57 -13.766 -19.016 1 97.19 120 GLU B O 1
ATOM 3045 N N . LYS B 1 121 ? 12.594 -11.938 -18.328 1 95.81 121 LYS B N 1
ATOM 3046 C CA . LYS B 1 121 ? 12.383 -11.195 -19.562 1 95.81 121 LYS B CA 1
ATOM 3047 C C . LYS B 1 121 ? 13.188 -11.797 -20.719 1 95.81 121 LYS B C 1
ATOM 3049 O O . LYS B 1 121 ? 12.852 -11.602 -21.875 1 95.81 121 LYS B O 1
ATOM 3054 N N . LYS B 1 122 ? 14.219 -12.453 -20.359 1 97.69 122 LYS B N 1
ATOM 3055 C CA . LYS B 1 122 ? 15.07 -13.086 -21.359 1 97.69 122 LYS B CA 1
ATOM 3056 C C . LYS B 1 122 ? 14.383 -14.312 -21.969 1 97.69 122 LYS B C 1
ATOM 3058 O O . LYS B 1 122 ? 14.555 -14.602 -23.156 1 97.69 122 LYS B O 1
ATOM 3063 N N . TYR B 1 123 ? 13.609 -15 -21.156 1 98.19 123 TYR B N 1
ATOM 3064 C CA . TYR B 1 123 ? 13.156 -16.312 -21.578 1 98.19 123 TYR B CA 1
ATOM 3065 C C . TYR B 1 123 ? 11.664 -16.297 -21.906 1 98.19 123 TYR B C 1
ATOM 3067 O O . TYR B 1 123 ? 11.188 -17.109 -22.719 1 98.19 123 TYR B O 1
ATOM 3075 N N . PHE B 1 124 ? 10.891 -15.414 -21.266 1 98.75 124 PHE B N 1
ATOM 3076 C CA . PHE B 1 124 ? 9.438 -15.43 -21.406 1 98.75 124 PHE B CA 1
ATOM 3077 C C . PHE B 1 124 ? 8.961 -14.188 -22.156 1 98.75 124 PHE B C 1
ATOM 3079 O O . PHE B 1 124 ? 9.477 -13.086 -21.938 1 98.75 124 PHE B O 1
ATOM 3086 N N . LYS B 1 125 ? 8.008 -14.383 -23 1 98.62 125 LYS B N 1
ATOM 3087 C CA . LYS B 1 125 ? 7.316 -13.273 -23.641 1 98.62 125 LYS B CA 1
ATOM 3088 C C . LYS B 1 125 ? 6.133 -12.797 -22.812 1 98.62 125 LYS B C 1
ATOM 3090 O O . LYS B 1 125 ? 5.418 -13.602 -22.219 1 98.62 125 LYS B O 1
ATOM 3095 N N . ALA B 1 126 ? 5.914 -11.5 -22.828 1 98.62 126 ALA B N 1
ATOM 3096 C CA . ALA B 1 126 ? 4.84 -10.898 -22.031 1 98.62 126 ALA B CA 1
ATOM 3097 C C . ALA B 1 126 ? 3.496 -11.047 -22.75 1 98.62 126 ALA B C 1
ATOM 3099 O O . ALA B 1 126 ? 3.416 -10.914 -23.969 1 98.62 126 ALA B O 1
ATOM 3100 N N . GLY B 1 127 ? 2.438 -11.383 -21.938 1 98.56 127 GLY B N 1
ATOM 3101 C CA . GLY B 1 127 ? 1.084 -11.25 -22.453 1 98.56 127 GLY B CA 1
ATOM 3102 C C . GLY B 1 127 ? 0.685 -9.812 -22.719 1 98.56 127 GLY B C 1
ATOM 3103 O O . GLY B 1 127 ? 1.442 -8.883 -22.422 1 98.56 127 GLY B O 1
ATOM 3104 N N . ASP B 1 128 ? -0.549 -9.578 -23.266 1 97.81 128 ASP B N 1
ATOM 3105 C CA . ASP B 1 128 ? -0.886 -8.227 -23.703 1 97.81 128 ASP B CA 1
ATOM 3106 C C . ASP B 1 128 ? -2.32 -7.871 -23.312 1 97.81 128 ASP B C 1
ATOM 3108 O O . ASP B 1 128 ? -2.873 -6.887 -23.812 1 97.81 128 ASP B O 1
ATOM 3112 N N . LYS B 1 129 ? -2.924 -8.672 -22.438 1 97.88 129 LYS B N 1
ATOM 3113 C CA . LYS B 1 129 ? -4.277 -8.297 -22.031 1 97.88 129 LYS B CA 1
ATOM 3114 C C . LYS B 1 129 ? -4.617 -8.883 -20.656 1 97.88 129 LYS B C 1
ATOM 3116 O O . LYS B 1 129 ? -4.059 -9.914 -20.266 1 97.88 129 LYS B O 1
ATOM 3121 N N . LEU B 1 130 ? -5.441 -8.211 -19.969 1 98.31 130 LEU B N 1
ATOM 3122 C CA . LEU B 1 130 ? -6.09 -8.711 -18.766 1 98.31 130 LEU B CA 1
ATOM 3123 C C . LEU B 1 130 ? -7.426 -9.367 -19.094 1 98.31 130 LEU B C 1
ATOM 3125 O O . LEU B 1 130 ? -8.07 -9 -20.078 1 98.31 130 LEU B O 1
ATOM 3129 N N . GLU B 1 131 ? -7.82 -10.352 -18.328 1 97.12 131 GLU B N 1
ATOM 3130 C CA . GLU B 1 131 ? -9.062 -11.062 -18.625 1 97.12 131 GLU B CA 1
ATOM 3131 C C . GLU B 1 131 ? -9.734 -11.555 -17.344 1 97.12 131 GLU B C 1
ATOM 3133 O O . GLU B 1 131 ? -9.055 -11.891 -16.375 1 97.12 131 GLU B O 1
ATOM 3138 N N . VAL B 1 132 ? -11.016 -11.469 -17.375 1 98.81 132 VAL B N 1
ATOM 3139 C CA . VAL B 1 132 ? -11.867 -12.094 -16.359 1 98.81 132 VAL B CA 1
ATOM 3140 C C . VAL B 1 132 ? -12.617 -13.273 -16.984 1 98.81 132 VAL B C 1
ATOM 3142 O O . VAL B 1 132 ? -13.188 -13.156 -18.062 1 98.81 132 VAL B O 1
ATOM 3145 N N . PHE B 1 133 ? -12.625 -14.398 -16.312 1 98.88 133 PHE B N 1
ATOM 3146 C CA . PHE B 1 133 ? -13.234 -15.617 -16.828 1 98.88 133 PHE B CA 1
ATOM 3147 C C . PHE B 1 133 ? -14.523 -15.93 -16.078 1 98.88 133 PHE B C 1
ATOM 3149 O O . PHE B 1 133 ? -14.516 -16.047 -14.844 1 98.88 133 PHE B O 1
ATOM 3156 N N . GLU B 1 134 ? -15.602 -16.031 -16.781 1 98.19 134 GLU B N 1
ATOM 3157 C CA . GLU B 1 134 ? -16.875 -16.453 -16.203 1 98.19 134 GLU B CA 1
ATOM 3158 C C . GLU B 1 134 ? -16.906 -17.969 -16 1 98.19 134 GLU B C 1
ATOM 3160 O O . GLU B 1 134 ? -16.75 -18.734 -16.969 1 98.19 134 GLU B O 1
ATOM 3165 N N . THR B 1 135 ? -17.047 -18.406 -14.742 1 97.62 135 THR B N 1
ATOM 3166 C CA . THR B 1 135 ? -17.109 -19.828 -14.414 1 97.62 135 THR B CA 1
ATOM 3167 C C . THR B 1 135 ? -18.312 -20.109 -13.516 1 97.62 135 THR B C 1
ATOM 3169 O O . THR B 1 135 ? -18.984 -19.188 -13.039 1 97.62 135 THR B O 1
ATOM 3172 N N . HIS B 1 136 ? -18.578 -21.422 -13.328 1 95.69 136 HIS B N 1
ATOM 3173 C CA . HIS B 1 136 ? -19.703 -21.797 -12.469 1 95.69 136 HIS B CA 1
ATOM 3174 C C . HIS B 1 136 ? -19.406 -21.469 -11.008 1 95.69 136 HIS B C 1
ATOM 3176 O O . HIS B 1 136 ? -20.312 -21.438 -10.18 1 95.69 136 HIS B O 1
ATOM 3182 N N . LEU B 1 137 ? -18.156 -21.109 -10.672 1 97.44 137 LEU B N 1
ATOM 3183 C CA . LEU B 1 137 ? -17.797 -20.766 -9.297 1 97.44 137 LEU B CA 1
ATOM 3184 C C . LEU B 1 137 ? -17.703 -19.266 -9.125 1 97.44 137 LEU B C 1
ATOM 3186 O O . LEU B 1 137 ? -17.391 -18.781 -8.031 1 97.44 137 LEU B O 1
ATOM 3190 N N . GLY B 1 138 ? -17.938 -18.562 -10.266 1 97.31 138 GLY B N 1
ATOM 3191 C CA . GLY B 1 138 ? -17.859 -17.109 -10.219 1 97.31 138 GLY B CA 1
ATOM 3192 C C . GLY B 1 138 ? -16.969 -16.531 -11.289 1 97.31 138 GLY B C 1
ATOM 3193 O O . GLY B 1 138 ? -16.453 -17.25 -12.141 1 97.31 138 GLY B O 1
ATOM 3194 N N . LYS B 1 139 ? -16.859 -15.25 -11.281 1 98.62 139 LYS B N 1
ATOM 3195 C CA . LYS B 1 139 ? -15.992 -14.531 -12.211 1 98.62 139 LYS B CA 1
ATOM 3196 C C . LYS B 1 139 ? -14.586 -14.375 -11.648 1 98.62 139 LYS B C 1
ATOM 3198 O O . LYS B 1 139 ? -14.391 -13.711 -10.625 1 98.62 139 LYS B O 1
ATOM 3203 N N . ILE B 1 140 ? -13.617 -14.961 -12.328 1 98.88 140 ILE B N 1
ATOM 3204 C CA . ILE B 1 140 ? -12.258 -15.102 -11.812 1 98.88 140 ILE B CA 1
ATOM 3205 C C . ILE B 1 140 ? -11.297 -14.242 -12.633 1 98.88 140 ILE B C 1
ATOM 3207 O O . ILE B 1 140 ? -11.219 -14.383 -13.852 1 98.88 140 ILE B O 1
ATOM 3211 N N . GLY B 1 141 ? -10.688 -13.266 -11.977 1 98.94 141 GLY B N 1
ATOM 3212 C CA . GLY B 1 141 ? -9.539 -12.594 -12.555 1 98.94 141 GLY B CA 1
ATOM 3213 C C . GLY B 1 141 ? -8.219 -13.227 -12.18 1 98.94 141 GLY B C 1
ATOM 3214 O O . GLY B 1 141 ? -8.062 -13.734 -11.062 1 98.94 141 GLY B O 1
ATOM 3215 N N . LEU B 1 142 ? -7.234 -13.195 -13.109 1 98.94 142 LEU B N 1
ATOM 3216 C CA . LEU B 1 142 ? -5.926 -13.789 -12.867 1 98.94 142 LEU B CA 1
ATOM 3217 C C . LEU B 1 142 ? -4.828 -12.734 -12.922 1 98.94 142 LEU B C 1
ATOM 3219 O O . LEU B 1 142 ? -4.844 -11.859 -13.797 1 98.94 142 LEU B O 1
ATOM 3223 N N . LEU B 1 143 ? -4.008 -12.719 -11.992 1 98.94 143 LEU B N 1
ATOM 3224 C CA . LEU B 1 143 ? -2.701 -12.07 -11.977 1 98.94 143 LEU B CA 1
ATOM 3225 C C . LEU B 1 143 ? -1.604 -13.062 -11.609 1 98.94 143 LEU B C 1
ATOM 3227 O O . LEU B 1 143 ? -1.888 -14.148 -11.094 1 98.94 143 LEU B O 1
ATOM 3231 N N . ILE B 1 144 ? -0.347 -12.734 -11.961 1 98.94 144 ILE B N 1
ATOM 3232 C CA . ILE B 1 144 ? 0.732 -13.664 -11.648 1 98.94 144 ILE B CA 1
ATOM 3233 C C . ILE B 1 144 ? 1.85 -12.93 -10.914 1 98.94 144 ILE B C 1
ATOM 3235 O O . ILE B 1 144 ? 2.5 -12.047 -11.477 1 98.94 144 ILE B O 1
ATOM 3239 N N . CYS B 1 145 ? 2.043 -13.258 -9.656 1 98.69 145 CYS B N 1
ATOM 3240 C CA . CYS B 1 145 ? 3.191 -12.953 -8.812 1 98.69 145 CYS B CA 1
ATOM 3241 C C . CYS B 1 145 ? 3.504 -11.461 -8.828 1 98.69 145 CYS B C 1
ATOM 3243 O O . CYS B 1 145 ? 2.822 -10.672 -8.18 1 98.69 145 CYS B O 1
ATOM 3245 N N . TYR B 1 146 ? 4.527 -11.008 -9.672 1 98.75 146 TYR B N 1
ATOM 3246 C CA . TYR B 1 146 ? 5.031 -9.641 -9.789 1 98.75 146 TYR B CA 1
ATOM 3247 C C . TYR B 1 146 ? 3.887 -8.656 -10.023 1 98.75 146 TYR B C 1
ATOM 3249 O O . TYR B 1 146 ? 3.936 -7.52 -9.555 1 98.75 146 TYR B O 1
ATOM 3257 N N . GLU B 1 147 ? 2.811 -9.109 -10.609 1 98.88 147 GLU B N 1
ATOM 3258 C CA . GLU B 1 147 ? 1.688 -8.281 -11.039 1 98.88 147 GLU B CA 1
ATOM 3259 C C . GLU B 1 147 ? 0.893 -7.766 -9.844 1 98.88 147 GLU B C 1
ATOM 3261 O O . GLU B 1 147 ? 0.144 -6.793 -9.969 1 98.88 147 GLU B O 1
ATOM 3266 N N . VAL B 1 148 ? 1.118 -8.391 -8.625 1 98.88 148 VAL B N 1
ATOM 3267 C CA . VAL B 1 148 ? 0.405 -7.961 -7.422 1 98.88 148 VAL B CA 1
ATOM 3268 C C . VAL B 1 148 ? 0.879 -6.57 -7.012 1 98.88 148 VAL B C 1
ATOM 3270 O O . VAL B 1 148 ? 0.189 -5.863 -6.273 1 98.88 148 VAL B O 1
ATOM 3273 N N . ARG B 1 149 ? 2.033 -6.145 -7.547 1 98.81 149 ARG B N 1
ATOM 3274 C CA . ARG B 1 149 ? 2.621 -4.859 -7.176 1 98.81 149 ARG B CA 1
ATOM 3275 C C . ARG B 1 149 ? 1.91 -3.709 -7.879 1 98.81 149 ARG B C 1
ATOM 3277 O O . ARG B 1 149 ? 2.113 -2.543 -7.535 1 98.81 149 ARG B O 1
ATOM 3284 N N . PHE B 1 150 ? 1.097 -3.959 -8.867 1 98.75 150 PHE B N 1
ATOM 3285 C CA . PHE B 1 150 ? 0.417 -2.951 -9.672 1 98.75 150 PHE B CA 1
ATOM 3286 C C . PHE B 1 150 ? -1.079 -2.941 -9.383 1 98.75 150 PHE B C 1
ATOM 3288 O O . PHE B 1 150 ? -1.836 -3.721 -9.961 1 98.75 150 PHE B O 1
ATOM 3295 N N . PRO B 1 151 ? -1.501 -2.043 -8.469 1 98.75 151 PRO B N 1
ATOM 3296 C CA . PRO B 1 151 ? -2.91 -2.023 -8.07 1 98.75 151 PRO B CA 1
ATOM 3297 C C . PRO B 1 151 ? -3.854 -1.754 -9.234 1 98.75 151 PRO B C 1
ATOM 3299 O O . PRO B 1 151 ? -5.023 -2.141 -9.195 1 98.75 151 PRO B O 1
ATOM 3302 N N . GLU B 1 152 ? -3.369 -1.122 -10.336 1 98.12 152 GLU B N 1
ATOM 3303 C CA . GLU B 1 152 ? -4.18 -0.819 -11.516 1 98.12 152 GLU B CA 1
ATOM 3304 C C . GLU B 1 152 ? -4.727 -2.094 -12.148 1 98.12 152 GLU B C 1
ATOM 3306 O O . GLU B 1 152 ? -5.844 -2.102 -12.68 1 98.12 152 GLU B O 1
ATOM 3311 N N . LEU B 1 153 ? -3.947 -3.17 -12.062 1 98.81 153 LEU B N 1
ATOM 3312 C CA . LEU B 1 153 ? -4.34 -4.418 -12.719 1 98.81 153 LEU B CA 1
ATOM 3313 C C . LEU B 1 153 ? -5.531 -5.051 -12.008 1 98.81 153 LEU B C 1
ATOM 3315 O O . LEU B 1 153 ? -6.508 -5.441 -12.648 1 98.81 153 LEU B O 1
ATOM 3319 N N . SER B 1 154 ? -5.469 -5.113 -10.625 1 98.81 154 SER B N 1
ATOM 3320 C CA . SER B 1 154 ? -6.594 -5.668 -9.875 1 98.81 154 SER B CA 1
ATOM 3321 C C . SER B 1 154 ? -7.836 -4.801 -10.016 1 98.81 154 SER B C 1
ATOM 3323 O O . SER B 1 154 ? -8.953 -5.312 -10.102 1 98.81 154 SER B O 1
ATOM 3325 N N . ARG B 1 155 ? -7.652 -3.477 -10.047 1 98.56 155 ARG B N 1
ATOM 3326 C CA . ARG B 1 155 ? -8.781 -2.574 -10.25 1 98.56 155 ARG B CA 1
ATOM 3327 C C . ARG B 1 155 ? -9.461 -2.838 -11.594 1 98.56 155 ARG B C 1
ATOM 3329 O O . ARG B 1 155 ? -10.688 -2.896 -11.672 1 98.56 155 ARG B O 1
ATOM 3336 N N . LYS B 1 156 ? -8.648 -2.963 -12.617 1 98.44 156 LYS B N 1
ATOM 3337 C CA . LYS B 1 156 ? -9.18 -3.236 -13.945 1 98.44 156 LYS B CA 1
ATOM 3338 C C . LYS B 1 156 ? -9.961 -4.547 -13.969 1 98.44 156 LYS B C 1
ATOM 3340 O O . LYS B 1 156 ? -11.047 -4.617 -14.547 1 98.44 156 LYS B O 1
ATOM 3345 N N . LEU B 1 157 ? -9.445 -5.594 -13.328 1 98.88 157 LEU B N 1
ATOM 3346 C CA . LEU B 1 157 ? -10.133 -6.883 -13.289 1 98.88 157 LEU B CA 1
ATOM 3347 C C . LEU B 1 157 ? -11.484 -6.758 -12.594 1 98.88 157 LEU B C 1
ATOM 3349 O O . LEU B 1 157 ? -12.477 -7.336 -13.047 1 98.88 157 LEU B O 1
ATOM 3353 N N . VAL B 1 158 ? -11.539 -5.973 -11.531 1 98.56 158 VAL B N 1
ATOM 3354 C CA . VAL B 1 158 ? -12.781 -5.809 -10.781 1 98.56 158 VAL B CA 1
ATOM 3355 C C . VAL B 1 158 ? -13.766 -4.977 -11.586 1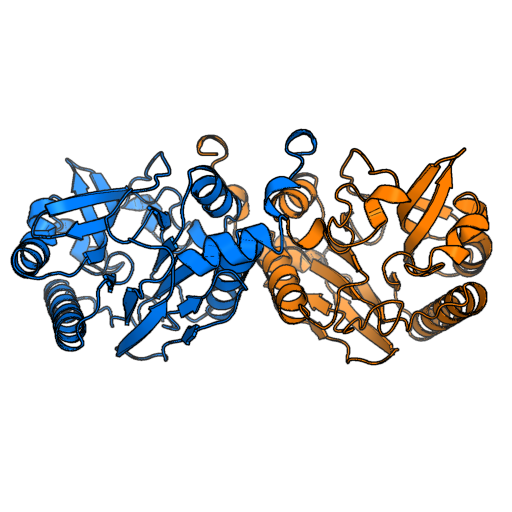 98.56 158 VAL B C 1
ATOM 3357 O O . VAL B 1 158 ? -14.969 -5.266 -11.594 1 98.56 158 VAL B O 1
ATOM 3360 N N . LYS B 1 159 ? -13.281 -3.969 -12.297 1 97.5 159 LYS B N 1
ATOM 3361 C CA . LYS B 1 159 ? -14.141 -3.199 -13.195 1 97.5 159 LYS B CA 1
ATOM 3362 C C . LYS B 1 159 ? -14.727 -4.082 -14.297 1 97.5 159 LYS B C 1
ATOM 3364 O O . LYS B 1 159 ? -15.836 -3.846 -14.766 1 97.5 159 LYS B O 1
ATOM 3369 N N . MET B 1 160 ? -13.961 -5.086 -14.633 1 98.38 160 MET B N 1
ATOM 3370 C CA . MET B 1 160 ? -14.414 -6.031 -15.648 1 98.38 160 MET B CA 1
ATOM 3371 C C . MET B 1 160 ? -15.352 -7.074 -15.039 1 98.38 160 MET B C 1
ATOM 3373 O O . MET B 1 160 ? -15.875 -7.93 -15.75 1 98.38 160 MET B O 1
ATOM 3377 N N . GLY B 1 161 ? -15.508 -7.109 -13.695 1 98.25 161 GLY B N 1
ATOM 3378 C CA . GLY B 1 161 ? -16.547 -7.922 -13.078 1 98.25 161 GLY B CA 1
ATOM 3379 C C . GLY B 1 161 ? -15.992 -9.031 -12.203 1 98.25 161 GLY B C 1
ATOM 3380 O O . GLY B 1 161 ? -16.75 -9.859 -11.688 1 98.25 161 GLY B O 1
ATOM 3381 N N . ALA B 1 162 ? -14.703 -9.062 -11.906 1 98.69 162 ALA B N 1
ATOM 3382 C CA . ALA B 1 162 ? -14.117 -10.141 -11.125 1 98.69 162 ALA B CA 1
ATOM 3383 C C . ALA B 1 162 ? -14.703 -10.18 -9.711 1 98.69 162 ALA B C 1
ATOM 3385 O O . ALA B 1 162 ? -14.906 -9.141 -9.094 1 98.69 162 ALA B O 1
ATOM 3386 N N . GLU B 1 163 ? -14.938 -11.391 -9.25 1 98.69 163 GLU B N 1
ATOM 3387 C CA . GLU B 1 163 ? -15.406 -11.648 -7.895 1 98.69 163 GLU B CA 1
ATOM 3388 C C . GLU B 1 163 ? -14.328 -12.312 -7.047 1 98.69 163 GLU B C 1
ATOM 3390 O O . GLU B 1 163 ? -14.398 -12.305 -5.816 1 98.69 163 GLU B O 1
ATOM 3395 N N . ILE B 1 164 ? -13.391 -12.922 -7.668 1 98.88 164 ILE B N 1
ATOM 3396 C CA . ILE B 1 164 ? -12.203 -13.531 -7.086 1 98.88 164 ILE B CA 1
ATOM 3397 C C . ILE B 1 164 ? -10.977 -13.18 -7.934 1 98.88 164 ILE B C 1
ATOM 3399 O O . ILE B 1 164 ? -11.023 -13.25 -9.164 1 98.88 164 ILE B O 1
ATOM 3403 N N . ILE B 1 165 ? -9.977 -12.711 -7.355 1 98.94 165 ILE B N 1
ATOM 3404 C CA . ILE B 1 165 ? -8.688 -12.562 -8.023 1 98.94 165 ILE B CA 1
ATOM 3405 C C . ILE B 1 165 ? -7.723 -13.633 -7.512 1 98.94 165 ILE B C 1
ATOM 3407 O O . ILE B 1 165 ? -7.488 -13.742 -6.309 1 98.94 165 ILE B O 1
ATOM 3411 N N . VAL B 1 166 ? -7.227 -14.484 -8.367 1 99 166 VAL B N 1
ATOM 3412 C CA . VAL B 1 166 ? -6.285 -15.555 -8.055 1 99 166 VAL B CA 1
ATOM 3413 C C . VAL B 1 166 ? -4.883 -15.164 -8.516 1 99 166 VAL B C 1
ATOM 3415 O O . VAL B 1 166 ? -4.703 -14.695 -9.641 1 99 166 VAL B O 1
ATOM 3418 N N . ILE B 1 167 ? -3.877 -15.336 -7.656 1 98.94 167 ILE B N 1
ATOM 3419 C CA . ILE B 1 167 ? -2.521 -14.875 -7.934 1 98.94 167 ILE B CA 1
ATOM 3420 C C . ILE B 1 167 ? -1.526 -15.992 -7.633 1 98.94 167 ILE B C 1
ATOM 3422 O O . ILE B 1 167 ? -0.989 -16.078 -6.523 1 98.94 167 ILE B O 1
ATOM 3426 N N . PRO B 1 168 ? -1.245 -16.938 -8.617 1 98.94 168 PRO B N 1
ATOM 3427 C CA . PRO B 1 168 ? -0.108 -17.844 -8.469 1 98.94 168 PRO B CA 1
ATOM 3428 C C . PRO B 1 168 ? 1.233 -17.109 -8.453 1 98.94 168 PRO B C 1
ATOM 3430 O O . PRO B 1 168 ? 1.426 -16.156 -9.195 1 98.94 168 PRO B O 1
ATOM 3433 N N . ALA B 1 169 ? 2.162 -17.594 -7.578 1 98.88 169 ALA B N 1
ATOM 3434 C CA . ALA B 1 169 ? 3.377 -16.797 -7.453 1 98.88 169 ALA B CA 1
ATOM 3435 C C . ALA B 1 169 ? 4.57 -17.672 -7.078 1 98.88 169 ALA B C 1
ATOM 3437 O O . ALA B 1 169 ? 4.402 -18.781 -6.559 1 98.88 169 ALA B O 1
ATOM 3438 N N . GLU B 1 170 ? 5.773 -17.281 -7.43 1 98.44 170 GLU B N 1
ATOM 3439 C CA . GLU B 1 170 ? 7.07 -17.547 -6.82 1 98.44 170 GLU B CA 1
ATOM 3440 C C . GLU B 1 170 ? 7.68 -16.281 -6.23 1 98.44 170 GLU B C 1
ATOM 3442 O O . GLU B 1 170 ? 8.602 -15.703 -6.809 1 98.44 170 GLU B O 1
ATOM 3447 N N . PHE B 1 171 ? 7.145 -15.891 -5.164 1 98.5 171 PHE B N 1
ATOM 3448 C CA . PHE B 1 171 ? 7.477 -14.641 -4.5 1 98.5 171 PHE B CA 1
ATOM 3449 C C . PHE B 1 171 ? 8.531 -14.859 -3.426 1 98.5 171 PHE B C 1
ATOM 3451 O O . PHE B 1 171 ? 8.336 -15.656 -2.506 1 98.5 171 PHE B O 1
ATOM 3458 N N . PRO B 1 172 ? 9.625 -14.188 -3.467 1 97.56 172 PRO B N 1
ATOM 3459 C CA . PRO B 1 172 ? 10.766 -14.484 -2.607 1 97.56 172 PRO B CA 1
ATOM 3460 C C . PRO B 1 172 ? 10.508 -14.148 -1.14 1 97.56 172 PRO B C 1
ATOM 3462 O O . PRO B 1 172 ? 9.82 -13.172 -0.837 1 97.56 172 PRO B O 1
ATOM 3465 N N . LYS B 1 173 ? 11.141 -14.953 -0.323 1 97.94 173 LYS B N 1
ATOM 3466 C CA . LYS B 1 173 ? 11.047 -14.812 1.128 1 97.94 173 LYS B CA 1
ATOM 3467 C C . LYS B 1 173 ? 11.523 -13.43 1.58 1 97.94 173 LYS B C 1
ATOM 3469 O O . LYS B 1 173 ? 10.984 -12.867 2.533 1 97.94 173 LYS B O 1
ATOM 3474 N N . GLU B 1 174 ? 12.523 -12.93 0.919 1 96.31 174 GLU B N 1
ATOM 3475 C CA . GLU B 1 174 ? 13.133 -11.656 1.288 1 96.31 174 GLU B CA 1
ATOM 3476 C C . GLU B 1 174 ? 12.102 -10.531 1.299 1 96.31 174 GLU B C 1
ATOM 3478 O O . GLU B 1 174 ? 12.273 -9.523 1.988 1 96.31 174 GLU B O 1
ATOM 3483 N N . ARG B 1 175 ? 11.008 -10.648 0.544 1 97.44 175 ARG B N 1
ATOM 3484 C CA . ARG B 1 175 ? 9.977 -9.617 0.455 1 97.44 175 ARG B CA 1
ATOM 3485 C C . ARG B 1 175 ? 8.602 -10.188 0.757 1 97.44 175 ARG B C 1
ATOM 3487 O O . ARG B 1 175 ? 7.598 -9.75 0.182 1 97.44 175 ARG B O 1
ATOM 3494 N N . ILE B 1 176 ? 8.617 -11.195 1.672 1 98.5 176 ILE B N 1
ATOM 3495 C CA . ILE B 1 176 ? 7.383 -11.922 1.948 1 98.5 176 ILE B CA 1
ATOM 3496 C C . ILE B 1 176 ? 6.379 -10.984 2.625 1 98.5 176 ILE B C 1
ATOM 3498 O O . ILE B 1 176 ? 5.168 -11.141 2.455 1 98.5 176 ILE B O 1
ATOM 3502 N N . ASP B 1 177 ? 6.836 -9.938 3.371 1 98.44 177 ASP B N 1
ATOM 3503 C CA . ASP B 1 177 ? 5.949 -8.953 3.979 1 98.44 177 ASP B CA 1
ATOM 3504 C C . ASP B 1 177 ? 5.23 -8.133 2.91 1 98.44 177 ASP B C 1
ATOM 3506 O O . ASP B 1 177 ? 4.074 -7.746 3.09 1 98.44 177 ASP B O 1
ATOM 3510 N N . HIS B 1 178 ? 5.887 -7.824 1.761 1 98.81 178 HIS B N 1
ATOM 3511 C CA . HIS B 1 178 ? 5.215 -7.164 0.646 1 98.81 178 HIS B CA 1
ATOM 3512 C C . HIS B 1 178 ? 4.074 -8.023 0.108 1 98.81 178 HIS B C 1
ATOM 3514 O O . HIS B 1 178 ? 2.975 -7.516 -0.134 1 98.81 178 HIS B O 1
ATOM 3520 N N . TRP B 1 179 ? 4.375 -9.32 -0.002 1 98.81 179 TRP B N 1
ATOM 3521 C CA . TRP B 1 179 ? 3.391 -10.297 -0.469 1 98.81 179 TRP B CA 1
ATOM 3522 C C . TRP B 1 179 ? 2.129 -10.242 0.387 1 98.81 179 TRP B C 1
ATOM 3524 O O . TRP B 1 179 ? 1.024 -10.07 -0.133 1 98.81 179 TRP B O 1
ATOM 3534 N N . ARG B 1 180 ? 2.262 -10.258 1.638 1 98.81 180 ARG B N 1
ATOM 3535 C CA . ARG B 1 180 ? 1.143 -10.281 2.574 1 98.81 180 ARG B CA 1
ATOM 3536 C C . ARG B 1 180 ? 0.347 -8.984 2.516 1 98.81 180 ARG B C 1
ATOM 3538 O O . ARG B 1 180 ? -0.878 -9.008 2.377 1 98.81 180 ARG B O 1
ATOM 3545 N N . VAL B 1 181 ? 1.035 -7.906 2.537 1 98.94 181 VAL B N 1
ATOM 3546 C CA . VAL B 1 181 ? 0.4 -6.594 2.568 1 98.94 181 VAL B CA 1
ATOM 3547 C C . VAL B 1 181 ? -0.324 -6.336 1.248 1 98.94 181 VAL B C 1
ATOM 3549 O O . VAL B 1 181 ? -1.476 -5.895 1.24 1 98.94 181 VAL B O 1
ATOM 3552 N N . LEU B 1 182 ? 0.297 -6.594 0.166 1 98.94 182 LEU B N 1
ATOM 3553 C CA . LEU B 1 182 ? -0.264 -6.27 -1.141 1 98.94 182 LEU B CA 1
ATOM 3554 C C . LEU B 1 182 ? -1.473 -7.145 -1.448 1 98.94 182 LEU B C 1
ATOM 3556 O O . LEU B 1 182 ? -2.451 -6.68 -2.035 1 98.94 182 LEU B O 1
ATOM 3560 N N . LEU B 1 183 ? -1.452 -8.438 -1.052 1 98.94 183 LEU B N 1
ATOM 3561 C CA . LEU B 1 183 ? -2.621 -9.289 -1.242 1 98.94 183 LEU B CA 1
ATOM 3562 C C . LEU B 1 183 ? -3.82 -8.742 -0.476 1 98.94 183 LEU B C 1
ATOM 3564 O O . LEU B 1 183 ? -4.926 -8.664 -1.02 1 98.94 183 LEU B O 1
ATOM 3568 N N . GLN B 1 184 ? -3.615 -8.383 0.751 1 98.94 184 GLN B N 1
ATOM 3569 C CA . GLN B 1 184 ? -4.703 -7.84 1.56 1 98.94 184 GLN B CA 1
ATOM 3570 C C . GLN B 1 184 ? -5.215 -6.523 0.984 1 98.94 184 GLN B C 1
ATOM 3572 O O . GLN B 1 184 ?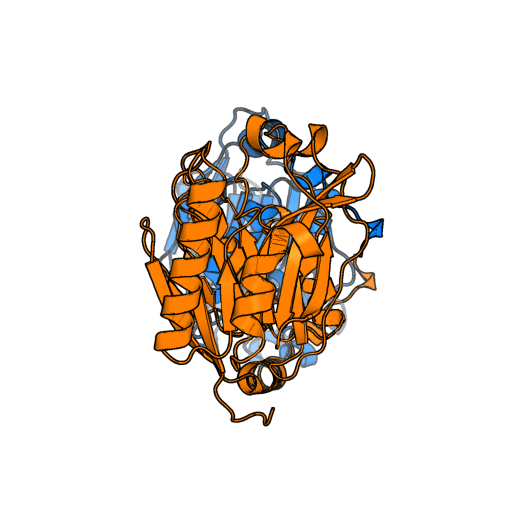 -6.426 -6.285 0.948 1 98.94 184 GLN B O 1
ATOM 3577 N N . ALA B 1 185 ? -4.281 -5.711 0.56 1 98.94 185 ALA B N 1
ATOM 3578 C CA . ALA B 1 185 ? -4.68 -4.426 -0.001 1 98.94 185 ALA B CA 1
ATOM 3579 C C . ALA B 1 185 ? -5.551 -4.613 -1.24 1 98.94 185 ALA B C 1
ATOM 3581 O O . ALA B 1 185 ? -6.539 -3.896 -1.428 1 98.94 185 ALA B O 1
ATOM 3582 N N . ARG B 1 186 ? -5.164 -5.566 -2.105 1 98.94 186 ARG B N 1
ATOM 3583 C CA . ARG B 1 186 ? -5.961 -5.832 -3.299 1 98.94 186 ARG B CA 1
ATOM 3584 C C . ARG B 1 186 ? -7.379 -6.254 -2.926 1 98.94 186 ARG B C 1
ATOM 3586 O O . ARG B 1 186 ? -8.344 -5.875 -3.598 1 98.94 186 ARG B O 1
ATOM 3593 N N . ALA B 1 187 ? -7.5 -7.035 -1.867 1 98.94 187 ALA B N 1
ATOM 3594 C CA . ALA B 1 187 ? -8.828 -7.453 -1.425 1 98.94 187 ALA B CA 1
ATOM 3595 C C . ALA B 1 187 ? -9.617 -6.27 -0.875 1 98.94 187 ALA B C 1
ATOM 3597 O O . ALA B 1 187 ? -10.773 -6.062 -1.247 1 98.94 187 ALA B O 1
ATOM 3598 N N . ILE B 1 188 ? -9.039 -5.473 -0.059 1 98.94 188 ILE B N 1
ATOM 3599 C CA . ILE B 1 188 ? -9.688 -4.367 0.64 1 98.94 188 ILE B CA 1
ATOM 3600 C C . ILE B 1 188 ? -10.156 -3.322 -0.37 1 98.94 188 ILE B C 1
ATOM 3602 O O . ILE B 1 188 ? -11.336 -2.979 -0.411 1 98.94 188 ILE B O 1
ATOM 3606 N N . GLU B 1 189 ? -9.273 -2.877 -1.266 1 98.81 189 GLU B N 1
ATOM 3607 C CA . GLU B 1 189 ? -9.555 -1.705 -2.09 1 98.81 189 GLU B CA 1
ATOM 3608 C C . GLU B 1 189 ? -10.453 -2.066 -3.271 1 98.81 189 GLU B C 1
ATOM 3610 O O . GLU B 1 189 ? -11.023 -1.184 -3.914 1 98.81 189 GLU B O 1
ATOM 3615 N N . ASN B 1 190 ? -10.578 -3.357 -3.525 1 98.88 190 ASN B N 1
ATOM 3616 C CA . ASN B 1 190 ? -11.438 -3.805 -4.617 1 98.88 190 ASN B CA 1
ATOM 3617 C C . ASN B 1 190 ? -12.664 -4.539 -4.098 1 98.88 190 ASN B C 1
ATOM 3619 O O . ASN B 1 190 ? -13.555 -4.902 -4.875 1 98.88 190 ASN B O 1
ATOM 3623 N N . GLN B 1 191 ? -12.68 -4.777 -2.75 1 98.81 191 GLN B N 1
ATOM 3624 C CA . GLN B 1 191 ? -13.781 -5.5 -2.125 1 98.81 191 GLN B CA 1
ATOM 3625 C C . GLN B 1 191 ? -14.094 -6.789 -2.875 1 98.81 191 GLN B C 1
ATOM 3627 O O . GLN B 1 191 ? -15.242 -7.035 -3.25 1 98.81 191 GLN B O 1
ATOM 3632 N N . VAL B 1 192 ? -13.086 -7.629 -2.984 1 98.88 192 VAL B N 1
ATOM 3633 C CA . VAL B 1 192 ? -13.125 -8.891 -3.721 1 98.88 192 VAL B CA 1
ATOM 3634 C C . VAL B 1 192 ? -12.352 -9.961 -2.951 1 98.88 192 VAL B C 1
ATOM 3636 O O . VAL B 1 192 ? -11.523 -9.641 -2.096 1 98.88 192 VAL B O 1
ATOM 3639 N N . PHE B 1 193 ? -12.641 -11.25 -3.182 1 98.94 193 PHE B N 1
ATOM 3640 C CA . PHE B 1 193 ? -11.797 -12.32 -2.662 1 98.94 193 PHE B CA 1
ATOM 3641 C C . PHE B 1 193 ? -10.445 -12.336 -3.375 1 98.94 193 PHE B C 1
ATOM 3643 O O . PHE B 1 193 ? -10.383 -12.148 -4.59 1 98.94 193 PHE B O 1
ATOM 3650 N N . VAL B 1 194 ? -9.406 -12.523 -2.672 1 99 194 VAL B N 1
ATOM 3651 C CA . VAL B 1 194 ? -8.07 -12.672 -3.242 1 99 194 VAL B CA 1
ATOM 3652 C C . VAL B 1 194 ? -7.445 -13.977 -2.744 1 99 194 VAL B C 1
ATOM 3654 O O . VAL B 1 194 ? -7.414 -14.234 -1.54 1 99 194 VAL B O 1
ATOM 3657 N N . ALA B 1 195 ? -7.066 -14.836 -3.627 1 98.94 195 ALA B N 1
ATOM 3658 C CA . ALA B 1 195 ? -6.324 -16.062 -3.332 1 98.94 195 ALA B CA 1
ATOM 3659 C C . ALA B 1 195 ? -4.91 -15.992 -3.896 1 98.94 195 ALA B C 1
ATOM 3661 O O . ALA B 1 195 ? -4.711 -16.078 -5.109 1 98.94 195 ALA B O 1
ATOM 3662 N N . GLY B 1 196 ? -3.943 -15.742 -3.055 1 98.94 196 GLY B N 1
ATOM 3663 C CA . GLY B 1 196 ? -2.539 -15.805 -3.432 1 98.94 196 GLY B CA 1
ATOM 3664 C C . GLY B 1 196 ? -1.884 -17.125 -3.076 1 98.94 196 GLY B C 1
ATOM 3665 O O . GLY B 1 196 ? -1.875 -17.531 -1.91 1 98.94 196 GLY B O 1
ATOM 3666 N N . VAL B 1 197 ? -1.35 -17.844 -4.066 1 98.94 197 VAL B N 1
ATOM 3667 C CA . VAL B 1 197 ? -0.706 -19.125 -3.828 1 98.94 197 VAL B CA 1
ATOM 3668 C C . VAL B 1 197 ? 0.764 -19.062 -4.234 1 98.94 197 VAL B C 1
ATOM 3670 O O . VAL B 1 197 ? 1.082 -18.984 -5.422 1 98.94 197 VAL B O 1
ATOM 3673 N N . ASN B 1 198 ? 1.624 -19.047 -3.25 1 98.94 198 ASN B N 1
ATOM 3674 C CA . ASN B 1 198 ? 3.072 -18.984 -3.418 1 98.94 198 ASN B CA 1
ATOM 3675 C C . ASN B 1 198 ? 3.715 -20.359 -3.238 1 98.94 198 ASN B C 1
ATOM 3677 O O . ASN B 1 198 ? 3.043 -21.312 -2.861 1 98.94 198 ASN B O 1
ATOM 3681 N N . CYS B 1 199 ? 4.949 -20.484 -3.641 1 98.75 199 CYS B N 1
ATOM 3682 C CA . CYS B 1 199 ? 5.668 -21.734 -3.455 1 98.75 199 CYS B CA 1
ATOM 3683 C C . CYS B 1 199 ? 6.703 -21.625 -2.344 1 98.75 199 CYS B C 1
ATOM 3685 O O . CYS B 1 199 ? 6.844 -20.562 -1.733 1 98.75 199 CYS B O 1
ATOM 3687 N N . VAL B 1 200 ? 7.242 -22.719 -2.031 1 98.31 200 VAL B N 1
ATOM 3688 C CA . VAL B 1 200 ? 8.391 -22.75 -1.133 1 98.31 200 VAL B CA 1
ATOM 3689 C C . VAL B 1 200 ? 9.586 -23.391 -1.836 1 98.31 200 VAL B C 1
ATOM 3691 O O . VAL B 1 200 ? 9.406 -24.172 -2.775 1 98.31 200 VAL B O 1
ATOM 3694 N N . GLU B 1 201 ? 10.719 -22.984 -1.454 1 96.69 201 GLU B N 1
ATOM 3695 C CA . GLU B 1 201 ? 11.961 -23.391 -2.109 1 96.69 201 GLU B CA 1
ATOM 3696 C C . GLU B 1 201 ? 11.961 -23 -3.584 1 96.69 201 GLU B C 1
ATOM 3698 O O . GLU B 1 201 ? 11.133 -22.203 -4.02 1 96.69 201 GLU B O 1
ATOM 3703 N N . GLY B 1 202 ? 12.852 -23.484 -4.41 1 94.44 202 GLY B N 1
ATOM 3704 C CA . GLY B 1 202 ? 13.047 -23.078 -5.793 1 94.44 202 GLY B CA 1
ATOM 3705 C C . GLY B 1 202 ? 14.438 -22.531 -6.066 1 94.44 202 GLY B C 1
ATOM 3706 O O . GLY B 1 202 ? 15.383 -22.828 -5.324 1 94.44 202 GLY B O 1
ATOM 3707 N N . ASP B 1 203 ? 14.508 -21.812 -7.109 1 93.38 203 ASP B N 1
ATOM 3708 C CA . ASP B 1 203 ? 15.805 -21.281 -7.496 1 93.38 203 ASP B CA 1
ATOM 3709 C C . ASP B 1 203 ? 16.25 -20.156 -6.555 1 93.38 203 ASP B C 1
ATOM 3711 O O . ASP B 1 203 ? 17.438 -19.906 -6.395 1 93.38 203 ASP B O 1
ATOM 3715 N N . LEU B 1 204 ? 15.258 -19.547 -6.047 1 93.38 204 LEU B N 1
ATOM 3716 C CA . LEU B 1 204 ? 15.469 -18.641 -4.922 1 93.38 204 LEU B CA 1
ATOM 3717 C C . LEU B 1 204 ? 14.781 -19.156 -3.668 1 93.38 204 LEU B C 1
ATOM 3719 O O . LEU B 1 204 ? 14.102 -20.188 -3.707 1 93.38 204 LEU B O 1
ATOM 3723 N N . ASP B 1 205 ? 15.078 -18.5 -2.506 1 94.62 205 ASP B N 1
ATOM 3724 C CA . ASP B 1 205 ? 14.359 -18.812 -1.271 1 94.62 205 ASP B CA 1
ATOM 3725 C C . ASP B 1 205 ? 12.984 -18.156 -1.248 1 94.62 205 ASP B C 1
ATOM 3727 O O . ASP B 1 205 ? 12.867 -16.969 -0.934 1 94.62 205 ASP B O 1
ATOM 3731 N N . TYR B 1 206 ? 11.945 -18.953 -1.688 1 97 206 TYR B N 1
ATOM 3732 C CA . TYR B 1 206 ? 10.57 -18.453 -1.726 1 97 206 TYR B CA 1
ATOM 3733 C C . TYR B 1 206 ? 9.852 -18.75 -0.416 1 97 206 TYR B C 1
ATOM 3735 O O . TYR B 1 206 ? 10.102 -19.766 0.223 1 97 206 TYR B O 1
ATOM 3743 N N . GLY B 1 207 ? 8.977 -17.953 0.034 1 95 207 GLY B N 1
ATOM 3744 C CA . GLY B 1 207 ? 8.633 -17.844 1.443 1 95 207 GLY B CA 1
ATOM 3745 C C . GLY B 1 207 ? 7.32 -18.531 1.791 1 95 207 GLY B C 1
ATOM 3746 O O . GLY B 1 207 ? 6.98 -18.672 2.967 1 95 207 GLY B O 1
ATOM 3747 N N . GLY B 1 208 ? 6.543 -19.109 0.749 1 98.62 208 GLY B N 1
ATOM 3748 C CA . GLY B 1 208 ? 5.215 -19.609 1.062 1 98.62 208 GLY B CA 1
ATOM 3749 C C . GLY B 1 208 ? 4.219 -18.516 1.386 1 98.62 208 GLY B C 1
ATOM 3750 O O . GLY B 1 208 ? 4.066 -17.562 0.616 1 98.62 208 GLY B O 1
ATOM 3751 N N . HIS B 1 209 ? 3.525 -18.734 2.475 1 98.81 209 HIS B N 1
ATOM 3752 C CA . HIS B 1 209 ? 2.551 -17.75 2.928 1 98.81 209 HIS B CA 1
ATOM 3753 C C . HIS B 1 209 ? 1.476 -17.516 1.872 1 98.81 209 HIS B C 1
ATOM 3755 O O . HIS B 1 209 ? 1.127 -16.375 1.581 1 98.81 209 HIS B O 1
ATOM 3761 N N . SER B 1 210 ? 0.976 -18.578 1.234 1 98.94 210 SER B N 1
ATOM 3762 C CA . SER B 1 210 ? -0.265 -18.5 0.47 1 98.94 210 SER B CA 1
ATOM 3763 C C . SER B 1 210 ? -1.422 -18.016 1.338 1 98.94 210 SER B C 1
ATOM 3765 O O . SER B 1 210 ? -1.496 -18.359 2.523 1 98.94 210 SER B O 1
ATOM 3767 N N . MET B 1 211 ? -2.279 -17.25 0.73 1 98.88 211 MET B N 1
ATOM 3768 C CA . MET B 1 211 ? -3.334 -16.641 1.536 1 98.88 211 MET B CA 1
ATOM 3769 C C . MET B 1 211 ? -4.648 -16.594 0.765 1 98.88 211 MET B C 1
ATOM 3771 O O . MET B 1 211 ? -4.652 -16.422 -0.456 1 98.88 211 MET B O 1
ATOM 3775 N N . LEU B 1 212 ? -5.738 -16.75 1.523 1 98.94 212 LEU B N 1
ATOM 3776 C CA . LEU B 1 212 ? -7.086 -16.422 1.076 1 98.94 212 LEU B CA 1
ATOM 3777 C C . LEU B 1 212 ? -7.676 -15.289 1.9 1 98.94 212 LEU B C 1
ATOM 3779 O O . LEU B 1 212 ? -7.672 -15.344 3.133 1 98.94 212 LEU B O 1
ATOM 3783 N N . ILE B 1 213 ? -8.102 -14.297 1.221 1 98.94 213 ILE B N 1
ATOM 3784 C CA . ILE B 1 213 ? -8.531 -13.07 1.873 1 98.94 213 ILE B CA 1
ATOM 3785 C C . ILE B 1 213 ? -9.945 -12.703 1.411 1 98.94 213 ILE B C 1
ATOM 3787 O O . ILE B 1 213 ? -10.258 -12.797 0.222 1 98.94 213 ILE B O 1
ATOM 3791 N N . ASP B 1 214 ? -10.828 -12.258 2.338 1 98.88 214 ASP B N 1
ATOM 3792 C CA . ASP B 1 214 ? -12.203 -11.938 1.984 1 98.88 214 ASP B CA 1
ATOM 3793 C C . ASP B 1 214 ? -12.336 -10.477 1.558 1 98.88 214 ASP B C 1
ATOM 3795 O O . ASP B 1 214 ? -11.359 -9.719 1.591 1 98.88 214 ASP B O 1
ATOM 3799 N N . PRO B 1 215 ? -13.5 -10.102 1.076 1 98.81 215 PRO B N 1
ATOM 3800 C CA . PRO B 1 215 ? -13.672 -8.766 0.5 1 98.81 215 PRO B CA 1
ATOM 3801 C C . PRO B 1 215 ? -13.469 -7.648 1.524 1 98.81 215 PRO B C 1
ATOM 3803 O O . PRO B 1 215 ? -13.328 -6.48 1.151 1 98.81 215 PRO B O 1
ATOM 3806 N N . MET B 1 216 ? -13.43 -7.98 2.797 1 98.62 216 MET B N 1
ATOM 3807 C CA . MET B 1 216 ? -13.172 -6.988 3.836 1 98.62 216 MET B CA 1
ATOM 3808 C C . MET B 1 216 ? -11.695 -6.98 4.227 1 98.62 216 MET B C 1
ATOM 3810 O O . MET B 1 216 ? -11.289 -6.23 5.117 1 98.62 216 MET B O 1
ATOM 3814 N N . GLY B 1 217 ? -10.914 -7.816 3.605 1 98.75 217 GLY B N 1
ATOM 3815 C CA . GLY B 1 217 ? -9.484 -7.828 3.871 1 98.75 217 GLY B CA 1
ATOM 3816 C C . GLY B 1 217 ? -9.094 -8.773 4.988 1 98.75 217 GLY B C 1
ATOM 3817 O O . GLY B 1 217 ? -7.93 -8.828 5.391 1 98.75 217 GLY B O 1
ATOM 3818 N N . THR B 1 218 ? -10.039 -9.547 5.52 1 98.69 218 THR B N 1
ATOM 3819 C CA . THR B 1 218 ? -9.742 -10.531 6.547 1 98.69 218 THR B CA 1
ATOM 3820 C C . THR B 1 218 ? -9.016 -11.734 5.945 1 98.69 218 THR B C 1
ATOM 3822 O O . THR B 1 218 ? -9.469 -12.297 4.945 1 98.69 218 THR B O 1
ATOM 3825 N N . VAL B 1 219 ? -7.871 -12.062 6.539 1 98.81 219 VAL B N 1
ATOM 3826 C CA . VAL B 1 219 ? -7.16 -13.273 6.133 1 98.81 219 VAL B CA 1
ATOM 3827 C C . VAL B 1 219 ? -7.883 -14.5 6.672 1 98.81 219 VAL B C 1
ATOM 3829 O O . VAL B 1 219 ? -7.859 -14.766 7.879 1 98.81 219 VAL B O 1
ATOM 3832 N N . LEU B 1 220 ? -8.555 -15.195 5.758 1 98.81 220 LEU B N 1
ATOM 3833 C CA . LEU B 1 220 ? -9.297 -16.391 6.156 1 98.81 220 LEU B CA 1
ATOM 3834 C C . LEU B 1 220 ? -8.352 -17.516 6.523 1 98.81 220 LEU B C 1
ATOM 3836 O O . LEU B 1 220 ? -8.609 -18.266 7.473 1 98.81 220 LEU B O 1
ATOM 3840 N N . ILE B 1 221 ? -7.27 -17.672 5.762 1 98.81 221 ILE B N 1
ATOM 3841 C CA . ILE B 1 221 ? -6.242 -18.672 6.012 1 98.81 221 ILE B CA 1
ATOM 3842 C C . ILE B 1 221 ? -4.906 -18.188 5.453 1 98.81 221 ILE B C 1
ATOM 3844 O O . ILE B 1 221 ? -4.867 -17.484 4.445 1 98.81 221 ILE B O 1
ATOM 3848 N N . GLU B 1 222 ? -3.861 -18.516 6.059 1 98.81 222 GLU B N 1
ATOM 3849 C CA . GLU B 1 222 ? -2.486 -18.281 5.625 1 98.81 222 GLU B CA 1
ATOM 3850 C C . GLU B 1 222 ? -1.627 -19.531 5.836 1 98.81 222 GLU B C 1
ATOM 3852 O O . GLU B 1 222 ? -1.612 -20.109 6.926 1 98.81 222 GLU B O 1
ATOM 3857 N N . ALA B 1 223 ? -0.934 -19.953 4.766 1 98.75 223 ALA B N 1
ATOM 3858 C CA . ALA B 1 223 ? -0.087 -21.141 4.832 1 98.75 223 ALA B CA 1
ATOM 3859 C C . ALA B 1 223 ? 1.249 -20.828 5.5 1 98.75 223 ALA B C 1
ATOM 3861 O O . ALA B 1 223 ? 1.597 -19.656 5.684 1 98.75 223 ALA B O 1
ATOM 3862 N N . SER B 1 224 ? 1.948 -21.844 5.863 1 98.25 224 SER B N 1
ATOM 3863 C CA . SER B 1 224 ? 3.252 -21.781 6.516 1 98.25 224 SER B CA 1
ATOM 3864 C C . SER B 1 224 ? 4.371 -21.594 5.492 1 98.25 224 SER B C 1
ATOM 3866 O O . SER B 1 224 ? 4.141 -21.062 4.402 1 98.25 224 SER B O 1
ATOM 3868 N N . GLU B 1 225 ? 5.605 -21.922 5.852 1 98 225 GLU B N 1
ATOM 3869 C CA . GLU B 1 225 ? 6.773 -21.859 4.977 1 98 225 GLU B CA 1
ATOM 3870 C C . GLU B 1 225 ? 7.152 -23.25 4.469 1 98 225 GLU B C 1
ATOM 3872 O O . GLU B 1 225 ? 8.297 -23.484 4.07 1 98 225 GLU B O 1
ATOM 3877 N N . TYR B 1 226 ? 6.141 -24.219 4.492 1 98.06 226 TYR B N 1
ATOM 3878 C CA . TYR B 1 226 ? 6.34 -25.562 3.988 1 98.06 226 TYR B CA 1
ATOM 3879 C C . TYR B 1 226 ? 5.297 -25.922 2.934 1 98.06 226 TYR B C 1
ATOM 3881 O O . TYR B 1 226 ? 4.309 -25.203 2.77 1 98.06 226 TYR B O 1
ATOM 3889 N N . GLN B 1 227 ? 5.605 -26.938 2.199 1 98.5 227 GLN B N 1
ATOM 3890 C CA . GLN B 1 227 ? 4.594 -27.469 1.291 1 98.5 227 GLN B CA 1
ATOM 3891 C C . GLN B 1 227 ? 3.35 -27.906 2.053 1 98.5 227 GLN B C 1
ATOM 3893 O O . GLN B 1 227 ? 3.447 -28.641 3.045 1 98.5 227 GLN B O 1
ATOM 3898 N N . GLU B 1 228 ? 2.193 -27.484 1.584 1 98.31 228 GLU B N 1
ATOM 3899 C CA . GLU B 1 228 ? 0.938 -27.875 2.225 1 98.31 228 GLU B CA 1
ATOM 3900 C C . GLU B 1 228 ? -0.263 -27.453 1.387 1 98.31 228 GLU B C 1
ATOM 3902 O O . GLU B 1 228 ? -0.119 -26.672 0.434 1 98.31 228 GLU B O 1
ATOM 3907 N N . VAL B 1 229 ? -1.384 -27.984 1.704 1 98.5 229 VAL B N 1
ATOM 3908 C CA . VAL B 1 229 ? -2.674 -27.562 1.172 1 98.5 229 VAL B CA 1
ATOM 3909 C C . VAL B 1 229 ? -3.531 -26.969 2.295 1 98.5 229 VAL B C 1
ATOM 3911 O O . VAL B 1 229 ? -3.809 -27.656 3.287 1 98.5 229 VAL B O 1
ATOM 3914 N N . MET B 1 230 ? -3.85 -25.781 2.137 1 97.94 230 MET B N 1
ATOM 3915 C CA . MET B 1 230 ? -4.777 -25.141 3.064 1 97.94 230 MET B CA 1
ATOM 3916 C C . MET B 1 230 ? -6.086 -24.781 2.369 1 97.94 230 MET B C 1
ATOM 3918 O O . MET B 1 230 ? -6.098 -24.484 1.173 1 97.94 230 MET B O 1
ATOM 3922 N N . MET B 1 231 ? -7.25 -24.875 3.139 1 97.56 231 MET B N 1
ATOM 3923 C CA . MET B 1 231 ? -8.531 -24.609 2.488 1 97.56 231 MET B CA 1
ATOM 3924 C C . MET B 1 231 ? -9.43 -23.766 3.375 1 97.56 231 MET B C 1
ATOM 3926 O O . MET B 1 231 ? -9.258 -23.734 4.594 1 97.56 231 MET B O 1
ATOM 3930 N N . SER B 1 232 ? -10.234 -23.078 2.811 1 98.25 232 SER B N 1
ATOM 3931 C CA . SER B 1 232 ? -11.281 -22.297 3.469 1 98.25 232 SER B CA 1
ATOM 3932 C C . SER B 1 232 ? -12.5 -22.141 2.568 1 98.25 232 SER B C 1
ATOM 3934 O O . SER B 1 232 ? -12.383 -22.172 1.342 1 98.25 232 SER B O 1
ATOM 3936 N N . ASP B 1 233 ? -13.648 -22 3.279 1 98.12 233 ASP B N 1
ATOM 3937 C CA . ASP B 1 233 ? -14.891 -21.781 2.551 1 98.12 233 ASP B CA 1
ATOM 3938 C C . ASP B 1 233 ? -15.172 -20.281 2.393 1 98.12 233 ASP B C 1
ATOM 3940 O O . ASP B 1 233 ? -14.938 -19.5 3.318 1 98.12 233 ASP B O 1
ATOM 3944 N N . ILE B 1 234 ? -15.625 -19.984 1.128 1 98.38 234 ILE B N 1
ATOM 3945 C CA . ILE B 1 234 ? -16.031 -18.594 0.916 1 98.38 234 ILE B CA 1
ATOM 3946 C C . ILE B 1 234 ? -17.469 -18.562 0.376 1 98.38 234 ILE B C 1
ATOM 3948 O O . ILE B 1 234 ? -17.984 -19.578 -0.096 1 98.38 234 ILE B O 1
ATOM 3952 N N . ARG B 1 235 ? -18.203 -17.359 0.588 1 97.62 235 ARG B N 1
ATOM 3953 C CA . ARG B 1 235 ? -19.5 -17.047 -0.002 1 97.62 235 ARG B CA 1
ATOM 3954 C C . ARG B 1 235 ? -19.406 -15.844 -0.939 1 97.62 235 ARG B C 1
ATOM 3956 O O . ARG B 1 235 ? -19.172 -14.719 -0.493 1 97.62 235 ARG B O 1
ATOM 3963 N N . LEU B 1 236 ? -19.594 -16.156 -2.25 1 97.19 236 LEU B N 1
ATOM 3964 C CA . LEU B 1 236 ? -19.438 -15.094 -3.234 1 97.19 236 LEU B CA 1
ATOM 3965 C C . LEU B 1 236 ? -20.344 -13.914 -2.922 1 97.19 236 LEU B C 1
ATOM 3967 O O . LEU B 1 236 ? -20.031 -12.766 -3.234 1 97.19 236 LEU B O 1
ATOM 3971 N N . GLY B 1 237 ? -21.5 -14.273 -2.311 1 97.19 237 GLY B N 1
ATOM 3972 C CA . GLY B 1 237 ? -22.438 -13.227 -1.928 1 97.19 237 GLY B CA 1
ATOM 3973 C C . GLY B 1 237 ? -21.812 -12.156 -1.055 1 97.19 237 GLY B C 1
ATOM 3974 O O . GLY B 1 237 ? -22.312 -11.031 -0.995 1 97.19 237 GLY B O 1
ATOM 3975 N N . ASP B 1 238 ? -20.688 -12.477 -0.377 1 98 238 ASP B N 1
ATOM 3976 C CA . ASP B 1 238 ? -20.016 -11.523 0.5 1 98 238 ASP B CA 1
ATOM 3977 C C . ASP B 1 238 ? -19.484 -10.328 -0.293 1 98 238 ASP B C 1
ATOM 3979 O O . ASP B 1 238 ? -19.406 -9.219 0.225 1 98 238 ASP B O 1
ATOM 3983 N N . VAL B 1 239 ? -19.125 -10.578 -1.591 1 98.25 239 VAL B N 1
ATOM 3984 C CA . VAL B 1 239 ? -18.656 -9.484 -2.438 1 98.25 239 VAL B CA 1
ATOM 3985 C C . VAL B 1 239 ? -19.766 -8.445 -2.594 1 98.25 239 VAL B C 1
ATOM 3987 O O . VAL B 1 239 ? -19.547 -7.258 -2.346 1 98.25 239 VAL B O 1
ATOM 3990 N N . TYR B 1 240 ? -20.938 -8.922 -2.947 1 96.44 240 TYR B N 1
ATOM 3991 C CA . TYR B 1 240 ? -22.078 -8.039 -3.162 1 96.44 240 TYR B CA 1
ATOM 3992 C C . TYR B 1 240 ? -22.484 -7.352 -1.864 1 96.44 240 TYR B C 1
ATOM 3994 O O . TYR B 1 240 ? -22.75 -6.148 -1.85 1 96.44 240 TYR B O 1
ATOM 4002 N N . GLU B 1 241 ? -22.484 -8.125 -0.806 1 97.38 241 GLU B N 1
ATOM 4003 C CA . GLU B 1 241 ? -22.891 -7.582 0.486 1 97.38 241 GLU B CA 1
ATOM 4004 C C . GLU B 1 241 ? -21.938 -6.488 0.953 1 97.38 241 GLU B C 1
ATOM 4006 O O . GLU B 1 241 ? -22.375 -5.434 1.419 1 97.38 241 GLU B O 1
ATOM 4011 N N . VAL B 1 242 ? -20.672 -6.742 0.802 1 98.06 242 VAL B N 1
ATOM 4012 C CA . VAL B 1 242 ? -19.672 -5.766 1.225 1 98.06 242 VAL B CA 1
ATOM 4013 C C . VAL B 1 242 ? -19.766 -4.512 0.359 1 98.06 242 VAL B C 1
ATOM 4015 O O . VAL B 1 242 ? -19.75 -3.393 0.873 1 98.06 242 VAL B O 1
ATOM 4018 N N . ARG B 1 243 ? -19.906 -4.629 -0.948 1 97.69 243 ARG B N 1
ATOM 4019 C CA . ARG B 1 243 ? -19.969 -3.496 -1.865 1 97.69 243 ARG B CA 1
ATOM 4020 C C . ARG B 1 243 ? -21.234 -2.682 -1.64 1 97.69 243 ARG B C 1
ATOM 4022 O O . ARG B 1 243 ? -21.25 -1.464 -1.83 1 97.69 243 ARG B O 1
ATOM 4029 N N . LYS B 1 244 ? -22.312 -3.426 -1.283 1 97 244 LYS B N 1
ATOM 4030 C CA . LYS B 1 244 ? -23.562 -2.727 -0.964 1 97 244 LYS B CA 1
ATOM 4031 C C . LYS B 1 244 ? -23.406 -1.9 0.311 1 97 244 LYS B C 1
ATOM 4033 O O . LYS B 1 244 ? -23.844 -0.748 0.364 1 97 244 LYS B O 1
ATOM 4038 N N . LYS B 1 245 ? -22.781 -2.5 1.257 1 97.19 245 LYS B N 1
ATOM 4039 C CA . LYS B 1 245 ? -22.578 -1.833 2.541 1 97.19 245 LYS B CA 1
ATOM 4040 C C . LYS B 1 245 ? -21.578 -0.696 2.426 1 97.19 245 LYS B C 1
ATOM 4042 O O . LYS B 1 245 ? -21.734 0.347 3.064 1 97.19 245 LYS B O 1
ATOM 4047 N N . PHE B 1 246 ? -20.547 -0.894 1.663 1 97.56 246 PHE B N 1
ATOM 4048 C CA . PHE B 1 246 ? -19.453 0.05 1.469 1 97.56 246 PHE B CA 1
ATOM 4049 C C . PHE B 1 246 ? -19.234 0.343 -0.013 1 97.56 246 PHE B C 1
ATOM 4051 O O . PHE B 1 246 ? -18.312 -0.181 -0.632 1 97.56 246 PHE B O 1
ATOM 4058 N N . PRO B 1 247 ? -20.047 1.286 -0.587 1 96.69 247 PRO B N 1
ATOM 4059 C CA . PRO B 1 247 ? -20 1.509 -2.033 1 96.69 247 PRO B CA 1
ATOM 4060 C C . PRO B 1 247 ? -18.797 2.342 -2.465 1 96.69 247 PRO B C 1
ATOM 4062 O O . PRO B 1 247 ? -18.938 3.281 -3.252 1 96.69 247 PRO B O 1
ATOM 4065 N N . PHE B 1 248 ? -17.625 1.961 -2.104 1 97.19 248 PHE B N 1
ATOM 4066 C CA . PHE B 1 248 ? -16.391 2.723 -2.262 1 97.19 248 PHE B CA 1
ATOM 4067 C C . PHE B 1 248 ? -15.914 2.695 -3.711 1 97.19 248 PHE B C 1
ATOM 4069 O O . PHE B 1 248 ? -15.383 3.686 -4.215 1 97.19 248 PHE B O 1
ATOM 4076 N N . LEU B 1 249 ? -16.125 1.621 -4.406 1 96.38 249 LEU B N 1
ATOM 4077 C CA . LEU B 1 249 ? -15.641 1.456 -5.773 1 96.38 249 LEU B CA 1
ATOM 4078 C C . LEU B 1 249 ? -16.281 2.479 -6.703 1 96.38 249 LEU B C 1
ATOM 4080 O O . LEU B 1 249 ? -15.672 2.896 -7.691 1 96.38 249 LEU B O 1
ATOM 4084 N N . ASN B 1 250 ? -17.453 2.883 -6.359 1 94.56 250 ASN B N 1
ATOM 4085 C CA . ASN B 1 250 ? -18.203 3.814 -7.195 1 94.56 250 ASN B CA 1
ATOM 4086 C C . ASN B 1 250 ? -17.703 5.246 -7.035 1 94.56 250 ASN B C 1
ATOM 4088 O O . ASN B 1 250 ? -18.062 6.125 -7.816 1 94.56 250 ASN B O 1
ATOM 4092 N N . ASP B 1 251 ? -16.812 5.48 -6.113 1 96.94 251 ASP B N 1
ATOM 4093 C CA . ASP B 1 251 ? -16.438 6.848 -5.773 1 96.94 251 ASP B CA 1
ATOM 4094 C C . ASP B 1 251 ? -15.164 7.262 -6.516 1 96.94 251 ASP B C 1
ATOM 4096 O O . ASP B 1 251 ? -14.766 8.43 -6.465 1 96.94 251 ASP B O 1
ATOM 4100 N N . LEU B 1 252 ? -14.516 6.289 -7.227 1 95.38 252 LEU B N 1
ATOM 4101 C CA . LEU B 1 252 ? -13.297 6.676 -7.938 1 95.38 252 LEU B CA 1
ATOM 4102 C C . LEU B 1 252 ? -13.602 7.727 -9 1 95.38 252 LEU B C 1
ATOM 4104 O O . LEU B 1 252 ? -14.516 7.551 -9.812 1 95.38 252 LEU B O 1
ATOM 4108 N N . ARG B 1 253 ? -12.891 8.859 -8.969 1 96.88 253 ARG B N 1
ATOM 4109 C CA . ARG B 1 253 ? -13 9.953 -9.93 1 96.88 253 ARG B CA 1
ATOM 4110 C C . ARG B 1 253 ? -11.883 9.883 -10.969 1 96.88 253 ARG B C 1
ATOM 4112 O O . ARG B 1 253 ? -10.828 10.484 -10.797 1 96.88 253 ARG B O 1
ATOM 4119 N N . GLU B 1 254 ? -12.164 9.203 -12.055 1 94.19 254 GLU B N 1
ATOM 4120 C CA . GLU B 1 254 ? -11.156 8.898 -13.07 1 94.19 254 GLU B CA 1
ATOM 4121 C C . GLU B 1 254 ? -10.656 10.172 -13.75 1 94.19 254 GLU B C 1
ATOM 4123 O O . GLU B 1 254 ? -9.531 10.219 -14.25 1 94.19 254 GLU B O 1
ATOM 4128 N N . GLU B 1 255 ? -11.469 11.242 -13.719 1 95.38 255 GLU B N 1
ATOM 4129 C CA . GLU B 1 255 ? -11.102 12.492 -14.375 1 95.38 255 GLU B CA 1
ATOM 4130 C C . GLU B 1 255 ? -9.938 13.164 -13.648 1 95.38 255 GLU B C 1
ATOM 4132 O O . GLU B 1 255 ? -9.289 14.055 -14.203 1 95.38 255 GLU B O 1
ATOM 4137 N N . LEU B 1 256 ? -9.664 12.703 -12.438 1 96.06 256 LEU B N 1
ATOM 4138 C CA . LEU B 1 256 ? -8.586 13.305 -11.664 1 96.06 256 LEU B CA 1
ATOM 4139 C C . LEU B 1 256 ? -7.246 12.641 -11.984 1 96.06 256 LEU B C 1
ATOM 4141 O O . LEU B 1 256 ? -6.195 13.117 -11.555 1 96.06 256 LEU B O 1
ATOM 4145 N N . LEU B 1 257 ? -7.238 11.602 -12.719 1 93.81 257 LEU B N 1
ATOM 4146 C CA . LEU B 1 257 ? -6.066 10.742 -12.867 1 93.81 257 LEU B CA 1
ATOM 4147 C C . LEU B 1 257 ? -5.363 11.016 -14.188 1 93.81 257 LEU B C 1
ATOM 4149 O O . LEU B 1 257 ? -5.996 11.422 -15.164 1 93.81 257 LEU B O 1
#

Organism: Archaeoglobus fulgidus (strain ATCC 49558 / DSM 4304 / JCM 9628 / NBRC 100126 / VC-16) (NCBI:txid224325)